Protein AF-0000000077099419 (afdb_homodimer)

Solvent-accessible surface area (backbone atoms only — not comparable to full-atom values): 27791 Å² total; per-residue (Å²): 125,56,69,66,54,50,48,53,48,48,24,50,49,49,38,51,50,51,49,63,71,46,66,49,45,43,66,59,35,73,49,74,53,69,70,54,45,21,63,75,67,70,47,53,62,69,43,52,50,52,19,50,49,50,36,37,75,45,41,25,31,47,77,41,90,94,76,44,38,25,34,58,50,72,50,58,80,44,62,92,87,66,59,52,56,69,48,50,79,45,64,64,55,52,40,23,36,70,72,45,49,74,46,37,48,68,75,42,77,46,78,42,65,44,49,72,68,56,20,61,76,62,69,45,61,90,74,37,51,20,36,38,41,29,30,40,34,23,49,73,83,37,86,52,34,46,36,37,39,38,27,54,30,86,79,53,72,65,60,78,79,56,72,62,37,82,44,56,68,63,61,51,36,36,75,72,70,48,48,76,32,36,28,48,35,37,37,33,35,44,62,28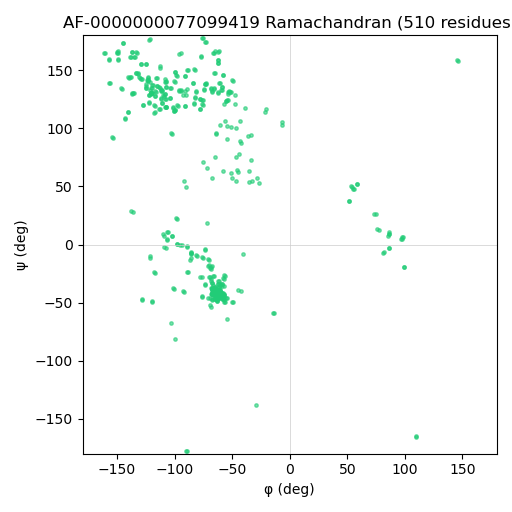,45,66,69,50,8,67,74,67,75,52,51,65,58,41,60,20,28,41,36,40,34,42,31,18,27,85,86,65,49,73,55,36,41,33,42,37,35,30,59,24,69,73,44,67,48,32,50,76,33,43,44,52,52,64,77,70,70,83,77,79,75,77,78,80,126,124,57,70,66,54,50,48,53,49,50,24,50,47,50,39,50,50,50,49,64,72,42,66,58,44,40,62,60,34,74,49,74,54,70,70,55,46,21,64,76,68,70,48,52,62,71,44,50,50,49,18,50,49,49,36,36,74,46,41,25,30,47,77,42,90,94,76,46,39,25,34,57,48,71,51,58,79,48,63,93,85,68,60,51,55,70,50,51,77,45,65,65,53,51,39,24,32,70,72,46,48,75,44,37,49,68,76,42,77,48,77,43,66,44,50,74,68,56,20,61,75,60,70,47,59,89,75,36,51,20,36,37,41,30,30,40,33,22,49,74,84,35,84,53,33,44,36,39,38,38,26,54,30,87,78,52,72,65,62,78,79,58,71,61,38,81,43,58,67,63,61,52,36,36,75,72,72,49,48,76,31,36,27,47,35,36,36,34,35,40,65,27,45,67,69,52,9,66,75,66,76,51,52,66,56,41,60,21,31,39,38,42,34,42,30,17,27,85,87,64,48,73,54,36,42,33,42,36,36,29,58,25,68,73,43,66,44,32,49,76,32,44,45,52,64,55,56,77,83,80,82,76,74,77,79,79,125

Sequence (514 aa):
MSEVKKKQLLYMQLRDSILADYKDKPYYSPLPGERELCDIYSVSRPTVRKALEILEDEGCIIRLTGKGAFFIGNKEFVDANNDMRFSDIAFYNQVSLRGDYTSSKVLLQKIEIADKEVAVMLRLPKNAKVFHLERLRYINGKLYSLANAYIPYELCLELTEYDFSDRSLHNTLCQYGHVPFKADKTIEISKASEYDAMHLDLKPGDPISISSTVTYDEQGNMLEYAVTRADAYKTLIQMQVYNQDHVKDKVMREKRQMSEVKKKQLLYMQLRDSILADYKDKPYYSPLPGERELCDIYSVSRPTVRKALEILEDEGCIIRLTGKGAFFIGNKEFVDANNDMRFSDIAFYNQVSLRGDYTSSKVLLQKIEIADKEVAVMLRLPKNAKVFHLERLRYINGKLYSLANAYIPYELCLELTEYDFSDRSLHNTLCQYGHVPFKADKTIEISKASEYDAMHLDLKPGDPISISSTVTYDEQGNMLEYAVTRADAYKTLIQMQVYNQDHVKDKVMREKRQ

Radius of gyration: 26.75 Å; Cα contacts (8 Å, |Δi|>4): 1005; chains: 2; bounding box: 71×79×62 Å

Organism: Anaerostipes caccae (strain DSM 14662 / CCUG 47493 / JCM 13470 / NCIMB 13811 / L1-92) (NCBI:txid411490)

InterPro domains:
  IPR000524 Transcription regulator HTH, GntR [PF00392] (29-70)
  IPR000524 Transcription regulator HTH, GntR [PR00035] (31-45)
  IPR000524 Transcription regulator HTH, GntR [PR00035] (45-61)
  IPR000524 Transcription regulator HTH, GntR [PS50949] (4-74)
  IPR000524 Transcription regulator HTH, GntR [SM00345] (14-71)
  IPR000524 Transcription regulator HTH, GntR [cd07377] (10-70)
  IPR011663 UbiC transcription regulator-associated [PF07702] (98-230)
  IPR011663 UbiC transcription regulator-associated [SM00866] (97-234)
  IPR028978 Chorismate pyruvate-lyase/UbiC transcription regulator-associated domain superfamily [G3DSA:3.40.1410.10] (96-239)
  IPR028978 Chorismate pyruvate-lyase/UbiC transcription regulator-associated domain superfamily [SSF64288] (59-234)
  IPR036388 Winged helix-like DNA-binding domain superfamily [G3DSA:1.10.10.10] (10-71)
  IPR036390 Winged helix DNA-binding domain superfamily [SSF46785] (5-75)
  IPR050679 Bacterial HTH-type transcriptional regulator [PTHR44846] (5-234)

Secondary structure (DSSP, 8-state):
--HHHHHHHHHHHHHHHHHHHHTTSPTTEEPPPHHHHHHHHT--HHHHHHHHHHHHHTTSEEEETTTEEEE--------TTT--B---S-HHHHHHHTT--EEEEEEEEEEEE--HHHHHHHTPPTT-EEEEEEEEEEETTEEEEEEEEEEEGGG-GGGGGS-TTSS-HHHHHHHTT----EEEEEEEEEE--HHHHHHHT--TT-EEEEEEEEEE-TTS-EEEEEEEEEEGGG-EEEEEEE---------------/--HHHHHHHHHHHHHHHHHHHHTTSPTTEEPPPHHHHHHHHT--HHHHHHHHHHHHHTTSEEEETTTEEEE--------TTS--B---S-HHHHHHHTT--EEEEEEEEEEEE--HHHHHHTTPPTT-EEEEEEEEEEETTEEEEEEEEEEEGGG-GGGGGS-TTSS-HHHHHHHTT----EEEEEEEEEE--HHHHHHHT--TT-EEEEEEEEEE-TTS-EEEEEEEEEEGGG-EEEEEEE----TTS--------

Nearest PDB structures (foldseek):
  2wv0-assembly3_E  TM=6.526E-01  e=8.653E-18  Bacillus subtilis
  4u0w-assembly1_A  TM=6.280E-01  e=7.697E-18  Bacillus subtilis subsp. subtilis str. 168
  3f8m-assembly1_B  TM=6.461E-01  e=1.303E-17  Mycolicibacterium smegmatis MC2 155
  2wv0-assembly3_F  TM=6.579E-01  e=1.011E-16  Bacillus subtilis
  3f8l-assembly2_D  TM=9.234E-01  e=3.581E-12  Mycolicibacterium smegmatis MC2 155

Structure (mmCIF, N/CA/C/O backbone):
data_AF-0000000077099419-model_v1
#
loop_
_entity.id
_entity.type
_entity.pdbx_description
1 polymer 'UbiC transcription regulator-associated domain protein'
#
loop_
_atom_site.group_PDB
_atom_site.id
_atom_site.type_symbol
_atom_site.label_atom_id
_atom_site.label_alt_id
_atom_site.label_comp_id
_atom_site.label_asym_id
_atom_site.label_entity_id
_atom_site.label_seq_id
_atom_site.pdbx_PDB_ins_code
_atom_site.Cartn_x
_atom_site.Cartn_y
_atom_site.Cartn_z
_atom_site.occupancy
_atom_site.B_iso_or_equiv
_atom_site.auth_seq_id
_atom_site.auth_comp_id
_atom_site.auth_asym_id
_atom_site.auth_atom_id
_atom_site.pdbx_PDB_model_num
ATOM 1 N N . MET A 1 1 ? -1.445 39.25 -28.328 1 51.94 1 MET A N 1
ATOM 2 C CA . MET A 1 1 ? -1.822 38.625 -27.062 1 51.94 1 MET A CA 1
ATOM 3 C C . MET A 1 1 ? -1.953 39.656 -25.969 1 51.94 1 MET A C 1
ATOM 5 O O . MET A 1 1 ? -1.054 40.469 -25.766 1 51.94 1 MET A O 1
ATOM 9 N N . SER A 1 2 ? -3.111 39.875 -25.391 1 60.5 2 SER A N 1
ATOM 10 C CA . SER A 1 2 ? -3.342 40.906 -24.406 1 60.5 2 SER A CA 1
ATOM 11 C C . SER A 1 2 ? -2.293 40.875 -23.297 1 60.5 2 SER A C 1
ATOM 13 O O . SER A 1 2 ? -1.681 39.812 -23.062 1 60.5 2 SER A O 1
ATOM 15 N N . GLU A 1 3 ? -1.905 41.969 -22.906 1 71.5 3 GLU A N 1
ATOM 16 C CA . GLU A 1 3 ? -0.935 42.125 -21.828 1 71.5 3 GLU A CA 1
ATOM 17 C C . GLU A 1 3 ? -1.244 41.156 -20.672 1 71.5 3 GLU A C 1
ATOM 19 O O . GLU A 1 3 ? -0.332 40.625 -20.047 1 71.5 3 GLU A O 1
ATOM 24 N N . VAL A 1 4 ? -2.523 41.062 -20.453 1 67.25 4 VAL A N 1
ATOM 25 C CA . VAL A 1 4 ? -2.965 40.188 -19.375 1 67.25 4 VAL A CA 1
ATOM 26 C C . VAL A 1 4 ? -2.594 38.75 -19.719 1 67.25 4 VAL A C 1
ATOM 28 O O . VAL A 1 4 ? -2.145 38 -18.844 1 67.25 4 VAL A O 1
ATOM 31 N N . LYS A 1 5 ? -2.814 38.438 -20.922 1 66.38 5 LYS A N 1
ATOM 32 C CA . LYS A 1 5 ? -2.525 37.062 -21.344 1 66.38 5 LYS A CA 1
ATOM 33 C C . LYS A 1 5 ? -1.029 36.75 -21.266 1 66.38 5 LYS A C 1
ATOM 35 O O . LYS A 1 5 ? -0.627 35.656 -20.891 1 66.38 5 LYS A O 1
ATOM 40 N N . LYS A 1 6 ? -0.372 37.781 -21.609 1 70.12 6 LYS A N 1
ATOM 41 C CA . LYS A 1 6 ? 1.08 37.625 -21.562 1 70.12 6 LYS A CA 1
ATOM 42 C C . LYS A 1 6 ? 1.564 37.406 -20.125 1 70.12 6 LYS A C 1
ATOM 44 O O . LYS A 1 6 ? 2.438 36.594 -19.875 1 70.12 6 LYS A O 1
ATOM 49 N N . LYS A 1 7 ? 1.015 38.188 -19.25 1 72.25 7 LYS A N 1
ATOM 50 C CA . LYS A 1 7 ? 1.392 38.094 -17.844 1 72.25 7 LYS A CA 1
ATOM 51 C C . LYS A 1 7 ? 1.016 36.719 -17.281 1 72.25 7 LYS A C 1
ATOM 53 O O . LYS A 1 7 ? 1.791 36.125 -16.531 1 72.25 7 LYS A O 1
ATOM 58 N N . GLN A 1 8 ? -0.214 36.312 -17.625 1 76.06 8 GLN A N 1
ATOM 59 C CA . GLN A 1 8 ? -0.677 35.031 -17.141 1 76.06 8 GLN A CA 1
ATOM 60 C C . GLN A 1 8 ? 0.253 33.906 -17.609 1 76.06 8 GLN A C 1
ATOM 62 O O . GLN A 1 8 ? 0.519 32.969 -16.859 1 76.06 8 GLN A O 1
ATOM 67 N N . LEU A 1 9 ? 0.676 34.156 -18.734 1 78.81 9 LEU A N 1
ATOM 68 C CA . LEU A 1 9 ? 1.607 33.188 -19.281 1 78.81 9 LEU A CA 1
ATOM 69 C C . LEU A 1 9 ? 2.92 33.188 -18.516 1 78.81 9 LEU A C 1
ATOM 71 O O . LEU A 1 9 ? 3.498 32.125 -18.266 1 78.81 9 LEU A O 1
ATOM 75 N N . LEU A 1 10 ? 3.33 34.406 -18.125 1 84.62 10 LEU A N 1
ATOM 76 C CA . LEU A 1 10 ? 4.598 34.5 -17.406 1 84.62 10 LEU A CA 1
ATOM 77 C C . LEU A 1 10 ? 4.492 33.844 -16.031 1 84.62 10 LEU A C 1
ATOM 79 O O . LEU A 1 10 ? 5.426 33.188 -15.578 1 84.62 10 LEU A O 1
ATOM 83 N N . TYR A 1 11 ? 3.395 34.094 -15.375 1 89.06 11 TYR A N 1
ATOM 84 C CA . TYR A 1 11 ? 3.174 33.469 -14.07 1 89.06 11 TYR A CA 1
ATOM 85 C C . TYR A 1 11 ? 3.244 31.953 -14.148 1 89.06 11 TYR A C 1
ATOM 87 O O . TYR A 1 11 ? 3.877 31.312 -13.312 1 89.06 11 TYR A O 1
ATOM 95 N N . MET A 1 12 ? 2.592 31.453 -15.148 1 90.06 12 MET A N 1
ATOM 96 C CA . MET A 1 12 ? 2.514 30 -15.305 1 90.06 12 MET A CA 1
ATOM 97 C C . MET A 1 12 ? 3.877 29.422 -15.664 1 90.06 12 MET A C 1
ATOM 99 O O . MET A 1 12 ? 4.238 28.344 -15.195 1 90.06 12 MET A O 1
ATOM 103 N N . GLN A 1 13 ? 4.539 30.125 -16.422 1 90.94 13 GLN A N 1
ATOM 104 C CA . GLN A 1 13 ? 5.883 29.688 -16.797 1 90.94 13 GLN A CA 1
ATOM 105 C C . GLN A 1 13 ? 6.793 29.625 -15.57 1 90.94 13 GLN A C 1
ATOM 107 O O . GLN A 1 13 ? 7.551 28.656 -15.406 1 90.94 13 GLN A O 1
ATOM 112 N N . LEU A 1 14 ? 6.734 30.656 -14.805 1 91.75 14 LEU A N 1
ATOM 113 C CA . LEU A 1 14 ? 7.551 30.656 -13.602 1 91.75 14 LEU A CA 1
ATOM 114 C C . LEU A 1 14 ? 7.133 29.531 -12.656 1 91.75 14 LEU A C 1
ATOM 116 O O . LEU A 1 14 ? 7.98 28.859 -12.078 1 91.75 14 LEU A O 1
ATOM 120 N N . ARG A 1 15 ? 5.855 29.438 -12.492 1 91.19 15 ARG A N 1
ATOM 121 C CA . ARG A 1 15 ? 5.316 28.344 -11.695 1 91.19 15 ARG A CA 1
ATOM 122 C C . ARG A 1 15 ? 5.906 27.016 -12.133 1 91.19 15 ARG A C 1
ATOM 124 O O . ARG A 1 15 ? 6.406 26.25 -11.305 1 91.19 15 ARG A O 1
ATOM 131 N N . ASP A 1 16 ? 5.895 26.75 -13.359 1 89.62 16 ASP A N 1
ATOM 132 C CA . ASP A 1 16 ? 6.395 25.5 -13.906 1 89.62 16 ASP A CA 1
ATOM 133 C C . ASP A 1 16 ? 7.898 25.359 -13.672 1 89.62 16 ASP A C 1
ATOM 135 O O . ASP A 1 16 ? 8.391 24.266 -13.375 1 89.62 16 ASP A O 1
ATOM 139 N N . SER A 1 17 ? 8.586 26.422 -13.797 1 91.12 17 SER A N 1
ATOM 140 C CA . SER A 1 17 ? 10.031 26.406 -13.594 1 91.12 17 SER A CA 1
ATOM 141 C C . SER A 1 17 ? 10.391 26.078 -12.156 1 91.12 17 SER A C 1
ATOM 143 O O . SER A 1 17 ? 11.297 25.281 -11.906 1 91.12 17 SER A O 1
ATOM 145 N N . ILE A 1 18 ? 9.695 26.625 -11.281 1 90.38 18 ILE A N 1
ATOM 146 C CA . ILE A 1 18 ? 9.945 26.375 -9.867 1 90.38 18 ILE A CA 1
ATOM 147 C C . ILE A 1 18 ? 9.68 24.906 -9.555 1 90.38 18 ILE A C 1
ATOM 149 O O . ILE A 1 18 ? 10.484 24.25 -8.898 1 90.38 18 ILE A O 1
ATOM 153 N N . LEU A 1 19 ? 8.617 24.391 -10.031 1 86.88 19 LEU A N 1
ATOM 154 C CA . LEU A 1 19 ? 8.266 23 -9.781 1 86.88 19 LEU A CA 1
ATOM 155 C C . LEU A 1 19 ? 9.32 22.062 -10.359 1 86.88 19 LEU A C 1
ATOM 157 O O . LEU A 1 19 ? 9.656 21.047 -9.734 1 86.88 19 LEU A O 1
ATOM 161 N N . ALA A 1 20 ? 9.773 22.391 -11.453 1 85.5 20 ALA A N 1
ATOM 162 C CA . ALA A 1 20 ? 10.82 21.578 -12.078 1 85.5 20 ALA A CA 1
ATOM 163 C C . ALA A 1 20 ? 12.094 21.578 -11.234 1 85.5 20 ALA A C 1
ATOM 165 O O . ALA A 1 20 ? 12.734 20.547 -11.062 1 85.5 20 ALA A O 1
ATOM 166 N N . ASP A 1 21 ? 12.414 22.719 -10.703 1 87.06 21 ASP A N 1
ATOM 167 C CA . ASP A 1 21 ? 13.625 22.859 -9.906 1 87.06 21 ASP A CA 1
ATOM 168 C C . ASP A 1 21 ? 13.508 22.109 -8.586 1 87.06 21 ASP A C 1
ATOM 170 O O . ASP A 1 21 ? 14.508 21.625 -8.047 1 87.06 21 ASP A O 1
ATOM 174 N N . TYR A 1 22 ? 12.281 22.016 -8.18 1 85.56 22 TYR A N 1
ATOM 175 C CA . TYR A 1 22 ? 12.125 21.484 -6.828 1 85.56 22 TYR A CA 1
ATOM 176 C C . TYR A 1 22 ? 11.594 20.047 -6.863 1 85.56 22 TYR A C 1
ATOM 178 O O . TYR A 1 22 ? 11.367 19.438 -5.816 1 85.56 22 TYR A O 1
ATOM 186 N N . LYS A 1 23 ? 11.43 19.469 -7.977 1 76.12 23 LYS A N 1
ATOM 187 C CA . LYS A 1 23 ? 10.805 18.172 -8.156 1 76.12 23 LYS A CA 1
ATOM 188 C C . LYS A 1 23 ? 11.531 17.094 -7.348 1 76.12 23 LYS A C 1
ATOM 190 O O . LYS A 1 23 ? 10.906 16.172 -6.824 1 76.12 23 LYS A O 1
ATOM 195 N N . ASP A 1 24 ? 12.836 17.359 -7.195 1 73.44 24 ASP A N 1
ATOM 196 C CA . ASP A 1 24 ? 13.625 16.328 -6.523 1 73.44 24 ASP A CA 1
ATOM 197 C C . ASP A 1 24 ? 14.055 16.797 -5.133 1 73.44 24 ASP A C 1
ATOM 199 O O . ASP A 1 24 ? 14.883 16.141 -4.488 1 73.44 24 ASP A O 1
ATOM 203 N N . LYS A 1 25 ? 13.516 17.891 -4.75 1 77.94 25 LYS A N 1
ATOM 204 C CA . LYS A 1 25 ? 13.891 18.391 -3.43 1 77.94 25 LYS A CA 1
ATOM 205 C C . LYS A 1 25 ? 13.07 17.719 -2.332 1 77.94 25 LYS A C 1
ATOM 207 O O . LYS A 1 25 ? 11.938 17.297 -2.564 1 77.94 25 LYS A O 1
ATOM 212 N N . PRO A 1 26 ? 13.695 17.625 -1.189 1 73.88 26 PRO A N 1
ATOM 213 C CA . PRO A 1 26 ? 12.977 17.031 -0.057 1 73.88 26 PRO A CA 1
ATOM 214 C C . PRO A 1 26 ? 11.742 17.828 0.348 1 73.88 26 PRO A C 1
ATOM 216 O O . PRO A 1 26 ? 11.664 19.031 0.067 1 73.88 26 PRO A O 1
ATOM 219 N N . TYR A 1 27 ? 10.812 17.078 1.009 1 75.94 27 TYR A N 1
ATOM 220 C CA . TYR A 1 27 ? 9.656 17.703 1.636 1 75.94 27 TYR A CA 1
ATOM 221 C C . TYR A 1 27 ? 10.086 18.812 2.584 1 75.94 27 TYR A C 1
ATOM 223 O O . TYR A 1 27 ? 11.055 18.656 3.336 1 75.94 27 TYR A O 1
ATOM 231 N N . TYR A 1 28 ? 9.43 20 2.387 1 80.81 28 TYR A N 1
ATOM 232 C CA . TYR A 1 28 ? 9.625 21.156 3.236 1 80.81 28 TYR A CA 1
ATOM 233 C C . TYR A 1 28 ? 10.961 21.828 2.945 1 80.81 28 TYR A C 1
ATOM 235 O O . TYR A 1 28 ? 11.547 22.469 3.822 1 80.81 28 TYR A O 1
ATOM 243 N N . SER A 1 29 ? 11.414 21.656 1.79 1 84.31 29 SER A N 1
ATOM 244 C CA . SER A 1 29 ? 12.586 22.406 1.354 1 84.31 29 SER A CA 1
ATOM 245 C C . SER A 1 29 ? 12.273 23.906 1.266 1 84.31 29 SER A C 1
ATOM 247 O O . SER A 1 29 ? 11.242 24.297 0.713 1 84.31 29 SER A O 1
ATOM 249 N N . PRO A 1 30 ? 13.117 24.703 1.774 1 89.5 30 PRO A N 1
ATOM 250 C CA . PRO A 1 30 ? 12.867 26.141 1.726 1 89.5 30 PRO A CA 1
ATOM 251 C C . PRO A 1 30 ? 13.055 26.719 0.328 1 89.5 30 PRO A C 1
ATOM 253 O O . PRO A 1 30 ? 13.945 26.297 -0.407 1 89.5 30 PRO A O 1
ATOM 256 N N . LEU A 1 31 ? 12.141 27.609 -0.009 1 92.44 31 LEU A N 1
ATOM 257 C CA . LEU A 1 31 ? 12.336 28.438 -1.195 1 92.44 31 LEU A CA 1
ATOM 258 C C . LEU A 1 31 ? 13.094 29.719 -0.852 1 92.44 31 LEU A C 1
ATOM 260 O O . LEU A 1 31 ? 12.969 30.234 0.256 1 92.44 31 LEU A O 1
ATOM 264 N N . PRO A 1 32 ? 13.852 30.203 -1.877 1 91.38 32 PRO A N 1
ATOM 265 C CA . PRO A 1 32 ? 14.469 31.516 -1.681 1 91.38 32 PRO A CA 1
ATOM 266 C C . PRO A 1 32 ? 13.43 32.625 -1.498 1 91.38 32 PRO A C 1
ATOM 268 O O . PRO A 1 32 ? 12.258 32.438 -1.832 1 91.38 32 PRO A O 1
ATOM 271 N N . GLY A 1 33 ? 13.891 33.719 -0.891 1 91.62 33 GLY A N 1
ATOM 272 C CA . GLY A 1 33 ? 13.008 34.875 -0.75 1 91.62 33 GLY A CA 1
ATOM 273 C C . GLY A 1 33 ? 12.562 35.469 -2.08 1 91.62 33 GLY A C 1
ATOM 274 O O . GLY A 1 33 ? 13.109 35.094 -3.129 1 91.62 33 GLY A O 1
ATOM 275 N N . GLU A 1 34 ? 11.539 36.312 -2.02 1 91.81 34 GLU A N 1
ATOM 276 C CA . GLU A 1 34 ? 10.969 36.875 -3.236 1 91.81 34 GLU A CA 1
ATOM 277 C C . GLU A 1 34 ? 12.031 37.625 -4.051 1 91.81 34 GLU A C 1
ATOM 279 O O . GLU A 1 34 ? 12.102 37.469 -5.27 1 91.81 34 GLU A O 1
ATOM 284 N N . ARG A 1 35 ? 12.859 38.406 -3.412 1 92.44 35 ARG A N 1
ATOM 285 C CA . ARG A 1 35 ? 13.898 39.156 -4.098 1 92.44 35 ARG A CA 1
ATOM 286 C C . ARG A 1 35 ? 14.875 38.219 -4.805 1 92.44 35 ARG A C 1
ATOM 288 O O . ARG A 1 35 ? 15.234 38.438 -5.965 1 92.44 35 ARG A O 1
ATOM 295 N N . GLU A 1 36 ? 15.258 37.25 -4.121 1 94 36 GLU A N 1
ATOM 296 C CA . GLU A 1 36 ? 16.203 36.281 -4.688 1 94 36 GLU A CA 1
ATOM 297 C C . GLU A 1 36 ? 15.57 35.531 -5.859 1 94 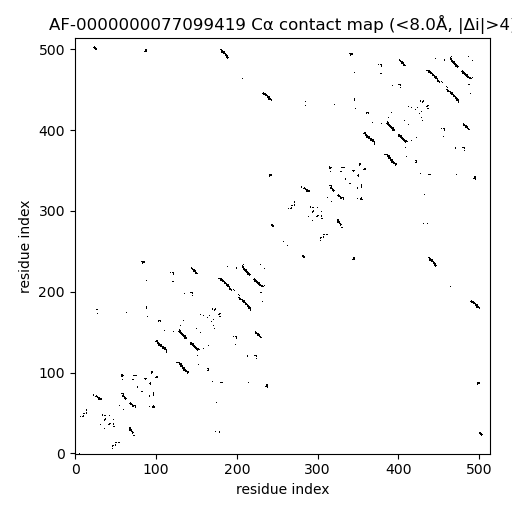36 GLU A C 1
ATOM 299 O O . GLU A 1 36 ? 16.25 35.25 -6.844 1 94 36 GLU A O 1
ATOM 304 N N . LEU A 1 37 ? 14.375 35.188 -5.789 1 94.06 37 LEU A N 1
ATOM 305 C CA . LEU A 1 37 ? 13.68 34.5 -6.867 1 94.06 37 LEU A CA 1
ATOM 306 C C . LEU A 1 37 ? 13.617 35.375 -8.117 1 94.06 37 LEU A C 1
ATOM 308 O O . LEU A 1 37 ? 13.727 34.844 -9.234 1 94.06 37 LEU A O 1
ATOM 312 N N . CYS A 1 38 ? 13.445 36.625 -7.926 1 93.88 38 CYS A N 1
ATOM 313 C CA . CYS A 1 38 ? 13.484 37.562 -9.047 1 93.88 38 CYS A CA 1
ATOM 314 C C . CYS A 1 38 ? 14.812 37.5 -9.781 1 93.88 38 CYS A C 1
ATOM 316 O O . CYS A 1 38 ? 14.852 37.469 -11.016 1 93.88 38 CYS A O 1
ATOM 318 N N . ASP A 1 39 ? 15.805 37.406 -8.992 1 93.94 39 ASP A N 1
ATOM 319 C CA . ASP A 1 39 ? 17.156 37.375 -9.562 1 93.94 39 ASP A CA 1
ATOM 320 C C . ASP A 1 39 ? 17.391 36.031 -10.281 1 93.94 39 ASP A C 1
ATOM 322 O O . ASP A 1 39 ? 17.891 36 -11.406 1 93.94 39 ASP A O 1
ATOM 326 N N . ILE A 1 40 ? 17.031 35 -9.664 1 93.06 40 ILE A N 1
ATOM 327 C CA . ILE A 1 40 ? 17.281 33.656 -10.172 1 93.06 40 ILE A CA 1
ATOM 328 C C . ILE A 1 40 ? 16.531 33.438 -11.492 1 93.06 40 ILE A C 1
ATOM 330 O O . ILE A 1 40 ? 17.078 32.875 -12.438 1 93.06 40 ILE A O 1
ATOM 334 N N . TYR A 1 41 ? 15.312 33.969 -11.547 1 93.19 41 TYR A N 1
ATOM 335 C CA . TYR A 1 41 ? 14.484 33.625 -12.703 1 93.19 41 TYR A CA 1
ATOM 336 C C . TYR A 1 41 ? 14.328 34.844 -13.617 1 93.19 41 TYR A C 1
ATOM 338 O O . TYR A 1 41 ? 13.633 34.781 -14.633 1 93.19 41 TYR A O 1
ATOM 346 N N . SER A 1 42 ? 14.867 35.938 -13.25 1 93.19 42 SER A N 1
ATOM 347 C CA . SER A 1 42 ? 14.875 37.156 -14.047 1 93.19 42 SER A CA 1
ATOM 348 C C . SER A 1 42 ? 13.453 37.594 -14.367 1 93.19 42 SER A C 1
ATOM 350 O O . SER A 1 42 ? 13.125 37.844 -15.531 1 93.19 42 SER A O 1
ATOM 352 N N . VAL A 1 43 ? 12.695 37.688 -13.312 1 93.62 43 VAL A N 1
ATOM 353 C CA . VAL A 1 43 ? 11.32 38.156 -13.445 1 93.62 43 VAL A CA 1
ATOM 354 C C . VAL A 1 43 ? 11.023 39.188 -12.375 1 93.62 43 VAL A C 1
ATOM 356 O O . VAL A 1 43 ? 11.797 39.375 -11.43 1 93.62 43 VAL A O 1
ATOM 359 N N . SER A 1 44 ? 9.906 39.906 -12.562 1 92.75 44 SER A N 1
ATOM 360 C CA . SER A 1 44 ? 9.523 40.969 -11.633 1 92.75 44 SER A CA 1
ATOM 361 C C . SER A 1 44 ? 8.922 40.406 -10.359 1 92.75 44 SER A C 1
ATOM 363 O O . SER A 1 44 ? 8.523 39.25 -10.32 1 92.75 44 SER A O 1
ATOM 365 N N . ARG A 1 45 ? 8.883 41.25 -9.305 1 92.88 45 ARG A N 1
ATOM 366 C CA . ARG A 1 45 ? 8.336 40.844 -8.008 1 92.88 45 ARG A CA 1
ATOM 367 C C . ARG A 1 45 ? 6.863 40.469 -8.133 1 92.88 45 ARG A C 1
ATOM 369 O O . ARG A 1 45 ? 6.422 39.469 -7.574 1 92.88 45 ARG A O 1
ATOM 376 N N . PRO A 1 46 ? 6.078 41.281 -8.898 1 93.25 46 PRO A N 1
ATOM 377 C CA . PRO A 1 46 ? 4.672 40.875 -9.047 1 93.25 46 PRO A CA 1
ATOM 378 C C . PRO A 1 46 ? 4.512 39.5 -9.703 1 93.25 46 PRO A C 1
ATOM 380 O O . PRO A 1 46 ? 3.609 38.75 -9.344 1 93.25 46 PRO A O 1
ATOM 383 N N . THR A 1 47 ? 5.328 39.219 -10.531 1 92.19 47 THR A N 1
ATOM 384 C CA . THR A 1 47 ? 5.297 37.938 -11.195 1 92.19 47 THR A CA 1
ATOM 385 C C . THR A 1 47 ? 5.621 36.812 -10.211 1 92.19 47 THR A C 1
ATOM 387 O O . THR A 1 47 ? 4.934 35.781 -10.18 1 92.19 47 THR A O 1
ATOM 390 N N . VAL A 1 48 ? 6.668 37 -9.445 1 93.69 48 VAL A N 1
ATOM 391 C CA . VAL A 1 48 ? 7.062 36.031 -8.445 1 93.69 48 VAL A CA 1
ATOM 392 C C . VAL A 1 48 ? 5.918 35.812 -7.453 1 93.69 48 VAL A C 1
ATOM 394 O O . VAL A 1 48 ? 5.562 34.688 -7.141 1 93.69 48 VAL A O 1
ATOM 397 N N . ARG A 1 49 ? 5.305 36.906 -7.039 1 92.75 49 ARG A N 1
ATOM 398 C CA . ARG A 1 49 ? 4.238 36.812 -6.043 1 92.75 49 ARG A CA 1
ATOM 399 C C . ARG A 1 49 ? 3.051 36.031 -6.578 1 92.75 49 ARG A C 1
ATOM 401 O O . ARG A 1 49 ? 2.502 35.156 -5.879 1 92.75 49 ARG A O 1
ATOM 408 N N . LYS A 1 50 ? 2.715 36.312 -7.75 1 93.25 50 LYS A N 1
ATOM 409 C CA . LYS A 1 50 ? 1.582 35.594 -8.352 1 93.25 50 LYS A CA 1
ATOM 410 C C . LYS A 1 50 ? 1.893 34.125 -8.547 1 93.25 50 LYS A C 1
ATOM 412 O O . LYS A 1 50 ? 1.035 33.281 -8.312 1 93.25 50 LYS A O 1
ATOM 417 N N . ALA A 1 51 ? 3.061 33.906 -8.977 1 92.69 51 ALA A N 1
ATOM 418 C CA . ALA A 1 51 ? 3.465 32.5 -9.156 1 92.69 51 ALA A CA 1
ATOM 419 C C . ALA A 1 51 ? 3.434 31.75 -7.828 1 92.69 51 ALA A C 1
ATOM 421 O O . ALA A 1 51 ? 2.971 30.609 -7.762 1 92.69 51 ALA A O 1
ATOM 422 N N . LEU A 1 52 ? 3.92 32.406 -6.793 1 92.38 52 LEU A N 1
ATOM 423 C CA . LEU A 1 52 ? 3.924 31.781 -5.469 1 92.38 52 LEU A CA 1
ATOM 424 C C . LEU A 1 52 ? 2.502 31.578 -4.961 1 92.38 52 LEU A C 1
ATOM 426 O O . LEU A 1 52 ? 2.213 30.562 -4.309 1 92.38 52 LEU A O 1
ATOM 430 N N . GLU A 1 53 ? 1.642 32.5 -5.293 1 91.44 53 GLU A N 1
ATOM 431 C CA . GLU A 1 53 ? 0.234 32.375 -4.93 1 91.44 53 GLU A CA 1
ATOM 432 C C . GLU A 1 53 ? -0.391 31.141 -5.598 1 91.44 53 GLU A C 1
ATOM 434 O O . GLU A 1 53 ? -1.107 30.375 -4.953 1 91.44 53 GLU A O 1
ATOM 439 N N . ILE A 1 54 ? -0.087 31 -6.797 1 88.12 54 ILE A N 1
ATOM 440 C CA . ILE A 1 54 ? -0.609 29.875 -7.551 1 88.12 54 ILE A CA 1
ATOM 441 C C . ILE A 1 54 ? -0.084 28.562 -6.957 1 88.12 54 ILE A C 1
ATOM 443 O O . ILE A 1 54 ? -0.85 27.625 -6.727 1 88.12 54 ILE A O 1
ATOM 447 N N . LEU A 1 55 ? 1.173 28.516 -6.695 1 88.56 55 LEU A N 1
ATOM 448 C CA . LEU A 1 55 ? 1.799 27.328 -6.133 1 88.56 55 LEU A CA 1
ATOM 449 C C . LEU A 1 55 ? 1.201 26.984 -4.773 1 88.56 55 LEU A C 1
ATOM 451 O O . LEU A 1 55 ? 1.021 25.812 -4.445 1 88.56 55 LEU A O 1
ATOM 455 N N . GLU A 1 56 ? 0.924 27.984 -4.012 1 86.75 56 GLU A N 1
ATOM 456 C CA . GLU A 1 56 ? 0.319 27.781 -2.699 1 86.75 56 GLU A CA 1
ATOM 457 C C . GLU A 1 56 ? -1.109 27.266 -2.82 1 86.75 56 GLU A C 1
ATOM 459 O O . GLU A 1 56 ? -1.498 26.344 -2.107 1 86.75 56 GLU A O 1
ATOM 464 N N . ASP A 1 57 ? -1.803 27.875 -3.764 1 80.75 57 ASP A N 1
ATOM 465 C CA . ASP A 1 57 ? -3.18 27.438 -4 1 80.75 57 ASP A CA 1
ATOM 466 C C . ASP A 1 57 ? -3.232 25.984 -4.457 1 80.75 57 ASP A C 1
ATOM 468 O O . ASP A 1 57 ? -4.164 25.25 -4.109 1 80.75 57 ASP A O 1
ATOM 472 N N . GLU A 1 58 ? -2.219 25.656 -5.18 1 77.25 58 GLU A N 1
ATOM 473 C CA . GLU A 1 58 ? -2.152 24.281 -5.699 1 77.25 58 GLU A CA 1
ATOM 474 C C . GLU A 1 58 ? -1.633 23.312 -4.641 1 77.25 58 GLU A C 1
ATOM 476 O O . GLU A 1 58 ? -1.625 22.109 -4.852 1 77.25 58 GLU A O 1
ATOM 481 N N . GLY A 1 59 ? -1.141 23.922 -3.518 1 76.5 59 GLY A N 1
ATOM 482 C CA . GLY A 1 59 ? -0.688 23.078 -2.416 1 76.5 59 GLY A CA 1
ATOM 483 C C . GLY A 1 59 ? 0.749 22.625 -2.568 1 76.5 59 GLY A C 1
ATOM 484 O O . GLY A 1 59 ? 1.202 21.734 -1.842 1 76.5 59 GLY A O 1
ATOM 485 N N . CYS A 1 60 ? 1.438 23.156 -3.512 1 82.06 60 CYS A N 1
ATOM 486 C CA . CYS A 1 60 ? 2.807 22.734 -3.783 1 82.06 60 CYS A CA 1
ATOM 487 C C . CYS A 1 60 ? 3.777 23.344 -2.787 1 82.06 60 CYS A C 1
ATOM 489 O O . CYS A 1 60 ? 4.848 22.797 -2.525 1 82.06 60 CYS A O 1
ATOM 491 N N . ILE A 1 61 ? 3.373 24.516 -2.291 1 86.31 61 ILE A N 1
ATOM 492 C CA . ILE A 1 61 ? 4.203 25.172 -1.294 1 86.31 61 ILE A CA 1
ATOM 493 C C . ILE A 1 61 ? 3.328 25.688 -0.15 1 86.31 61 ILE A C 1
ATOM 495 O O . ILE A 1 61 ? 2.104 25.75 -0.277 1 86.31 61 ILE A O 1
ATOM 499 N N . ILE A 1 62 ? 3.996 25.953 0.991 1 82.94 62 ILE A N 1
ATOM 500 C CA . ILE A 1 62 ? 3.338 26.656 2.096 1 82.94 62 ILE A CA 1
ATOM 501 C C . ILE A 1 62 ? 4.137 27.891 2.477 1 82.94 62 ILE A C 1
ATOM 503 O O . ILE A 1 62 ? 5.371 27.891 2.414 1 82.94 62 ILE A O 1
ATOM 507 N N . ARG A 1 63 ? 3.389 28.906 2.699 1 86.44 63 ARG A N 1
ATOM 508 C CA . ARG A 1 63 ? 4.031 30.141 3.156 1 86.44 63 ARG A CA 1
ATOM 509 C C . ARG A 1 63 ? 3.797 30.359 4.648 1 86.44 63 ARG A C 1
ATOM 511 O O . ARG A 1 63 ? 2.664 30.25 5.129 1 86.44 63 ARG A O 1
ATOM 518 N N . LEU A 1 64 ? 4.879 30.547 5.375 1 80.19 64 LEU A N 1
ATOM 519 C CA . LEU A 1 64 ? 4.797 30.812 6.805 1 80.19 64 LEU A CA 1
ATOM 520 C C . LEU A 1 64 ? 5.23 32.25 7.109 1 80.19 64 LEU A C 1
ATOM 522 O O . LEU A 1 64 ? 6.312 32.688 6.699 1 80.19 64 LEU A O 1
ATOM 526 N N . THR A 1 65 ? 4.352 32.938 7.785 1 76.62 65 THR A N 1
ATOM 527 C CA . THR A 1 65 ? 4.652 34.344 8.117 1 76.62 65 THR A CA 1
ATOM 528 C C . THR A 1 65 ? 5.992 34.438 8.836 1 76.62 65 THR A C 1
ATOM 530 O O . THR A 1 65 ? 6.223 33.75 9.836 1 76.62 65 THR A O 1
ATOM 533 N N . GLY A 1 66 ? 6.77 35.188 8.305 1 75.69 66 GLY A N 1
ATOM 534 C CA . GLY A 1 66 ? 8.047 35.469 8.93 1 75.69 66 GLY A CA 1
ATOM 535 C C . GLY A 1 66 ? 9.094 34.406 8.68 1 75.69 66 GLY A C 1
ATOM 536 O O . GLY A 1 66 ? 10.258 34.562 9.039 1 75.69 66 GLY A O 1
ATOM 537 N N . LYS A 1 67 ? 8.75 33.281 8.062 1 79.69 67 LYS A N 1
ATOM 538 C CA . LYS A 1 67 ? 9.703 32.156 7.895 1 79.69 67 LYS A CA 1
ATOM 539 C C . LYS A 1 67 ? 9.969 31.891 6.418 1 79.69 67 LYS A C 1
ATOM 541 O O . LYS A 1 67 ? 11 31.312 6.066 1 79.69 67 LYS A O 1
ATOM 546 N N . GLY A 1 68 ? 9.008 32.281 5.547 1 87.62 68 GLY A N 1
ATOM 547 C CA . GLY A 1 68 ? 9.219 32.094 4.121 1 87.62 68 GLY A CA 1
ATOM 548 C C . GLY A 1 68 ? 8.328 31 3.535 1 87.62 68 GLY A C 1
ATOM 549 O O . GLY A 1 68 ? 7.27 30.688 4.086 1 87.62 68 GLY A O 1
ATOM 550 N N . ALA A 1 69 ? 8.727 30.562 2.287 1 90.5 69 ALA A N 1
ATOM 551 C CA . ALA A 1 69 ? 7.961 29.547 1.562 1 90.5 69 ALA A CA 1
ATOM 552 C C . ALA A 1 69 ? 8.703 28.219 1.535 1 90.5 69 ALA A C 1
ATOM 554 O O . ALA A 1 69 ? 9.938 28.188 1.453 1 90.5 69 ALA A O 1
ATOM 555 N N . PHE A 1 70 ? 7.918 27.141 1.655 1 88.56 70 PHE A N 1
ATOM 556 C CA . PHE A 1 70 ? 8.508 25.812 1.688 1 88.56 70 PHE A CA 1
ATOM 557 C C . PHE A 1 70 ? 7.82 24.891 0.686 1 88.56 70 PHE A C 1
ATOM 559 O O . PHE A 1 70 ? 6.594 24.922 0.54 1 88.56 70 PHE A O 1
ATOM 566 N N . PHE A 1 71 ? 8.609 24.047 0.069 1 87.12 71 PHE A N 1
ATOM 567 C CA . PHE A 1 71 ? 8.125 23.094 -0.914 1 87.12 71 PHE A CA 1
ATOM 568 C C . PHE A 1 71 ? 7.531 21.859 -0.226 1 87.12 71 PHE A C 1
ATOM 570 O O . PHE A 1 71 ? 8.172 21.25 0.634 1 87.12 71 PHE A O 1
ATOM 577 N N . ILE A 1 72 ? 6.359 21.5 -0.66 1 76.94 72 ILE A N 1
ATOM 578 C CA . ILE A 1 72 ? 5.727 20.391 0.027 1 76.94 72 ILE A CA 1
ATOM 579 C C . ILE A 1 72 ? 5.43 19.266 -0.972 1 76.94 72 ILE A C 1
ATOM 581 O O . ILE A 1 72 ? 5.008 18.172 -0.584 1 76.94 72 ILE A O 1
ATOM 585 N N . GLY A 1 73 ? 5.562 19.453 -2.232 1 72.44 73 GLY A N 1
ATOM 586 C CA . GLY A 1 73 ? 5.402 18.375 -3.201 1 72.44 73 GLY A CA 1
ATOM 587 C C . GLY A 1 73 ? 4.781 18.844 -4.508 1 72.44 73 GLY A C 1
ATOM 588 O O . GLY A 1 73 ? 4.344 19.984 -4.617 1 72.44 73 GLY A O 1
ATOM 589 N N . ASN A 1 74 ? 5.031 18.031 -5.543 1 64 74 ASN A N 1
ATOM 590 C CA . ASN A 1 74 ? 4.453 18.312 -6.855 1 64 74 ASN A CA 1
ATOM 591 C C . ASN A 1 74 ? 3.1 17.625 -7.027 1 64 74 ASN A C 1
ATOM 593 O O . ASN A 1 74 ? 2.879 16.531 -6.5 1 64 74 ASN A O 1
ATOM 597 N N . LYS A 1 75 ? 2.162 18.469 -7.512 1 55.38 75 LYS A N 1
ATOM 598 C CA . LYS A 1 75 ? 0.894 17.859 -7.902 1 55.38 75 LYS A CA 1
ATOM 599 C C . LYS A 1 75 ? 1.12 16.656 -8.812 1 55.38 75 LYS A C 1
ATOM 601 O O . LYS A 1 75 ? 1.783 16.766 -9.844 1 55.38 75 LYS A O 1
ATOM 606 N N . GLU A 1 76 ? 1.792 15.781 -8.422 1 46.03 76 GLU A N 1
ATOM 607 C CA . GLU A 1 76 ? 1.841 14.711 -9.414 1 46.03 76 GLU A CA 1
ATOM 608 C C . GLU A 1 76 ? 0.519 14.602 -10.164 1 46.03 76 GLU A C 1
ATOM 610 O O . GLU A 1 76 ? -0.553 14.633 -9.562 1 46.03 76 GLU A O 1
ATOM 615 N N . PHE A 1 77 ? 0.526 15.328 -11.359 1 35.16 77 PHE A N 1
ATOM 616 C CA . PHE A 1 77 ? -0.583 14.953 -12.227 1 35.16 77 PHE A CA 1
ATOM 617 C C . PHE A 1 77 ? -1.019 13.516 -11.953 1 35.16 77 PHE A C 1
ATOM 619 O O . PHE A 1 77 ? -0.348 12.57 -12.367 1 35.16 77 PHE A O 1
ATOM 626 N N . VAL A 1 78 ? -1.277 13.219 -10.836 1 34.84 78 VAL A N 1
ATOM 627 C CA . VAL A 1 78 ? -1.991 11.945 -10.859 1 34.84 78 VAL A CA 1
ATOM 628 C C . VAL A 1 78 ? -3.033 11.953 -11.977 1 34.84 78 VAL A C 1
ATOM 630 O O . VAL A 1 78 ? -3.84 12.883 -12.07 1 34.84 78 VAL A O 1
ATOM 633 N N . ASP A 1 79 ? -2.771 11.602 -13.062 1 31.8 79 ASP A N 1
ATOM 634 C CA . ASP A 1 79 ? -3.91 11.391 -13.953 1 31.8 79 ASP A CA 1
ATOM 635 C C . ASP A 1 79 ? -5.195 11.172 -13.148 1 31.8 79 ASP A C 1
ATOM 637 O O . ASP A 1 79 ? -5.172 10.547 -12.086 1 31.8 79 ASP A O 1
ATOM 641 N N . ALA A 1 80 ? -6.262 12.086 -13.188 1 32.47 80 ALA A N 1
ATOM 642 C CA . ALA A 1 80 ? -7.586 12.055 -12.578 1 32.47 80 ALA A CA 1
ATOM 643 C C . ALA A 1 80 ? -7.91 10.656 -12.047 1 32.47 80 ALA A C 1
ATOM 645 O O . ALA A 1 80 ? -8.648 10.516 -11.07 1 32.47 80 ALA A O 1
ATOM 646 N N . ASN A 1 81 ? -7.938 9.602 -12.789 1 33.41 81 ASN A N 1
ATOM 647 C CA . ASN A 1 81 ? -8.5 8.281 -12.531 1 33.41 81 ASN A CA 1
ATOM 648 C C . ASN A 1 81 ? -7.711 7.531 -11.461 1 33.41 81 ASN A C 1
ATOM 650 O O . ASN A 1 81 ? -8.141 6.473 -11 1 33.41 81 ASN A O 1
ATOM 654 N N . ASN A 1 82 ? -6.27 7.336 -11.484 1 33.47 82 ASN A N 1
ATOM 655 C CA . ASN A 1 82 ? -5.648 6.125 -10.953 1 33.47 82 ASN A CA 1
ATOM 656 C C . ASN A 1 82 ? -5.012 6.375 -9.586 1 33.47 82 ASN A C 1
ATOM 658 O O . ASN A 1 82 ? -5.07 5.516 -8.703 1 33.47 82 ASN A O 1
ATOM 662 N N . ASP A 1 83 ? -3.865 7.223 -9.438 1 36.09 83 ASP A N 1
ATOM 663 C CA . ASP A 1 83 ? -2.824 6.801 -8.5 1 36.09 83 ASP A CA 1
ATOM 664 C C . ASP A 1 83 ? -3.086 7.352 -7.102 1 36.09 83 ASP A C 1
ATOM 666 O O . ASP A 1 83 ? -2.971 8.555 -6.871 1 36.09 83 ASP A O 1
ATOM 670 N N . MET A 1 84 ? -4.066 7.297 -6.527 1 38.06 84 MET A N 1
ATOM 671 C CA . MET A 1 84 ? -3.967 7.484 -5.082 1 38.06 84 MET A CA 1
ATOM 672 C C . MET A 1 84 ? -2.684 6.867 -4.539 1 38.06 84 MET A C 1
ATOM 674 O O . MET A 1 84 ? -2.682 5.715 -4.098 1 38.06 84 MET A O 1
ATOM 678 N N . ARG A 1 85 ? -1.596 7.273 -5.121 1 44.81 85 ARG A N 1
ATOM 679 C CA . ARG A 1 85 ? -0.318 6.867 -4.543 1 44.81 85 ARG A CA 1
ATOM 680 C C . ARG A 1 85 ? -0.139 7.445 -3.146 1 44.81 85 ARG A C 1
ATOM 682 O O . ARG A 1 85 ? -0.309 8.648 -2.941 1 44.81 85 ARG A O 1
ATOM 689 N N . PHE A 1 86 ? -0.462 6.707 -2.223 1 46.66 86 PHE A N 1
ATOM 690 C CA . PHE A 1 86 ? -0.11 7.113 -0.868 1 46.66 86 PHE A CA 1
ATOM 691 C C . PHE A 1 86 ? 1.329 7.609 -0.809 1 46.66 86 PHE A C 1
ATOM 693 O O . PHE A 1 86 ? 2.244 6.844 -0.5 1 46.66 86 PHE A O 1
ATOM 700 N N . SER A 1 87 ? 1.589 8.703 -1.565 1 49.12 87 SER A N 1
ATOM 701 C CA . SER A 1 87 ? 2.957 9.211 -1.581 1 49.12 87 SER A CA 1
ATOM 702 C C . SER A 1 87 ? 3.203 10.164 -0.417 1 49.12 87 SER A C 1
ATOM 704 O O . SER A 1 87 ? 4.352 10.469 -0.088 1 49.12 87 SER A O 1
ATOM 706 N N . ASP A 1 88 ? 2.074 10.531 0.217 1 57 88 ASP A N 1
ATOM 707 C CA . ASP A 1 88 ? 2.346 11.523 1.249 1 57 88 ASP A CA 1
ATOM 708 C C . ASP A 1 88 ? 1.851 11.055 2.613 1 57 88 ASP A C 1
ATOM 710 O O . ASP A 1 88 ? 0.812 10.398 2.709 1 57 88 ASP A O 1
ATOM 714 N N . ILE A 1 89 ? 2.682 11.453 3.428 1 67.56 89 ILE A N 1
ATOM 715 C CA . ILE A 1 89 ? 2.385 11.102 4.812 1 67.56 89 ILE A CA 1
ATOM 716 C C . ILE A 1 89 ? 1.235 11.961 5.332 1 67.56 89 ILE A C 1
ATOM 718 O O . ILE A 1 89 ? 0.321 11.453 5.988 1 67.56 89 ILE A O 1
ATOM 722 N N . ALA A 1 90 ? 1.146 13.195 4.883 1 70.38 90 ALA A N 1
ATOM 723 C CA . ALA A 1 90 ? 0.19 14.148 5.441 1 70.38 90 ALA A CA 1
ATOM 724 C C . ALA A 1 90 ? -1.119 14.133 4.66 1 70.38 90 ALA A C 1
ATOM 726 O O . ALA A 1 90 ? -1.123 14.344 3.443 1 70.38 90 ALA A O 1
ATOM 727 N N . PHE A 1 91 ? -2.17 14 5.336 1 72.06 91 PHE A N 1
ATOM 728 C CA . PHE A 1 91 ? -3.504 13.984 4.75 1 72.06 91 PHE A CA 1
ATOM 729 C C . PHE A 1 91 ? -3.771 15.273 3.984 1 72.06 91 PHE A C 1
ATOM 731 O O . PHE A 1 91 ? -4.258 15.242 2.852 1 72.06 91 PHE A O 1
ATOM 738 N N . TYR A 1 92 ? -3.414 16.344 4.684 1 67.44 92 TYR A N 1
ATOM 739 C CA . TYR A 1 92 ? -3.645 17.641 4.051 1 67.44 92 TYR A CA 1
ATOM 740 C C . TYR A 1 92 ? -2.975 17.703 2.684 1 67.44 92 TYR A C 1
ATOM 742 O O . TYR A 1 92 ? -3.592 18.125 1.703 1 67.44 92 TYR A O 1
ATOM 750 N N . ASN A 1 93 ? -1.797 17.281 2.602 1 66.75 93 ASN A N 1
ATOM 751 C CA . ASN A 1 93 ? -1.033 17.328 1.36 1 66.75 93 ASN A CA 1
ATOM 752 C C . ASN A 1 93 ? -1.61 16.375 0.312 1 66.75 93 ASN A C 1
ATOM 754 O O . ASN A 1 93 ? -1.693 16.734 -0.867 1 66.75 93 ASN A O 1
ATOM 758 N N . GLN A 1 94 ? -2.025 15.297 0.816 1 69.62 94 GLN A N 1
ATOM 759 C CA . GLN A 1 94 ? -2.629 14.32 -0.082 1 69.62 94 GLN A CA 1
ATOM 760 C C . GLN A 1 94 ? -3.875 14.891 -0.756 1 69.62 94 GLN A C 1
ATOM 762 O O . GLN A 1 94 ? -4.066 14.719 -1.962 1 69.62 94 GLN A O 1
ATOM 767 N N . VAL A 1 95 ? -4.625 15.578 -0.017 1 70.62 95 VAL A N 1
ATOM 768 C CA . VAL A 1 95 ? -5.895 16.109 -0.509 1 70.62 95 VAL A CA 1
ATOM 769 C C . VAL A 1 95 ? -5.637 17.312 -1.402 1 70.62 95 VAL A C 1
ATOM 771 O O . VAL A 1 95 ? -6.199 17.422 -2.496 1 70.62 95 VAL A O 1
ATOM 774 N N . SER A 1 96 ? -4.773 18.156 -0.936 1 67.94 96 SER A N 1
ATOM 775 C CA . SER A 1 96 ? -4.508 19.406 -1.662 1 67.94 96 SER A CA 1
ATOM 776 C C . SER A 1 96 ? -3.848 19.125 -3.008 1 67.94 96 SER A C 1
ATOM 778 O O . SER A 1 96 ? -4.18 19.75 -4.012 1 67.94 96 SER A O 1
ATOM 780 N N . LEU A 1 97 ? -2.986 18.219 -3.049 1 67.12 97 LEU A N 1
ATOM 781 C CA . LEU A 1 97 ? -2.25 17.906 -4.27 1 67.12 97 LEU A CA 1
ATOM 782 C C . LEU A 1 97 ? -3.176 17.312 -5.328 1 67.12 97 LEU A C 1
ATOM 784 O O . LEU A 1 97 ? -2.869 17.359 -6.52 1 67.12 97 LEU A O 1
ATOM 788 N N . ARG A 1 98 ? -4.309 16.844 -4.836 1 69 98 ARG A N 1
ATOM 789 C CA . ARG A 1 98 ? -5.301 16.312 -5.773 1 69 98 ARG A CA 1
ATOM 790 C C . ARG A 1 98 ? -6.242 17.422 -6.238 1 69 98 ARG A C 1
ATOM 792 O O . ARG A 1 98 ? -7.141 17.188 -7.051 1 69 98 ARG A O 1
ATOM 799 N N . GLY A 1 99 ? -6.051 18.578 -5.719 1 69.56 99 GLY A N 1
ATOM 800 C CA . GLY A 1 99 ? -6.902 19.703 -6.078 1 69.56 99 GLY A CA 1
ATOM 801 C C . GLY A 1 99 ? -8.164 19.781 -5.238 1 69.56 99 GLY A C 1
ATOM 802 O O . GLY A 1 99 ? -9.094 20.516 -5.578 1 69.56 99 GLY A O 1
ATOM 803 N N . ASP A 1 100 ? -8.219 19.016 -4.207 1 77.38 100 ASP A N 1
ATOM 804 C CA . ASP A 1 100 ? -9.367 19.016 -3.303 1 77.38 100 ASP A CA 1
ATOM 805 C C . ASP A 1 100 ? -9.117 19.922 -2.1 1 77.38 100 ASP A C 1
ATOM 807 O O . ASP A 1 100 ? -8.008 20.438 -1.928 1 77.38 100 ASP A O 1
ATOM 811 N N . TYR A 1 101 ? -10.242 20.219 -1.442 1 79.5 101 TYR A N 1
ATOM 812 C CA . TYR A 1 101 ? -10.164 21.062 -0.246 1 79.5 101 TYR A CA 1
ATOM 813 C C . TYR A 1 101 ? -10.531 20.25 0.999 1 79.5 101 TYR A C 1
ATOM 815 O O . TYR A 1 101 ? -11.484 19.484 0.984 1 79.5 101 TYR A O 1
ATOM 823 N N . THR A 1 102 ? -9.711 20.422 2.057 1 84.69 102 THR A N 1
ATOM 824 C CA . THR A 1 102 ? -10.008 19.703 3.291 1 84.69 102 THR A CA 1
ATOM 825 C C . THR A 1 102 ? -10.344 20.688 4.414 1 84.69 102 THR A C 1
ATOM 827 O O . THR A 1 102 ? -9.82 21.797 4.449 1 84.69 102 THR A O 1
ATOM 830 N N . SER A 1 103 ? -11.25 20.375 5.277 1 88.12 103 SER A N 1
ATOM 831 C CA . SER A 1 103 ? -11.602 21.062 6.52 1 88.12 103 SER A CA 1
ATOM 832 C C . SER A 1 103 ? -11.82 20.062 7.656 1 88.12 103 SER A C 1
ATOM 834 O O . SER A 1 103 ? -11.867 18.859 7.426 1 88.12 103 SER A O 1
ATOM 836 N N . SER A 1 104 ? -11.836 20.641 8.922 1 94.69 104 SER A N 1
ATOM 837 C CA . SER A 1 104 ? -12 19.75 10.062 1 94.69 104 SER A CA 1
ATOM 838 C C . SER A 1 104 ? -12.961 20.328 11.094 1 94.69 104 SER A C 1
ATOM 840 O O . SER A 1 104 ? -13.109 21.562 11.188 1 94.69 104 SER A O 1
ATOM 842 N N . LYS A 1 105 ? -13.703 19.562 11.695 1 96.69 105 LYS A N 1
ATOM 843 C CA . LYS A 1 105 ? -14.352 19.875 12.977 1 96.69 105 LYS A CA 1
ATOM 844 C C . LYS A 1 105 ? -13.602 19.219 14.133 1 96.69 105 LYS A C 1
ATOM 846 O O . LYS A 1 105 ? -13.547 18 14.234 1 96.69 105 LYS A O 1
ATOM 851 N N . VAL A 1 106 ? -13.039 20.031 14.977 1 97.62 106 VAL A N 1
ATOM 852 C CA . VAL A 1 106 ? -12.281 19.531 16.109 1 97.62 106 VAL A CA 1
ATOM 853 C C . VAL A 1 106 ? -13.234 19 17.188 1 97.62 106 VAL A C 1
ATOM 855 O O . VAL A 1 106 ? -14.094 19.75 17.672 1 97.62 106 VAL A O 1
ATOM 858 N N . LEU A 1 107 ? -13.086 17.781 17.484 1 97.38 107 LEU A N 1
ATOM 859 C CA . LEU A 1 107 ? -13.906 17.172 18.516 1 97.38 107 LEU A CA 1
ATOM 860 C C . LEU A 1 107 ? -13.203 17.25 19.875 1 97.38 107 LEU A C 1
ATOM 862 O O . LEU A 1 107 ? -13.859 17.391 20.906 1 97.38 107 LEU A O 1
ATOM 866 N N . LEU A 1 108 ? -11.977 17.031 19.828 1 96.06 108 LEU A N 1
ATOM 867 C CA . LEU A 1 108 ? -11.164 17.016 21.031 1 96.06 108 LEU A CA 1
ATOM 868 C C . LEU A 1 108 ? -9.773 17.562 20.75 1 96.06 108 LEU A C 1
ATOM 870 O O . LEU A 1 108 ? -9.172 17.266 19.719 1 96.06 108 LEU A O 1
ATOM 874 N N . GLN A 1 109 ? -9.273 18.406 21.562 1 96.5 109 GLN A N 1
ATOM 875 C CA . GLN A 1 109 ? -7.91 18.938 21.594 1 96.5 109 GLN A CA 1
ATOM 876 C C . GLN A 1 109 ? -7.434 19.141 23.031 1 96.5 109 GLN A C 1
ATOM 878 O O . GLN A 1 109 ? -7.875 20.078 23.703 1 96.5 109 GLN A O 1
ATOM 883 N N . LYS A 1 110 ? -6.512 18.297 23.453 1 96.44 110 LYS A N 1
ATOM 884 C CA . LYS A 1 110 ? -6.105 18.391 24.859 1 96.44 110 LYS A CA 1
ATOM 885 C C . LYS A 1 110 ? -4.758 17.703 25.078 1 96.44 110 LYS A C 1
ATOM 887 O O . LYS A 1 110 ? -4.281 16.953 24.234 1 96.44 110 LYS A O 1
ATOM 892 N N . ILE A 1 111 ? -4.215 18.047 26.234 1 97.5 111 ILE A N 1
ATOM 893 C CA . ILE A 1 111 ? -3.064 17.312 26.75 1 97.5 111 ILE A CA 1
ATOM 894 C C . ILE A 1 111 ? -3.537 16.219 27.703 1 97.5 111 ILE A C 1
ATOM 896 O O . ILE A 1 111 ? -4.371 16.469 28.578 1 97.5 111 ILE A O 1
ATOM 900 N N . GLU A 1 112 ? -3.025 15.07 27.531 1 97.69 112 GLU A N 1
ATOM 901 C CA . GLU A 1 112 ? -3.418 13.969 28.406 1 97.69 112 GLU A CA 1
ATOM 902 C C . GLU A 1 112 ? -2.277 12.969 28.578 1 97.69 112 GLU A C 1
ATOM 904 O O . GLU A 1 112 ? -1.269 13.039 27.875 1 97.69 112 GLU A O 1
ATOM 909 N N . ILE A 1 113 ? -2.461 12.102 29.594 1 97.69 113 ILE A N 1
ATOM 910 C CA . ILE A 1 113 ? -1.513 11.008 29.766 1 97.69 113 ILE A CA 1
ATOM 911 C C . ILE A 1 113 ? -1.753 9.945 28.688 1 97.69 113 ILE A C 1
ATOM 913 O O . ILE A 1 113 ? -2.896 9.562 28.438 1 97.69 113 ILE A O 1
ATOM 917 N N . ALA A 1 114 ? -0.685 9.5 28.078 1 97.38 114 ALA A N 1
ATOM 918 C CA . ALA A 1 114 ? -0.799 8.477 27.047 1 97.38 114 ALA A CA 1
ATOM 919 C C . ALA A 1 114 ? -1.378 7.184 27.609 1 97.38 114 ALA A C 1
ATOM 921 O O . ALA A 1 114 ? -0.932 6.699 28.656 1 97.38 114 ALA A O 1
ATOM 922 N N . ASP A 1 115 ? -2.361 6.641 26.953 1 95.56 115 ASP A N 1
ATOM 923 C CA . ASP A 1 115 ? -2.818 5.316 27.359 1 95.56 115 ASP A CA 1
ATOM 924 C C . ASP A 1 115 ? -1.845 4.234 26.891 1 95.56 115 ASP A C 1
ATOM 926 O O . ASP A 1 115 ? -0.826 4.535 26.266 1 95.56 115 ASP A O 1
ATOM 930 N N . LYS A 1 116 ? -2.127 2.977 27.234 1 95.5 116 LYS A N 1
ATOM 931 C CA . LYS A 1 116 ? -1.196 1.878 26.984 1 95.5 116 LYS A CA 1
ATOM 932 C C . LYS A 1 116 ? -0.86 1.759 25.5 1 95.5 116 LYS A C 1
ATOM 934 O O . LYS A 1 116 ? 0.311 1.644 25.141 1 95.5 116 LYS A O 1
ATOM 939 N N . GLU A 1 117 ? -1.874 1.798 24.688 1 95.56 117 GLU A N 1
ATOM 940 C CA . GLU A 1 117 ? -1.661 1.641 23.25 1 95.56 117 GLU A CA 1
ATOM 941 C C . GLU A 1 117 ? -0.806 2.773 22.688 1 95.56 117 GLU A C 1
ATOM 943 O O . GLU A 1 117 ? 0.174 2.529 21.984 1 95.56 117 GLU A O 1
ATOM 948 N N . VAL A 1 118 ? -1.162 3.955 23.031 1 97.25 118 VAL A N 1
ATOM 949 C CA . VAL A 1 118 ? -0.449 5.125 22.531 1 97.25 118 VAL A CA 1
ATOM 950 C C . VAL A 1 118 ? 0.995 5.102 23.031 1 97.25 118 VAL A C 1
ATOM 952 O O . VAL A 1 118 ? 1.925 5.379 22.266 1 97.25 118 VAL A O 1
ATOM 955 N N . ALA A 1 119 ? 1.2 4.789 24.297 1 97.06 119 ALA A N 1
ATOM 956 C CA . ALA A 1 119 ? 2.541 4.734 24.875 1 97.06 119 ALA A CA 1
ATOM 957 C C . ALA A 1 119 ? 3.408 3.705 24.156 1 97.06 119 ALA A C 1
ATOM 959 O O . ALA A 1 119 ? 4.578 3.963 23.859 1 97.06 119 ALA A O 1
ATOM 960 N N . VAL A 1 120 ? 2.822 2.58 23.875 1 95.38 120 VAL A N 1
ATOM 961 C CA . VAL A 1 120 ? 3.549 1.518 23.188 1 95.38 120 VAL A CA 1
ATOM 962 C C . VAL A 1 120 ? 3.914 1.971 21.781 1 95.38 120 VAL A C 1
ATOM 964 O O . VAL A 1 120 ? 5.066 1.84 21.359 1 95.38 120 VAL A O 1
ATOM 967 N N . MET A 1 121 ? 2.973 2.543 21.062 1 95.31 121 MET A N 1
ATOM 968 C CA . MET A 1 121 ? 3.174 2.904 19.672 1 95.31 121 MET A CA 1
ATOM 969 C C . MET A 1 121 ? 4.191 4.031 19.531 1 95.31 121 MET A C 1
ATOM 971 O O . MET A 1 121 ? 4.973 4.062 18.578 1 95.31 121 MET A O 1
ATOM 975 N N . LEU A 1 122 ? 4.238 4.926 20.484 1 97.12 122 LEU A N 1
ATOM 976 C CA . LEU A 1 122 ? 5.148 6.062 20.438 1 97.12 122 LEU A CA 1
ATOM 977 C C . LEU A 1 122 ? 6.398 5.793 21.266 1 97.12 122 LEU A C 1
ATOM 979 O O . LEU A 1 122 ? 7.262 6.664 21.391 1 97.12 122 LEU A O 1
ATOM 983 N N . ARG A 1 123 ? 6.457 4.625 21.859 1 96.06 123 ARG A N 1
ATOM 984 C CA . ARG A 1 123 ? 7.578 4.234 22.719 1 96.06 123 ARG A CA 1
ATOM 985 C C . ARG A 1 123 ? 7.82 5.27 23.812 1 96.06 123 ARG A C 1
ATOM 987 O O . ARG A 1 123 ? 8.953 5.719 24 1 96.06 123 ARG A O 1
ATOM 994 N N . LEU A 1 124 ? 6.836 5.594 24.438 1 96.38 124 LEU A N 1
ATOM 995 C CA . LEU A 1 124 ? 6.891 6.555 25.531 1 96.38 124 LEU A CA 1
ATOM 996 C C . LEU A 1 124 ? 6.898 5.84 26.875 1 96.38 124 LEU A C 1
ATOM 998 O O . LEU A 1 124 ? 6.332 4.758 27.016 1 96.38 124 LEU A O 1
ATOM 1002 N N . PRO A 1 125 ? 7.57 6.441 27.875 1 94.44 125 PRO A N 1
ATOM 1003 C CA . PRO A 1 125 ? 7.48 5.883 29.219 1 94.44 125 PRO A CA 1
ATOM 1004 C C . PRO A 1 125 ? 6.074 5.977 29.797 1 94.44 125 PRO A C 1
ATOM 1006 O O . PRO A 1 125 ? 5.238 6.73 29.297 1 94.44 125 PRO A O 1
ATOM 1009 N N . LYS A 1 126 ? 6.023 5.195 30.812 1 91.62 126 LYS A N 1
ATOM 1010 C CA . LYS A 1 126 ? 4.742 5.23 31.516 1 91.62 126 LYS A CA 1
ATOM 1011 C C . LYS A 1 126 ? 4.426 6.641 32 1 91.62 126 LYS A C 1
ATOM 1013 O O . LYS A 1 126 ? 5.309 7.348 32.5 1 91.62 126 LYS A O 1
ATOM 1018 N N . ASN A 1 127 ? 3.203 7.141 31.844 1 92.81 127 ASN A N 1
ATOM 1019 C CA . ASN A 1 127 ? 2.668 8.406 32.312 1 92.81 127 ASN A CA 1
ATOM 1020 C C . ASN A 1 127 ? 3.16 9.586 31.484 1 92.81 127 ASN A C 1
ATOM 1022 O O . ASN A 1 127 ? 3.039 10.742 31.906 1 92.81 127 ASN A O 1
ATOM 1026 N N . ALA A 1 128 ? 3.701 9.312 30.422 1 96.62 128 ALA A N 1
ATOM 1027 C CA . ALA A 1 128 ? 4.094 10.406 29.547 1 96.62 128 ALA A CA 1
ATOM 1028 C C . ALA A 1 128 ? 2.873 11.172 29.031 1 96.62 128 ALA A C 1
ATOM 1030 O O . ALA A 1 128 ? 1.808 10.578 28.828 1 96.62 128 ALA A O 1
ATOM 1031 N N . LYS A 1 129 ? 3.059 12.492 28.812 1 97.81 129 LYS A N 1
ATOM 1032 C CA . LYS A 1 129 ? 1.973 13.32 28.297 1 97.81 129 LYS A CA 1
ATOM 1033 C C . LYS A 1 129 ? 1.996 13.375 26.781 1 97.81 129 LYS A C 1
ATOM 1035 O O . LYS A 1 129 ? 3.066 13.398 26.172 1 97.81 129 LYS A O 1
ATOM 1040 N N . VAL A 1 130 ? 0.8 13.422 26.203 1 98.38 130 VAL A N 1
ATOM 1041 C CA . VAL A 1 130 ? 0.667 13.586 24.766 1 98.38 130 VAL A CA 1
ATOM 1042 C C . VAL A 1 130 ? -0.35 14.68 24.453 1 98.38 130 VAL A C 1
ATOM 1044 O O . VAL A 1 130 ? -1.237 14.953 25.266 1 98.38 130 VAL A O 1
ATOM 1047 N N . PHE A 1 131 ? -0.13 15.375 23.391 1 98.06 131 PHE A N 1
ATOM 1048 C CA . PHE A 1 131 ? -1.153 16.203 22.75 1 98.06 131 PHE A CA 1
ATOM 1049 C C . PHE A 1 131 ? -2.104 15.344 21.938 1 98.06 131 PHE A C 1
ATOM 1051 O O . PHE A 1 131 ? -1.677 14.641 21.016 1 98.06 131 PHE A O 1
ATOM 1058 N N . HIS A 1 132 ? -3.375 15.32 22.312 1 98.44 132 HIS A N 1
ATOM 1059 C CA . HIS A 1 132 ? -4.387 14.523 21.625 1 98.44 132 HIS A CA 1
ATOM 1060 C C . HIS A 1 132 ? -5.34 15.398 20.828 1 98.44 132 HIS A C 1
ATOM 1062 O O . HIS A 1 132 ? -5.984 16.297 21.375 1 98.44 132 HIS A O 1
ATOM 1068 N N . LEU A 1 133 ? -5.359 15.188 19.531 1 98 133 LEU A N 1
ATOM 1069 C CA . LEU A 1 133 ? -6.234 15.914 18.609 1 98 133 LEU A CA 1
ATOM 1070 C C . LEU A 1 133 ? -7.191 14.961 17.906 1 98 133 LEU A C 1
ATOM 1072 O O . LEU A 1 133 ? -6.758 14.062 17.188 1 98 133 LEU A O 1
ATOM 1076 N N . GLU A 1 134 ? -8.461 15.07 18.172 1 98 134 GLU A N 1
ATOM 1077 C CA . GLU A 1 134 ? -9.5 14.305 17.484 1 98 134 GLU A CA 1
ATOM 1078 C C . GLU A 1 134 ? -10.328 15.203 16.562 1 98 134 GLU A C 1
ATOM 1080 O O . GLU A 1 134 ? -10.859 16.219 17.016 1 98 134 GLU A O 1
ATOM 1085 N N . ARG A 1 135 ? -10.461 14.812 15.336 1 97.75 135 ARG A N 1
ATOM 1086 C CA . ARG A 1 135 ? -11.125 15.664 14.359 1 97.75 135 ARG A CA 1
ATOM 1087 C C . ARG A 1 135 ? -12.016 14.844 13.43 1 97.75 135 ARG A C 1
ATOM 1089 O O . ARG A 1 135 ? -11.688 13.703 13.094 1 97.75 135 ARG A O 1
ATOM 1096 N N . LEU A 1 136 ? -13.148 15.391 13.055 1 97.56 136 LEU A N 1
ATOM 1097 C CA . LEU A 1 136 ? -13.844 14.977 11.844 1 97.56 136 LEU A CA 1
ATOM 1098 C C . LEU A 1 136 ? -13.273 15.68 10.617 1 97.56 136 LEU A C 1
ATOM 1100 O O . LEU A 1 136 ? -13.211 16.906 10.578 1 97.56 136 LEU A O 1
ATOM 1104 N N . ARG A 1 137 ? -12.82 14.906 9.711 1 94.81 137 ARG A N 1
ATOM 1105 C CA . ARG A 1 137 ? -12.195 15.453 8.508 1 94.81 137 ARG A CA 1
ATOM 1106 C C . ARG A 1 137 ? -13.172 15.461 7.336 1 94.81 137 ARG A C 1
ATOM 1108 O O . ARG A 1 137 ? -13.906 14.492 7.133 1 94.81 137 ARG A O 1
ATOM 1115 N N . TYR A 1 138 ? -13.102 16.531 6.59 1 92.56 138 TYR A N 1
ATOM 1116 C CA . TYR A 1 138 ? -13.977 16.703 5.434 1 92.56 138 TYR A CA 1
ATOM 1117 C C . TYR A 1 138 ? -13.164 16.922 4.164 1 92.56 138 TYR A C 1
ATOM 1119 O O . TYR A 1 138 ? -12.109 17.562 4.199 1 92.56 138 TYR A O 1
ATOM 1127 N N . ILE A 1 139 ? -13.602 16.359 3.07 1 88.31 139 ILE A N 1
ATOM 1128 C CA . ILE A 1 139 ? -13.086 16.625 1.736 1 88.31 139 ILE A CA 1
ATOM 1129 C C . ILE A 1 139 ? -14.188 17.234 0.865 1 88.31 139 ILE A C 1
ATOM 1131 O O . ILE A 1 139 ? -15.234 16.609 0.668 1 88.31 139 ILE A O 1
ATOM 1135 N N . ASN A 1 140 ? -13.938 18.422 0.398 1 89.12 140 ASN A N 1
ATOM 1136 C CA . ASN A 1 140 ? -14.914 19.141 -0.408 1 89.12 140 ASN A CA 1
ATOM 1137 C C . ASN A 1 140 ? -16.266 19.188 0.278 1 89.12 140 ASN A C 1
ATOM 1139 O O . ASN A 1 140 ? -17.297 18.938 -0.35 1 89.12 140 ASN A O 1
ATOM 1143 N N . GLY A 1 141 ? -16.266 19.328 1.516 1 90.56 141 GLY A N 1
ATOM 1144 C CA . GLY A 1 141 ? -17.469 19.516 2.297 1 90.56 141 GLY A CA 1
ATOM 1145 C C . GLY A 1 141 ? -18.141 18.219 2.705 1 90.56 141 GLY A C 1
ATOM 1146 O O . GLY A 1 141 ? -19.141 18.234 3.418 1 90.56 141 GLY A O 1
ATOM 1147 N N . LYS A 1 142 ? -17.641 17.172 2.291 1 93.94 142 LYS A N 1
ATOM 1148 C CA . LYS A 1 142 ? -18.203 15.875 2.631 1 93.94 142 LYS A CA 1
ATOM 1149 C C . LYS A 1 142 ? -17.375 15.172 3.699 1 93.94 142 LYS A C 1
ATOM 1151 O O . LYS A 1 142 ? -16.141 15.133 3.613 1 93.94 142 LYS A O 1
ATOM 1156 N N . LEU A 1 143 ? -18.109 14.641 4.645 1 96.19 143 LEU A N 1
ATOM 1157 C CA . LEU A 1 143 ? -17.438 13.922 5.723 1 96.19 143 LEU A CA 1
ATOM 1158 C C . LEU A 1 143 ? -16.625 12.758 5.172 1 96.19 143 LEU A C 1
ATOM 1160 O O . LEU A 1 143 ? -17.109 11.969 4.371 1 96.19 143 LEU A O 1
ATOM 1164 N N . TYR A 1 144 ? -15.391 12.68 5.668 1 94.38 144 TYR A N 1
ATOM 1165 C CA . TYR A 1 144 ? -14.492 11.664 5.137 1 94.38 144 TYR A CA 1
ATOM 1166 C C . TYR A 1 144 ? -14.047 10.703 6.23 1 94.38 144 TYR A C 1
ATOM 1168 O O . TYR A 1 144 ? -14.172 9.484 6.086 1 94.38 144 TYR A O 1
ATOM 1176 N N . SER A 1 145 ? -13.609 11.281 7.344 1 96.69 145 SER A N 1
ATOM 1177 C CA . SER A 1 145 ? -13.023 10.367 8.328 1 96.69 145 SER A CA 1
ATOM 1178 C C . SER A 1 145 ? -13.078 10.969 9.734 1 96.69 145 SER A C 1
ATOM 1180 O O . SER A 1 145 ? -13.336 12.164 9.891 1 96.69 145 SER A O 1
ATOM 1182 N N . LEU A 1 146 ? -12.977 10.094 10.703 1 98.06 146 LEU A N 1
ATOM 1183 C CA . LEU A 1 146 ? -12.68 10.398 12.102 1 98.06 146 LEU A CA 1
ATOM 1184 C C . LEU A 1 146 ? -11.211 10.141 12.422 1 98.06 146 LEU A C 1
ATOM 1186 O O . LEU A 1 146 ? -10.758 8.992 12.383 1 98.06 146 LEU A O 1
ATOM 1190 N N . ALA A 1 147 ? -10.5 11.234 12.766 1 97.25 147 ALA A N 1
ATOM 1191 C CA . ALA A 1 147 ? -9.047 11.117 12.883 1 97.25 147 ALA A CA 1
ATOM 1192 C C . ALA A 1 147 ? -8.578 11.477 14.289 1 97.25 147 ALA A C 1
ATOM 1194 O O . ALA A 1 147 ? -8.984 12.5 14.844 1 97.25 147 ALA A O 1
ATOM 1195 N N . ASN A 1 148 ? -7.762 10.594 14.836 1 97.94 148 ASN A N 1
ATOM 1196 C CA . ASN A 1 148 ? -7.043 10.852 16.078 1 97.94 148 ASN A CA 1
ATOM 1197 C C . ASN A 1 148 ? -5.539 10.977 15.844 1 97.94 148 ASN A C 1
ATOM 1199 O O . ASN A 1 148 ? -4.957 10.172 15.109 1 97.94 148 ASN A O 1
ATOM 1203 N N . ALA A 1 149 ? -4.992 11.977 16.391 1 97.94 149 ALA A N 1
ATOM 1204 C CA . ALA A 1 149 ? -3.545 12.164 16.359 1 97.94 149 ALA A CA 1
ATOM 1205 C C . ALA A 1 149 ? -2.98 12.328 17.766 1 97.94 149 ALA A C 1
ATOM 1207 O O . ALA A 1 149 ? -3.551 13.039 18.594 1 97.94 149 ALA A O 1
ATOM 1208 N N . TYR A 1 150 ? -1.907 11.648 18.016 1 98.31 150 TYR A N 1
ATOM 1209 C CA . TYR A 1 150 ? -1.187 11.734 19.281 1 98.31 150 TYR A CA 1
ATOM 1210 C C . TYR A 1 150 ? 0.258 12.164 19.062 1 98.31 150 TYR A C 1
ATOM 1212 O O . TYR A 1 150 ? 1.007 11.508 18.328 1 98.31 150 TYR A O 1
ATOM 1220 N N . ILE A 1 151 ? 0.639 13.25 19.688 1 98.25 151 ILE A N 1
ATOM 1221 C CA . ILE A 1 151 ? 1.988 13.797 19.609 1 98.25 151 ILE A CA 1
ATOM 1222 C C . ILE A 1 151 ? 2.598 13.859 21 1 98.25 151 ILE A C 1
ATOM 1224 O O . ILE A 1 151 ? 1.969 14.367 21.938 1 98.25 151 ILE A O 1
ATOM 1228 N N . PRO A 1 152 ? 3.83 13.328 21.094 1 97.88 152 PRO A N 1
ATOM 1229 C CA . PRO A 1 152 ? 4.453 13.562 22.406 1 97.88 152 PRO A CA 1
ATOM 1230 C C . PRO A 1 152 ? 4.434 15.031 22.812 1 97.88 152 PRO A C 1
ATOM 1232 O O . PRO A 1 152 ? 4.883 15.891 22.062 1 97.88 152 PRO A O 1
ATOM 1235 N N . TYR A 1 153 ? 3.992 15.227 24.016 1 96.56 153 TYR A N 1
ATOM 1236 C CA . TYR A 1 153 ? 3.762 16.609 24.438 1 96.56 153 TYR A CA 1
ATOM 1237 C C . TYR A 1 153 ? 5.055 17.406 24.391 1 96.56 153 TYR A C 1
ATOM 1239 O O . TYR A 1 153 ? 5.055 18.562 23.953 1 96.56 153 TYR A O 1
ATOM 1247 N N . GLU A 1 154 ? 6.121 16.844 24.781 1 94.81 154 GLU A N 1
ATOM 1248 C CA . GLU A 1 154 ? 7.402 17.531 24.906 1 94.81 154 GLU A CA 1
ATOM 1249 C C . GLU A 1 154 ? 7.977 17.859 23.516 1 94.81 154 GLU A C 1
ATOM 1251 O O . GLU A 1 154 ? 8.891 18.688 23.406 1 94.81 154 GLU A O 1
ATOM 1256 N N . LEU A 1 155 ? 7.508 17.219 22.516 1 95.19 155 LEU A N 1
ATOM 1257 C CA . LEU A 1 155 ? 8.023 17.422 21.172 1 95.19 155 LEU A CA 1
ATOM 1258 C C . LEU A 1 155 ? 7.711 18.828 20.672 1 95.19 155 LEU A C 1
ATOM 1260 O O . LEU A 1 155 ? 8.539 19.453 20.016 1 95.19 155 LEU A O 1
ATOM 1264 N N . CYS A 1 156 ? 6.516 19.312 20.938 1 94.75 156 CYS A N 1
ATOM 1265 C CA . CYS A 1 156 ? 6.059 20.625 20.469 1 94.75 156 CYS A CA 1
ATOM 1266 C C . CYS A 1 156 ? 5 21.203 21.391 1 94.75 156 CYS A C 1
ATOM 1268 O O . CYS A 1 156 ? 3.801 21.031 21.156 1 94.75 156 CYS A O 1
ATOM 1270 N N . LEU A 1 157 ? 5.324 21.938 22.328 1 93.5 157 LEU A N 1
ATOM 1271 C CA . LEU A 1 157 ? 4.453 22.484 23.359 1 93.5 157 LEU A CA 1
ATOM 1272 C C . LEU A 1 157 ? 3.486 23.5 22.766 1 93.5 157 LEU A C 1
ATOM 1274 O O . LEU A 1 157 ? 2.42 23.75 23.328 1 93.5 157 LEU A O 1
ATOM 1278 N N . GLU A 1 158 ? 3.818 24.031 21.641 1 93.12 158 GLU A N 1
ATOM 1279 C CA . GLU A 1 158 ? 3.1 25.141 21.031 1 93.12 158 GLU A CA 1
ATOM 1280 C C . GLU A 1 158 ? 1.785 24.688 20.406 1 93.12 158 GLU A C 1
ATOM 1282 O O . GLU A 1 158 ? 0.918 25.5 20.094 1 93.12 158 GLU A O 1
ATOM 1287 N N . LEU A 1 159 ? 1.601 23.391 20.297 1 94.5 159 LEU A N 1
ATOM 1288 C CA . LEU A 1 159 ? 0.447 22.875 19.562 1 94.5 159 LEU A CA 1
ATOM 1289 C C . LEU A 1 159 ? -0.855 23.328 20.219 1 94.5 159 LEU A C 1
ATOM 1291 O O . LEU A 1 159 ? -1.866 23.516 19.547 1 94.5 159 LEU A O 1
ATOM 1295 N N . THR A 1 160 ? -0.836 23.484 21.469 1 92.56 160 THR A N 1
ATOM 1296 C CA . THR A 1 160 ? -2.047 23.812 22.203 1 92.56 160 THR A CA 1
ATOM 1297 C C . THR A 1 160 ? -2.486 25.25 21.906 1 92.56 160 THR A C 1
ATOM 1299 O O . THR A 1 160 ? -3.613 25.641 22.219 1 92.56 160 THR A O 1
ATOM 1302 N N . GLU A 1 161 ? -1.688 26.016 21.312 1 91.62 161 GLU A N 1
ATOM 1303 C CA . GLU A 1 161 ? -1.967 27.422 21.047 1 91.62 161 GLU A CA 1
ATOM 1304 C C . GLU A 1 161 ? -2.744 27.594 19.75 1 91.62 161 GLU A C 1
ATOM 1306 O O . GLU A 1 161 ? -3.225 28.688 19.453 1 91.62 161 GLU A O 1
ATOM 1311 N N . TYR A 1 162 ? -2.904 26.562 19.047 1 91.69 162 TYR A N 1
ATOM 1312 C CA . TYR A 1 162 ? -3.49 26.672 17.719 1 91.69 162 TYR A CA 1
ATOM 1313 C C . TYR A 1 162 ? -4.855 26 17.672 1 91.69 162 TYR A C 1
ATOM 1315 O O . TYR A 1 162 ? -5.125 25.062 18.422 1 91.69 162 TYR A O 1
ATOM 1323 N N . ASP A 1 163 ? -5.633 26.531 16.734 1 91.38 163 ASP A N 1
ATOM 1324 C CA . ASP A 1 163 ? -6.887 25.891 16.359 1 91.38 163 ASP A CA 1
ATOM 1325 C C . ASP A 1 163 ? -6.711 25.047 15.086 1 91.38 163 ASP A C 1
ATOM 1327 O O . ASP A 1 163 ? -6.406 25.594 14.016 1 91.38 163 ASP A O 1
ATOM 1331 N N . PHE A 1 164 ? -6.973 23.781 15.219 1 92.62 164 PHE A N 1
ATOM 1332 C CA . PHE A 1 164 ? -6.676 22.891 14.102 1 92.62 164 PHE A CA 1
ATOM 1333 C C . PHE A 1 164 ? -7.934 22.609 13.289 1 92.62 164 PHE A C 1
ATOM 1335 O O . PHE A 1 164 ? -8 21.609 12.57 1 92.62 164 PHE A O 1
ATOM 1342 N N . SER A 1 165 ? -8.953 23.453 13.336 1 90.06 165 SER A N 1
ATOM 1343 C CA . SER A 1 165 ? -10.133 23.344 12.484 1 90.06 165 SER A CA 1
ATOM 1344 C C . SER A 1 165 ? -9.789 23.641 11.023 1 90.06 165 SER A C 1
ATOM 1346 O O . SER A 1 165 ? -10.391 23.078 10.109 1 90.06 165 SER A O 1
ATOM 1348 N N . ASP A 1 166 ? -8.852 24.469 10.797 1 81.06 166 ASP A N 1
ATOM 1349 C CA . ASP A 1 166 ? -8.453 24.812 9.438 1 81.06 166 ASP A CA 1
ATOM 1350 C C . ASP A 1 166 ? -6.934 24.844 9.305 1 81.06 166 ASP A C 1
ATOM 1352 O O . ASP A 1 166 ? -6.391 25.672 8.555 1 81.06 166 ASP A O 1
ATOM 1356 N N . ARG A 1 167 ? -6.309 24.094 10.094 1 82.62 167 ARG A N 1
ATOM 1357 C CA . ARG A 1 167 ? -4.852 24.094 10.094 1 82.62 167 ARG A CA 1
ATOM 1358 C C . ARG A 1 167 ? -4.309 22.672 10 1 82.62 167 ARG A C 1
ATOM 1360 O O . ARG A 1 167 ? -4.855 21.75 10.609 1 82.62 167 ARG A O 1
ATOM 1367 N N . SER A 1 168 ? -3.234 22.578 9.281 1 85.06 168 SER A N 1
ATOM 1368 C CA . SER A 1 168 ? -2.557 21.297 9.156 1 85.06 168 SER A CA 1
ATOM 1369 C C . SER A 1 168 ? -1.653 21.031 10.352 1 85.06 168 SER A C 1
ATOM 1371 O O . SER A 1 168 ? -0.773 21.828 10.664 1 85.06 168 SER A O 1
ATOM 1373 N N . LEU A 1 169 ? -1.872 19.906 10.945 1 90.94 169 LEU A N 1
ATOM 1374 C CA . LEU A 1 169 ? -1.027 19.5 12.062 1 90.94 169 LEU A CA 1
ATOM 1375 C C . LEU A 1 169 ? 0.415 19.297 11.609 1 90.94 169 LEU A C 1
ATOM 1377 O O . LEU A 1 169 ? 1.348 19.75 12.266 1 90.94 169 LEU A O 1
ATOM 1381 N N . HIS A 1 170 ? 0.595 18.672 10.484 1 88.31 170 HIS A N 1
ATOM 1382 C CA . HIS A 1 170 ? 1.934 18.375 9.984 1 88.31 170 HIS A CA 1
ATOM 1383 C C . HIS A 1 170 ? 2.668 19.656 9.602 1 88.31 170 HIS A C 1
ATOM 1385 O O . HIS A 1 170 ? 3.857 19.812 9.891 1 88.31 170 HIS A O 1
ATOM 1391 N N . ASN A 1 171 ? 1.986 20.531 8.961 1 82.19 171 ASN A N 1
ATOM 1392 C CA . ASN A 1 171 ? 2.611 21.812 8.633 1 82.19 171 ASN A CA 1
ATOM 1393 C C . ASN A 1 171 ? 3.041 22.562 9.883 1 82.19 171 ASN A C 1
ATOM 1395 O O . ASN A 1 171 ? 4.09 23.203 9.898 1 82.19 171 ASN A O 1
ATOM 1399 N N . THR A 1 172 ? 2.23 22.516 10.867 1 87.38 172 THR A N 1
ATOM 1400 C CA . THR A 1 172 ? 2.564 23.172 12.125 1 87.38 172 THR A CA 1
ATOM 1401 C C . THR A 1 172 ? 3.807 22.547 12.75 1 87.38 172 THR A C 1
ATOM 1403 O O . THR A 1 172 ? 4.703 23.25 13.211 1 87.38 172 THR A O 1
ATOM 1406 N N . LEU A 1 173 ? 3.848 21.25 12.758 1 89.81 173 LEU A N 1
ATOM 1407 C CA . LEU A 1 173 ? 5.031 20.562 13.273 1 89.81 173 LEU A CA 1
ATOM 1408 C C . LEU A 1 173 ? 6.277 21 12.508 1 89.81 173 LEU A C 1
ATOM 1410 O O . LEU A 1 173 ? 7.328 21.234 13.109 1 89.81 173 LEU A O 1
ATOM 1414 N N . CYS A 1 174 ? 6.137 21.094 11.227 1 84.06 174 CYS A N 1
ATOM 1415 C CA . CYS A 1 174 ? 7.258 21.531 10.398 1 84.06 174 CYS A CA 1
ATOM 1416 C C . CYS A 1 174 ? 7.734 22.922 10.805 1 84.06 174 CYS A C 1
ATOM 1418 O O . CYS A 1 174 ? 8.938 23.188 10.82 1 84.06 174 CYS A O 1
ATOM 1420 N N . GLN A 1 175 ? 6.812 23.766 11.07 1 81.88 175 GLN A N 1
ATOM 1421 C CA . GLN A 1 175 ? 7.129 25.141 11.477 1 81.88 175 GLN A CA 1
ATOM 1422 C C . GLN A 1 175 ? 8.031 25.141 12.711 1 81.88 175 GLN A C 1
ATOM 1424 O O . GLN A 1 175 ? 8.828 26.062 12.898 1 81.88 175 GLN A O 1
ATOM 1429 N N . TYR A 1 176 ? 7.949 24.188 13.438 1 88.75 176 TYR A N 1
ATOM 1430 C CA . TYR A 1 176 ? 8.734 24.125 14.664 1 88.75 176 TYR A CA 1
ATOM 1431 C C . TYR A 1 176 ? 9.891 23.141 14.531 1 88.75 176 TYR A C 1
ATOM 1433 O O . TYR A 1 176 ? 10.43 22.672 15.531 1 88.75 176 TYR A O 1
ATOM 1441 N N . GLY A 1 177 ? 10.133 22.703 13.367 1 85.5 177 GLY A N 1
ATOM 1442 C CA . GLY A 1 177 ? 11.352 21.969 13.07 1 85.5 177 GLY A CA 1
ATOM 1443 C C . GLY A 1 177 ? 11.164 20.469 13.086 1 85.5 177 GLY A C 1
ATOM 1444 O O . GLY A 1 177 ? 12.133 19.719 13.008 1 85.5 177 GLY A O 1
ATOM 1445 N N . HIS A 1 178 ? 9.984 19.984 13.219 1 91.06 178 HIS A N 1
ATOM 1446 C CA . HIS A 1 178 ? 9.688 18.562 13.188 1 91.06 178 HIS A CA 1
ATOM 1447 C C . HIS A 1 178 ? 9.086 18.156 11.844 1 91.06 178 HIS A C 1
ATOM 1449 O O . HIS A 1 178 ? 7.871 18.219 11.656 1 91.06 178 HIS A O 1
ATOM 1455 N N . VAL A 1 179 ? 9.922 17.688 10.992 1 86.06 179 VAL A N 1
ATOM 1456 C CA . VAL A 1 179 ? 9.531 17.422 9.609 1 86.06 179 VAL A CA 1
ATOM 1457 C C . VAL A 1 179 ? 9.281 15.938 9.422 1 86.06 179 VAL A C 1
ATOM 1459 O O . VAL A 1 179 ? 10.203 15.125 9.547 1 86.06 179 VAL A O 1
ATOM 1462 N N . PRO A 1 180 ? 8.078 15.539 9.07 1 88.25 180 PRO A N 1
ATOM 1463 C CA . PRO A 1 180 ? 7.82 14.125 8.773 1 88.25 180 PRO A CA 1
ATOM 1464 C C . PRO A 1 180 ? 8.641 13.609 7.594 1 88.25 180 PRO A C 1
ATOM 1466 O O . PRO A 1 180 ? 8.773 14.305 6.582 1 88.25 180 PRO A O 1
ATOM 1469 N N . PHE A 1 181 ? 9.148 12.398 7.719 1 83.62 181 PHE A N 1
ATOM 1470 C CA . PHE A 1 181 ? 10.016 11.812 6.703 1 83.62 181 PHE A CA 1
ATOM 1471 C C . PHE A 1 181 ? 9.516 10.438 6.285 1 83.62 181 PHE A C 1
ATOM 1473 O O . PHE A 1 181 ? 9.375 10.156 5.094 1 83.62 181 PHE A O 1
ATOM 1480 N N . LYS A 1 182 ? 9.219 9.688 7.23 1 84.69 182 LYS A N 1
ATOM 1481 C CA . LYS A 1 182 ? 8.773 8.312 7.016 1 84.69 182 LYS A CA 1
ATOM 1482 C C . LYS A 1 182 ? 7.543 7.992 7.859 1 84.69 182 LYS A C 1
ATOM 1484 O O . LYS A 1 182 ? 7.395 8.516 8.969 1 84.69 182 LYS A O 1
ATOM 1489 N N . ALA A 1 183 ? 6.715 7.133 7.289 1 88.44 183 ALA A N 1
ATOM 1490 C CA . ALA A 1 183 ? 5.555 6.668 8.047 1 88.44 183 ALA A CA 1
ATOM 1491 C C . ALA A 1 183 ? 5.352 5.168 7.875 1 88.44 183 ALA A C 1
ATOM 1493 O O . ALA A 1 183 ? 5.426 4.648 6.758 1 88.44 183 ALA A O 1
ATOM 1494 N N . ASP A 1 184 ? 5.195 4.461 8.992 1 87.38 184 ASP A N 1
ATOM 1495 C CA . ASP A 1 184 ? 4.719 3.08 8.992 1 87.38 184 ASP A CA 1
ATOM 1496 C C . ASP A 1 184 ? 3.199 3.023 9.125 1 87.38 184 ASP A C 1
ATOM 1498 O O . ASP A 1 184 ? 2.643 3.486 10.125 1 87.38 184 ASP A O 1
ATOM 1502 N N . LYS A 1 185 ? 2.547 2.451 8.117 1 87.56 185 LYS A N 1
ATOM 1503 C CA . LYS A 1 185 ? 1.088 2.475 8.07 1 87.56 185 LYS A CA 1
ATOM 1504 C C . LYS A 1 185 ? 0.516 1.061 8.062 1 87.56 185 LYS A C 1
ATOM 1506 O O . LYS A 1 185 ? 1.031 0.18 7.371 1 87.56 185 LYS A O 1
ATOM 1511 N N . THR A 1 186 ? -0.509 0.839 8.875 1 90 186 THR A N 1
ATOM 1512 C CA . THR A 1 186 ? -1.302 -0.385 8.883 1 90 186 THR A CA 1
ATOM 1513 C C . THR A 1 186 ? -2.775 -0.076 8.633 1 90 186 THR A C 1
ATOM 1515 O O . THR A 1 186 ? -3.348 0.809 9.266 1 90 186 THR A O 1
ATOM 1518 N N . ILE A 1 187 ? -3.393 -0.769 7.676 1 90.38 187 ILE A N 1
ATOM 1519 C CA . ILE A 1 187 ? -4.805 -0.581 7.355 1 90.38 187 ILE A CA 1
ATOM 1520 C C . ILE A 1 187 ? -5.555 -1.894 7.559 1 90.38 187 ILE A C 1
ATOM 1522 O O . ILE A 1 187 ? -5.129 -2.943 7.07 1 90.38 187 ILE A O 1
ATOM 1526 N N . GLU A 1 188 ? -6.641 -1.814 8.266 1 94.62 188 GLU A N 1
ATOM 1527 C CA . GLU A 1 188 ? -7.508 -2.971 8.461 1 94.62 188 GLU A CA 1
ATOM 1528 C C . GLU A 1 188 ? -8.977 -2.58 8.352 1 94.62 188 GLU A C 1
ATOM 1530 O O . GLU A 1 188 ? -9.32 -1.397 8.422 1 94.62 188 GLU A O 1
ATOM 1535 N N . ILE A 1 189 ? -9.805 -3.582 8.125 1 95.5 189 ILE A N 1
ATOM 1536 C CA . ILE A 1 189 ? -11.25 -3.387 8.07 1 95.5 189 ILE A CA 1
ATOM 1537 C C . ILE A 1 189 ? -11.891 -3.979 9.328 1 95.5 189 ILE A C 1
ATOM 1539 O O . ILE A 1 189 ? -11.523 -5.066 9.766 1 95.5 189 ILE A O 1
ATOM 1543 N N . SER A 1 190 ? -12.781 -3.236 9.883 1 97.62 190 SER A N 1
ATOM 1544 C CA . SER A 1 190 ? -13.469 -3.662 11.094 1 97.62 190 SER A CA 1
ATOM 1545 C C . SER A 1 190 ? -14.922 -3.199 11.102 1 97.62 190 SER A C 1
ATOM 1547 O O . SER A 1 190 ? -15.367 -2.521 10.18 1 97.62 190 SER A O 1
ATOM 1549 N N . LYS A 1 191 ? -15.633 -3.674 12.117 1 98.19 191 LYS A N 1
ATOM 1550 C CA . LYS A 1 191 ? -17 -3.215 12.336 1 98.19 191 LYS A CA 1
ATOM 1551 C C . LYS A 1 191 ? -17.031 -1.91 13.125 1 98.19 191 LYS A C 1
ATOM 1553 O O . LYS A 1 191 ? -16.266 -1.749 14.086 1 98.19 191 LYS A O 1
ATOM 1558 N N . ALA A 1 192 ? -17.906 -1.005 12.734 1 98.25 192 ALA A N 1
ATOM 1559 C CA . ALA A 1 192 ? -18.016 0.284 13.414 1 98.25 192 ALA A CA 1
ATOM 1560 C C . ALA A 1 192 ? -18.562 0.112 14.828 1 98.25 192 ALA A C 1
ATOM 1562 O O . ALA A 1 192 ? -19.578 -0.568 15.031 1 98.25 192 ALA A O 1
ATOM 1563 N N . SER A 1 193 ? -17.906 0.747 15.766 1 98 193 SER A N 1
ATOM 1564 C CA . SER A 1 193 ? -18.484 0.897 17.094 1 98 193 SER A CA 1
ATOM 1565 C C . SER A 1 193 ? -19.609 1.915 17.094 1 98 193 SER A C 1
ATOM 1567 O O . SER A 1 193 ? -19.859 2.576 16.094 1 98 193 SER A O 1
ATOM 1569 N N . GLU A 1 194 ? -20.281 2.023 18.266 1 98 194 GLU A N 1
ATOM 1570 C CA . GLU A 1 194 ? -21.297 3.059 18.391 1 98 194 GLU A CA 1
ATOM 1571 C C . GLU A 1 194 ? -20.703 4.449 18.188 1 98 194 GLU A C 1
ATOM 1573 O O . GLU A 1 194 ? -21.312 5.297 17.531 1 98 194 GLU A O 1
ATOM 1578 N N . TYR A 1 195 ? -19.547 4.668 18.75 1 97.75 195 TYR A N 1
ATOM 1579 C CA . TYR A 1 195 ? -18.875 5.953 18.641 1 97.75 195 TYR A CA 1
ATOM 1580 C C . TYR A 1 195 ? -18.5 6.254 17.188 1 97.75 195 TYR A C 1
ATOM 1582 O O . TYR A 1 195 ? -18.75 7.355 16.703 1 97.75 195 TYR A O 1
ATOM 1590 N N . ASP A 1 196 ? -17.922 5.301 16.516 1 97.44 196 ASP A N 1
ATOM 1591 C CA . ASP A 1 196 ? -17.594 5.457 15.094 1 97.44 196 ASP A CA 1
ATOM 1592 C C . ASP A 1 196 ? -18.828 5.801 14.273 1 97.44 196 ASP A C 1
ATOM 1594 O O . ASP A 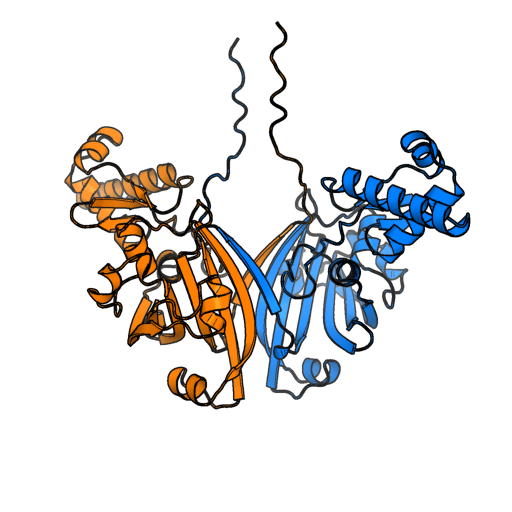1 196 ? -18.812 6.746 13.484 1 97.44 196 ASP A O 1
ATOM 1598 N N . ALA A 1 197 ? -19.875 4.992 14.508 1 97.94 197 ALA A N 1
ATOM 1599 C CA . ALA A 1 197 ? -21.109 5.109 13.742 1 97.94 197 ALA A CA 1
ATOM 1600 C C . ALA A 1 197 ? -21.734 6.492 13.906 1 97.94 197 ALA A C 1
ATOM 1602 O O . ALA A 1 197 ? -22.156 7.113 12.922 1 97.94 197 ALA A O 1
ATOM 1603 N N . MET A 1 198 ? -21.719 6.91 15.086 1 97.62 198 MET A N 1
ATOM 1604 C CA . MET A 1 198 ? -22.297 8.219 15.391 1 97.62 198 MET A CA 1
ATOM 1605 C C . MET A 1 198 ? -21.562 9.328 14.641 1 97.62 198 MET A C 1
ATOM 1607 O O . MET A 1 198 ? -22.203 10.203 14.055 1 97.62 198 MET A O 1
ATOM 1611 N N . HIS A 1 199 ? -20.281 9.25 14.586 1 98 199 HIS A N 1
ATOM 1612 C CA . HIS A 1 199 ? -19.484 10.352 14.062 1 98 199 HIS A CA 1
ATOM 1613 C C . HIS A 1 199 ? -19.297 10.227 12.555 1 98 199 HIS A C 1
ATOM 1615 O O . HIS A 1 199 ? -19.094 11.227 11.867 1 98 199 HIS A O 1
ATOM 1621 N N . LEU A 1 200 ? -19.406 9.062 12.008 1 97.88 200 LEU A N 1
ATOM 1622 C CA . LEU A 1 200 ? -19.172 8.852 10.586 1 97.88 200 LEU A CA 1
ATOM 1623 C C . LEU A 1 200 ? -20.484 8.727 9.82 1 97.88 200 LEU A C 1
ATOM 1625 O O . LEU A 1 200 ? -20.484 8.422 8.625 1 97.88 200 LEU A O 1
ATOM 1629 N N . ASP A 1 201 ? -21.562 8.969 10.508 1 97.19 201 ASP A N 1
ATOM 1630 C CA . ASP A 1 201 ? -22.891 8.852 9.914 1 97.19 201 ASP A CA 1
ATOM 1631 C C . ASP A 1 201 ? -23.109 7.465 9.32 1 97.19 201 ASP A C 1
ATOM 1633 O O . ASP A 1 201 ? -23.484 7.336 8.148 1 97.19 201 ASP A O 1
ATOM 1637 N N . LEU A 1 202 ? -22.781 6.48 10.062 1 97.94 202 LEU A N 1
ATOM 1638 C CA . LEU A 1 202 ? -22.969 5.07 9.742 1 97.94 202 LEU A CA 1
ATOM 1639 C C . LEU A 1 202 ? -23.828 4.375 10.797 1 97.94 202 LEU A C 1
ATOM 1641 O O . LEU A 1 202 ? -24.297 5.016 11.742 1 97.94 202 LEU A O 1
ATOM 1645 N N . LYS A 1 203 ? -24.141 3.133 10.633 1 97.81 203 LYS A N 1
ATOM 1646 C CA . LYS A 1 203 ? -24.781 2.295 11.648 1 97.81 203 LYS A CA 1
ATOM 1647 C C . LYS A 1 203 ? -23.75 1.427 12.367 1 97.81 203 LYS A C 1
ATOM 1649 O O . LYS A 1 203 ? -22.766 0.993 11.766 1 97.81 203 LYS A O 1
ATOM 1654 N N . PRO A 1 204 ? -24.016 1.202 13.688 1 98 204 PRO A N 1
ATOM 1655 C CA . PRO A 1 204 ? -23.125 0.246 14.352 1 98 204 PRO A CA 1
ATOM 1656 C C . PRO A 1 204 ? -23.031 -1.085 13.609 1 98 204 PRO A C 1
ATOM 1658 O O . PRO A 1 204 ? -24.031 -1.6 13.125 1 98 204 PRO A O 1
ATOM 1661 N N . GLY A 1 205 ? -21.844 -1.527 13.414 1 97.62 205 GLY A N 1
ATOM 1662 C CA . GLY A 1 205 ? -21.641 -2.783 12.711 1 97.62 205 GLY A CA 1
ATOM 1663 C C . GLY A 1 205 ? -21.281 -2.598 11.25 1 97.62 205 GLY A C 1
ATOM 1664 O O . GLY A 1 205 ? -20.797 -3.527 10.602 1 97.62 205 GLY A O 1
ATOM 1665 N N . ASP A 1 206 ? -21.562 -1.448 10.688 1 97.94 206 ASP A N 1
ATOM 1666 C CA . ASP A 1 206 ? -21.141 -1.176 9.312 1 97.94 206 ASP A CA 1
ATOM 1667 C C . ASP A 1 206 ? -19.625 -1.314 9.164 1 97.94 206 ASP A C 1
ATOM 1669 O O . ASP A 1 206 ? -18.875 -1.053 10.109 1 97.94 206 ASP A O 1
ATOM 1673 N N . PRO A 1 207 ? -19.141 -1.763 8.047 1 98.38 207 PRO A N 1
ATOM 1674 C CA . PRO A 1 207 ? -17.703 -1.904 7.867 1 98.38 207 PRO A CA 1
ATOM 1675 C C . PRO A 1 207 ? -16.969 -0.56 7.805 1 98.38 207 PRO A C 1
ATOM 1677 O O . PRO A 1 207 ? -17.422 0.353 7.105 1 98.38 207 PRO A O 1
ATOM 1680 N N . ILE A 1 208 ? -15.906 -0.455 8.508 1 98.31 208 ILE A N 1
ATOM 1681 C CA . ILE A 1 208 ? -15.062 0.734 8.461 1 98.31 208 ILE A CA 1
ATOM 1682 C C . ILE A 1 208 ? -13.609 0.326 8.227 1 98.31 208 ILE A C 1
ATOM 1684 O O . ILE A 1 208 ? -13.219 -0.806 8.523 1 98.31 208 ILE A O 1
ATOM 1688 N N . SER A 1 209 ? -12.836 1.221 7.684 1 96.75 209 SER A N 1
ATOM 1689 C CA . SER A 1 209 ? -11.391 1.081 7.59 1 96.75 209 SER A CA 1
ATOM 1690 C C . SER A 1 209 ? -10.688 1.809 8.734 1 96.75 209 SER A C 1
ATOM 1692 O O . SER A 1 209 ? -11.07 2.926 9.086 1 96.75 209 SER A O 1
ATOM 1694 N N . ILE A 1 210 ? -9.797 1.141 9.32 1 97.12 210 ILE A N 1
ATOM 1695 C CA . ILE A 1 210 ? -8.961 1.732 10.359 1 97.12 210 ILE A CA 1
ATOM 1696 C C . ILE A 1 210 ? -7.512 1.803 9.883 1 97.12 210 ILE A C 1
ATOM 1698 O O . ILE A 1 210 ? -6.891 0.772 9.609 1 97.12 210 ILE A O 1
ATOM 1702 N N . SER A 1 211 ? -6.969 2.971 9.758 1 94.12 211 SER A N 1
ATOM 1703 C CA . SER A 1 211 ? -5.574 3.201 9.398 1 94.12 211 SER A CA 1
ATOM 1704 C C . SER A 1 211 ? -4.77 3.693 10.594 1 94.12 211 SER A C 1
ATOM 1706 O O . SER A 1 211 ? -5.07 4.746 11.164 1 94.12 211 SER A O 1
ATOM 1708 N N . SER A 1 212 ? -3.789 2.951 10.992 1 95.5 212 SER A N 1
ATOM 1709 C CA . SER A 1 212 ? -2.863 3.322 12.055 1 95.5 212 SER A CA 1
ATOM 1710 C C . SER A 1 212 ? -1.486 3.664 11.5 1 95.5 212 SER A C 1
ATOM 1712 O O . SER A 1 212 ? -0.891 2.869 10.766 1 95.5 212 SER A O 1
ATOM 1714 N N . THR A 1 213 ? -0.984 4.812 11.914 1 94.25 213 THR A N 1
ATOM 1715 C CA . THR A 1 213 ? 0.246 5.309 11.305 1 94.25 213 THR A CA 1
ATOM 1716 C C . THR A 1 213 ? 1.2 5.84 12.367 1 94.25 213 THR A C 1
ATOM 1718 O O . THR A 1 213 ? 0.797 6.609 13.242 1 94.25 213 THR A O 1
ATOM 1721 N N . VAL A 1 214 ? 2.395 5.426 12.312 1 95.94 214 VAL A N 1
ATOM 1722 C CA . VAL A 1 214 ? 3.459 6.055 13.086 1 95.94 214 VAL A CA 1
ATOM 1723 C C . VAL A 1 214 ? 4.379 6.84 12.156 1 95.94 214 VAL A C 1
ATOM 1725 O O . VAL A 1 214 ? 4.922 6.289 11.195 1 95.94 214 VAL A O 1
ATOM 1728 N N . THR A 1 215 ? 4.551 8.047 12.445 1 93.94 215 THR A N 1
ATOM 1729 C CA . THR A 1 215 ? 5.328 8.953 11.602 1 93.94 215 THR A CA 1
ATOM 1730 C C . THR A 1 215 ? 6.66 9.297 12.266 1 93.94 215 THR A C 1
ATOM 1732 O O . THR A 1 215 ? 6.715 9.547 13.469 1 93.94 215 THR A O 1
ATOM 1735 N N . TYR A 1 216 ? 7.648 9.344 11.438 1 93.19 216 TYR A N 1
ATOM 1736 C CA . TYR A 1 216 ? 9.008 9.602 11.906 1 93.19 216 TYR A CA 1
ATOM 1737 C C . TYR A 1 216 ? 9.617 10.789 11.172 1 93.19 216 TYR A C 1
ATOM 1739 O O . TYR A 1 216 ? 9.234 11.094 10.039 1 93.19 216 TYR A O 1
ATOM 1747 N N . ASP A 1 217 ? 10.578 11.367 11.883 1 91 217 ASP A N 1
ATOM 1748 C CA . ASP A 1 217 ? 11.422 12.312 11.164 1 91 217 ASP A CA 1
ATOM 1749 C C . ASP A 1 217 ? 12.633 11.609 10.547 1 91 217 ASP A C 1
ATOM 1751 O O . ASP A 1 217 ? 12.727 10.375 10.586 1 91 217 ASP A O 1
ATOM 1755 N N . GLU A 1 218 ? 13.477 12.367 9.922 1 85.31 218 GLU A N 1
ATOM 1756 C CA . GLU A 1 218 ? 14.617 11.812 9.203 1 85.31 218 GLU A CA 1
ATOM 1757 C C . GLU A 1 218 ? 15.609 11.148 10.156 1 85.31 218 GLU A C 1
ATOM 1759 O O . GLU A 1 218 ? 16.359 10.25 9.758 1 85.31 218 GLU A O 1
ATOM 1764 N N . GLN A 1 219 ? 15.633 11.586 11.352 1 91.75 219 GLN A N 1
ATOM 1765 C CA . GLN A 1 219 ? 16.562 11.062 12.352 1 91.75 219 GLN A CA 1
ATOM 1766 C C . GLN A 1 219 ? 15.984 9.812 13.031 1 91.75 219 GLN A C 1
ATOM 1768 O O . GLN A 1 219 ? 16.656 9.188 13.844 1 91.75 219 GLN A O 1
ATOM 1773 N N . GLY A 1 220 ? 14.781 9.5 12.781 1 92.31 220 GLY A N 1
ATOM 1774 C CA . GLY A 1 220 ? 14.172 8.312 13.352 1 92.31 220 GLY A CA 1
ATOM 1775 C C . GLY A 1 220 ? 13.352 8.594 14.594 1 92.31 220 GLY A C 1
ATOM 1776 O O . GLY A 1 220 ? 12.844 7.672 15.234 1 92.31 220 GLY A O 1
ATOM 1777 N N . ASN A 1 221 ? 13.234 9.883 14.906 1 94.44 221 ASN A N 1
ATOM 1778 C CA . ASN A 1 221 ? 12.375 10.242 16.031 1 94.44 221 ASN A CA 1
ATOM 1779 C C . ASN A 1 221 ? 10.898 10.094 15.68 1 94.44 221 ASN A C 1
ATOM 1781 O O . ASN A 1 221 ? 10.484 10.453 14.578 1 94.44 221 ASN A O 1
ATOM 1785 N N . MET A 1 222 ? 10.203 9.555 16.656 1 96.62 222 MET A N 1
ATOM 1786 C CA . MET A 1 222 ? 8.766 9.406 16.453 1 96.62 222 MET A CA 1
ATOM 1787 C C . MET A 1 222 ? 8.047 10.734 16.656 1 96.62 222 MET A C 1
ATOM 1789 O O . MET A 1 222 ? 8.172 11.344 17.719 1 96.62 222 MET A O 1
ATOM 1793 N N . LEU A 1 223 ? 7.297 11.164 15.711 1 96.56 223 LEU A N 1
ATOM 1794 C CA . LEU A 1 223 ? 6.629 12.461 15.758 1 96.56 223 LEU A CA 1
ATOM 1795 C C . LEU A 1 223 ? 5.16 12.305 16.141 1 96.56 223 LEU A C 1
ATOM 1797 O O . LEU A 1 223 ? 4.609 13.133 16.875 1 96.56 223 LEU A O 1
ATOM 1801 N N . GLU A 1 224 ? 4.562 11.258 15.641 1 97.44 224 GLU A N 1
ATOM 1802 C CA . GLU A 1 224 ? 3.105 11.156 15.711 1 97.44 224 GLU A CA 1
ATOM 1803 C C . GLU A 1 224 ? 2.646 9.703 15.617 1 97.44 224 GLU A C 1
ATOM 1805 O O . GLU A 1 224 ? 3.205 8.914 14.852 1 97.44 224 GLU A O 1
ATOM 1810 N N . TYR A 1 225 ? 1.665 9.383 16.422 1 97.69 225 TYR A N 1
ATOM 1811 C CA . TYR A 1 225 ? 0.805 8.227 16.188 1 97.69 225 TYR A CA 1
ATOM 1812 C C . TYR A 1 225 ? -0.605 8.664 15.812 1 97.69 225 TYR A C 1
ATOM 1814 O O . TYR A 1 225 ? -1.244 9.422 16.547 1 97.69 225 TYR A O 1
ATOM 1822 N N . ALA A 1 226 ? -1.031 8.227 14.633 1 97.25 226 ALA A N 1
ATOM 1823 C CA . ALA A 1 226 ? -2.348 8.633 14.148 1 97.25 226 ALA A CA 1
ATOM 1824 C C . ALA A 1 226 ? -3.219 7.418 13.844 1 97.25 226 ALA A C 1
ATOM 1826 O O . ALA A 1 226 ? -2.73 6.41 13.32 1 97.25 226 ALA A O 1
ATOM 1827 N N . VAL A 1 227 ? -4.512 7.527 14.18 1 97.38 227 VAL A N 1
ATOM 1828 C CA . VAL A 1 227 ? -5.512 6.52 13.844 1 97.38 227 VAL A CA 1
ATOM 1829 C C . VAL A 1 227 ? -6.688 7.18 13.125 1 97.38 227 VAL A C 1
ATOM 1831 O O . VAL A 1 227 ? -7.352 8.055 13.68 1 97.38 227 VAL A O 1
ATOM 1834 N N . THR A 1 228 ? -6.922 6.762 11.953 1 96.44 228 THR A N 1
ATOM 1835 C CA . THR A 1 228 ? -8.016 7.305 11.156 1 96.44 228 THR A CA 1
ATOM 1836 C C . THR A 1 228 ? -9.047 6.223 10.852 1 96.44 228 THR A C 1
ATOM 1838 O O . THR A 1 228 ? -8.688 5.113 10.445 1 96.44 228 THR A O 1
ATOM 1841 N N . ARG A 1 229 ? -10.281 6.555 11.078 1 97.56 229 ARG A N 1
ATOM 1842 C CA . ARG A 1 229 ? -11.414 5.688 10.781 1 97.56 229 ARG A CA 1
ATOM 1843 C C . ARG A 1 229 ? -12.305 6.297 9.703 1 97.56 229 ARG A C 1
ATOM 1845 O O . ARG A 1 229 ? -12.555 7.504 9.711 1 97.56 229 ARG A O 1
ATOM 1852 N N . ALA A 1 230 ? -12.727 5.504 8.766 1 97.25 230 ALA A N 1
ATOM 1853 C CA . ALA A 1 230 ? -13.57 5.969 7.672 1 97.25 230 ALA A CA 1
ATOM 1854 C C . ALA A 1 230 ? -14.5 4.859 7.184 1 97.25 230 ALA A C 1
ATOM 1856 O O . ALA A 1 230 ? -14.312 3.691 7.531 1 97.25 230 ALA A O 1
ATOM 1857 N N . ASP A 1 231 ? -15.523 5.312 6.41 1 97.31 231 ASP A N 1
ATOM 1858 C CA . ASP A 1 231 ? -16.359 4.336 5.719 1 97.31 231 ASP A CA 1
ATOM 1859 C C . ASP A 1 231 ? -15.516 3.402 4.855 1 97.31 231 ASP A C 1
ATOM 1861 O O . ASP A 1 231 ? -14.758 3.859 3.992 1 97.31 231 ASP A O 1
ATOM 1865 N N . ALA A 1 232 ? -15.664 2.1 5.121 1 96.56 232 ALA A N 1
ATOM 1866 C CA . ALA A 1 232 ? -14.828 1.145 4.398 1 96.56 232 ALA A CA 1
ATOM 1867 C C . ALA A 1 232 ? -15.031 1.257 2.893 1 96.56 232 ALA A C 1
ATOM 1869 O O . ALA A 1 232 ? -14.102 1.047 2.113 1 96.56 232 ALA A O 1
ATOM 1870 N N . TYR A 1 233 ? -16.188 1.559 2.479 1 95.56 233 TYR A N 1
ATOM 1871 C CA . TYR A 1 233 ? -16.531 1.558 1.06 1 95.56 233 TYR A CA 1
ATOM 1872 C C . TYR A 1 233 ? -15.914 2.76 0.352 1 95.56 233 TYR A C 1
ATOM 1874 O O . TYR A 1 233 ? -15.953 2.852 -0.877 1 95.56 233 TYR A O 1
ATOM 1882 N N . LYS A 1 234 ? -15.25 3.65 1.112 1 91 234 LYS A N 1
ATOM 1883 C CA . LYS A 1 234 ? -14.508 4.766 0.532 1 91 234 LYS A CA 1
ATOM 1884 C C . LYS A 1 234 ? -13.031 4.414 0.358 1 91 234 LYS A C 1
ATOM 1886 O O . LYS A 1 234 ? -12.258 5.211 -0.175 1 91 234 LYS A O 1
ATOM 1891 N N . THR A 1 235 ? -12.727 3.277 0.729 1 89 235 THR A N 1
ATOM 1892 C CA . THR A 1 235 ? -11.328 2.859 0.717 1 89 235 THR A CA 1
ATOM 1893 C C . THR A 1 235 ? -10.867 2.557 -0.706 1 89 235 THR A C 1
ATOM 1895 O O . THR A 1 235 ? -11.508 1.778 -1.419 1 89 235 THR A O 1
ATOM 1898 N N . LEU A 1 236 ? -9.883 3.146 -1.132 1 87.31 236 LEU A N 1
ATOM 1899 C CA . LEU A 1 236 ? -9.148 2.893 -2.365 1 87.31 236 LEU A CA 1
ATOM 1900 C C . LEU A 1 236 ? -7.648 3.043 -2.145 1 87.31 236 LEU A C 1
ATOM 1902 O O . LEU A 1 236 ? -7.168 4.137 -1.828 1 87.31 236 LEU A O 1
ATOM 1906 N N . ILE A 1 237 ? -6.957 1.955 -2.273 1 83.69 237 ILE A N 1
ATOM 1907 C CA . ILE A 1 237 ? -5.512 1.94 -2.07 1 83.69 237 ILE A CA 1
ATOM 1908 C C . ILE A 1 237 ? -4.812 1.555 -3.371 1 83.69 237 ILE A C 1
ATOM 1910 O O . ILE A 1 237 ? -5.164 0.555 -4 1 83.69 237 ILE A O 1
ATOM 1914 N N . GLN A 1 238 ? -3.906 2.283 -3.811 1 82.75 238 GLN A N 1
ATOM 1915 C CA . GLN A 1 238 ? -3.088 1.997 -4.984 1 82.75 238 GLN A CA 1
ATOM 1916 C C . GLN A 1 238 ? -1.606 1.933 -4.617 1 82.75 238 GLN A C 1
ATOM 1918 O O . GLN A 1 238 ? -1.1 2.803 -3.906 1 82.75 238 GLN A O 1
ATOM 1923 N N . MET A 1 239 ? -0.953 0.859 -5.055 1 77.12 239 MET A N 1
ATOM 1924 C CA . MET A 1 239 ? 0.463 0.699 -4.734 1 77.12 239 MET A CA 1
ATOM 1925 C C . MET A 1 239 ? 1.188 -0.06 -5.84 1 77.12 239 MET A C 1
ATOM 1927 O O . MET A 1 239 ? 0.552 -0.686 -6.691 1 77.12 239 MET A O 1
ATOM 1931 N N . GLN A 1 240 ? 2.484 0.12 -5.84 1 78.94 240 GLN A N 1
ATOM 1932 C CA . GLN A 1 240 ? 3.371 -0.678 -6.68 1 78.94 240 GLN A CA 1
ATOM 1933 C C . GLN A 1 240 ? 4.23 -1.615 -5.836 1 78.94 240 GLN A C 1
ATOM 1935 O O . GLN A 1 240 ? 4.723 -1.227 -4.773 1 78.94 240 GLN A O 1
ATOM 1940 N N . VAL A 1 241 ? 4.254 -2.836 -6.277 1 76.25 241 VAL A N 1
ATOM 1941 C CA . VAL A 1 241 ? 5.055 -3.844 -5.59 1 76.25 241 VAL A CA 1
ATOM 1942 C C . VAL A 1 241 ? 6.125 -4.387 -6.535 1 76.25 241 VAL A C 1
ATOM 1944 O O . VAL A 1 241 ? 5.863 -4.605 -7.719 1 76.25 241 VAL A O 1
ATOM 1947 N N . TYR A 1 242 ? 7.293 -4.531 -6 1 73.62 242 TYR A N 1
ATOM 1948 C CA . TYR A 1 242 ? 8.398 -5.055 -6.793 1 73.62 242 TYR A CA 1
ATOM 1949 C C . TYR A 1 242 ? 8.961 -6.324 -6.164 1 73.62 242 TYR A C 1
ATOM 1951 O O . TYR A 1 242 ? 9.047 -6.434 -4.938 1 73.62 242 TYR A O 1
ATOM 1959 N N . ASN A 1 243 ? 9.141 -7.242 -6.918 1 67.25 243 ASN A N 1
ATOM 1960 C CA . ASN A 1 243 ? 9.93 -8.359 -6.414 1 67.25 243 ASN A CA 1
ATOM 1961 C C . ASN A 1 243 ? 11.383 -7.969 -6.188 1 67.25 243 ASN A C 1
ATOM 1963 O O . ASN A 1 243 ? 12.039 -7.441 -7.09 1 67.25 243 ASN A O 1
ATOM 1967 N N . GLN A 1 244 ? 11.898 -6.996 -5.41 1 53.09 244 GLN A N 1
ATOM 1968 C CA . GLN A 1 244 ? 13.18 -6.375 -5.094 1 53.09 244 GLN A CA 1
ATOM 1969 C C . GLN A 1 244 ? 14.336 -7.125 -5.754 1 53.09 244 GLN A C 1
ATOM 1971 O O . GLN A 1 244 ? 14.453 -8.344 -5.613 1 53.09 244 GLN A O 1
ATOM 1976 N N . ASP A 1 245 ? 14.992 -6.719 -6.77 1 40.38 245 ASP A N 1
ATOM 1977 C CA . ASP A 1 245 ? 16.438 -6.496 -6.863 1 40.38 245 ASP A CA 1
ATOM 1978 C C . ASP A 1 245 ? 17.016 -6.113 -5.504 1 40.38 245 ASP A C 1
ATOM 1980 O O . ASP A 1 245 ? 16.281 -5.863 -4.551 1 40.38 245 ASP A O 1
ATOM 1984 N N . HIS A 1 246 ? 18.156 -4.859 -5.621 1 33.69 246 HIS A N 1
ATOM 1985 C CA . HIS A 1 246 ? 19.234 -4.09 -5.016 1 33.69 246 HIS A CA 1
ATOM 1986 C C . HIS A 1 246 ? 18.703 -3.174 -3.914 1 33.69 246 HIS A C 1
ATOM 1988 O O . HIS A 1 246 ? 17.953 -2.238 -4.188 1 33.69 246 HIS A O 1
ATOM 1994 N N . VAL A 1 247 ? 18.266 -3.625 -2.973 1 31.52 247 VAL A N 1
ATOM 1995 C CA . VAL A 1 247 ? 18.812 -2.57 -2.123 1 31.52 247 VAL A CA 1
ATOM 1996 C C . VAL A 1 247 ? 20.281 -2.324 -2.484 1 31.52 247 VAL A C 1
ATOM 1998 O O . VAL A 1 247 ? 21.141 -3.152 -2.189 1 31.52 247 VAL A O 1
ATOM 2001 N N . LYS A 1 248 ? 20.766 -2.051 -3.643 1 30.06 248 LYS A N 1
ATOM 2002 C CA . LYS A 1 248 ? 22.047 -1.363 -3.752 1 30.06 248 LYS A CA 1
ATOM 2003 C C . LYS A 1 248 ? 22.234 -0.38 -2.602 1 30.06 248 LYS A C 1
ATOM 2005 O O . LYS A 1 248 ? 21.547 0.635 -2.52 1 30.06 248 LYS A O 1
ATOM 2010 N N . ASP A 1 249 ? 22.469 -0.87 -1.492 1 25.91 249 ASP A N 1
ATOM 2011 C CA . ASP A 1 249 ? 23.375 -0.004 -0.743 1 25.91 249 ASP A CA 1
ATOM 2012 C C . ASP A 1 249 ? 24.672 0.236 -1.516 1 25.91 249 ASP A C 1
ATOM 2014 O O . ASP A 1 249 ? 25.234 -0.693 -2.098 1 25.91 249 ASP A O 1
ATOM 2018 N N . LYS A 1 250 ? 25.141 1.489 -1.907 1 27.92 250 LYS A N 1
ATOM 2019 C CA . LYS A 1 250 ? 26.406 2.188 -2.113 1 27.92 250 LYS A CA 1
ATOM 2020 C C . LYS A 1 250 ? 27.453 1.743 -1.098 1 27.92 250 LYS A C 1
ATOM 2022 O O . LYS A 1 250 ? 27.375 2.092 0.082 1 27.92 250 LYS A O 1
ATOM 2027 N N . VAL A 1 251 ? 27.969 0.562 -0.946 1 22.83 251 VAL A N 1
ATOM 2028 C CA . VAL A 1 251 ? 29.297 0.453 -0.355 1 22.83 251 VAL A CA 1
ATOM 2029 C C . VAL A 1 251 ? 30.312 1.202 -1.219 1 22.83 251 VAL A C 1
ATOM 2031 O O . VAL A 1 251 ? 30.438 0.92 -2.412 1 22.83 251 VAL A O 1
ATOM 2034 N N . MET A 1 252 ? 30.75 2.455 -0.778 1 21.38 252 MET A N 1
ATOM 2035 C CA . MET A 1 252 ? 31.938 3.275 -0.926 1 21.38 252 MET A CA 1
ATOM 2036 C C . MET A 1 252 ? 33.188 2.432 -0.763 1 21.38 252 MET A C 1
ATOM 2038 O O . MET A 1 252 ? 33.438 1.864 0.305 1 21.38 252 MET A O 1
ATOM 2042 N N . ARG A 1 253 ? 33.562 1.703 -1.734 1 21.36 253 ARG A N 1
ATOM 2043 C CA . ARG A 1 253 ? 34.969 1.286 -1.777 1 21.36 253 ARG A CA 1
ATOM 2044 C C . ARG A 1 253 ? 35.906 2.49 -1.701 1 21.36 253 ARG A C 1
ATOM 2046 O O . ARG A 1 253 ? 35.75 3.449 -2.463 1 21.36 253 ARG A O 1
ATOM 2053 N N . GLU A 1 254 ? 36.469 2.717 -0.523 1 19.05 254 GLU A N 1
ATOM 2054 C CA . GLU A 1 254 ? 37.75 3.385 -0.305 1 19.05 254 GLU A CA 1
ATOM 2055 C C . GLU A 1 254 ? 38.812 2.824 -1.225 1 19.05 254 GLU A C 1
ATOM 2057 O O . GLU A 1 254 ? 38.906 1.61 -1.428 1 19.05 254 GLU A O 1
ATOM 2062 N N . LYS A 1 255 ? 39.438 3.719 -2.109 1 21.25 255 LYS A N 1
ATOM 2063 C CA . LYS A 1 255 ? 40.688 3.672 -2.838 1 21.25 255 LYS A CA 1
ATOM 2064 C C . LYS A 1 255 ? 41.875 3.332 -1.906 1 21.25 255 LYS A C 1
ATOM 2066 O O . LYS A 1 255 ? 42.062 4.004 -0.894 1 21.25 255 LYS A O 1
ATOM 2071 N N . ARG A 1 256 ? 42.312 2.121 -1.928 1 19.39 256 ARG A N 1
ATOM 2072 C CA . ARG A 1 256 ? 43.719 1.979 -1.549 1 19.39 256 ARG A CA 1
ATOM 2073 C C . ARG A 1 256 ? 44.625 2.844 -2.428 1 19.39 256 ARG A C 1
ATOM 2075 O O . ARG A 1 256 ? 44.562 2.777 -3.656 1 19.39 256 ARG A O 1
ATOM 2082 N N . GLN A 1 257 ? 45.094 3.941 -1.749 1 20.06 257 GLN A N 1
ATOM 2083 C CA . GLN A 1 257 ? 46.562 4.145 -1.734 1 20.06 257 GLN A CA 1
ATOM 2084 C C . GLN A 1 257 ? 47.25 2.988 -1.039 1 20.06 257 GLN A C 1
ATOM 2086 O O . GLN A 1 257 ? 46.75 2.445 -0.053 1 20.06 257 GLN A O 1
ATOM 2091 N N . MET B 1 1 ? 28.484 -33.812 20.906 1 52.53 1 MET B N 1
ATOM 2092 C CA . MET B 1 1 ? 27.328 -33.531 20.047 1 52.53 1 MET B CA 1
ATOM 2093 C C . MET B 1 1 ? 27.109 -34.656 19.062 1 52.53 1 MET B C 1
ATOM 2095 O O . MET B 1 1 ? 28.031 -35.062 18.359 1 52.53 1 MET B O 1
ATOM 2099 N N . SER B 1 2 ? 26.016 -35.375 19.109 1 60.69 2 SER B N 1
ATOM 2100 C CA . SER B 1 2 ? 25.766 -36.531 18.25 1 60.69 2 SER B CA 1
ATOM 2101 C C . SER B 1 2 ? 26.016 -36.188 16.781 1 60.69 2 SER B C 1
ATOM 2103 O O . SER B 1 2 ? 25.938 -35 16.391 1 60.69 2 SER B O 1
ATOM 2105 N N . GLU B 1 3 ? 26.547 -37.094 16.125 1 71.62 3 GLU B N 1
ATOM 2106 C CA . GLU B 1 3 ? 26.812 -36.938 14.703 1 71.62 3 GLU B CA 1
ATOM 2107 C C . GLU B 1 3 ? 25.625 -36.344 13.977 1 71.62 3 GLU B C 1
ATOM 2109 O O . GLU B 1 3 ? 25.797 -35.531 13.055 1 71.62 3 GLU B O 1
ATOM 2114 N N . VAL B 1 4 ? 24.484 -36.812 14.43 1 67.38 4 VAL B N 1
ATOM 2115 C CA . VAL B 1 4 ? 23.266 -36.281 13.836 1 67.38 4 VAL B CA 1
ATOM 2116 C C . VAL B 1 4 ? 23.141 -34.781 14.117 1 67.38 4 VAL B C 1
ATOM 2118 O O . VAL B 1 4 ? 22.75 -34.031 13.234 1 67.38 4 VAL B O 1
ATOM 2121 N N . LYS B 1 5 ? 23.453 -34.469 15.289 1 66.62 5 LYS B N 1
ATOM 2122 C CA . LYS B 1 5 ? 23.344 -33.062 15.672 1 66.62 5 LYS B CA 1
ATOM 2123 C C . LYS B 1 5 ? 24.328 -32.188 14.906 1 66.62 5 LYS B C 1
ATOM 2125 O O . LYS B 1 5 ? 24.016 -31.078 14.523 1 66.62 5 LYS B O 1
ATOM 2130 N N . LYS B 1 6 ? 25.406 -32.812 14.75 1 69.94 6 LYS B N 1
ATOM 2131 C CA . LYS B 1 6 ? 26.438 -32.094 14.008 1 69.94 6 LYS B CA 1
ATOM 2132 C C . LYS B 1 6 ? 26.016 -31.875 12.562 1 69.94 6 LYS B C 1
ATOM 2134 O O . LYS B 1 6 ? 26.234 -30.797 12.008 1 69.94 6 LYS B O 1
ATOM 2139 N N . LYS B 1 7 ? 25.484 -32.906 11.977 1 71.88 7 LYS B N 1
ATOM 2140 C CA . LYS B 1 7 ? 25.031 -32.812 10.586 1 71.88 7 LYS B CA 1
ATOM 2141 C C . LYS B 1 7 ? 23.906 -31.766 10.445 1 71.88 7 LYS B C 1
ATOM 2143 O O . LYS B 1 7 ? 23.891 -30.984 9.492 1 71.88 7 LYS B O 1
ATOM 2148 N N . GLN B 1 8 ? 22.969 -31.891 11.398 1 75.88 8 GLN B N 1
ATOM 2149 C CA . GLN B 1 8 ? 21.859 -30.938 11.375 1 75.88 8 GLN B CA 1
ATOM 2150 C C . GLN B 1 8 ? 22.344 -29.5 11.453 1 75.88 8 GLN B C 1
ATOM 2152 O O . GLN B 1 8 ? 21.797 -28.609 10.797 1 75.88 8 GLN B O 1
ATOM 2157 N N . LEU B 1 9 ? 23.344 -29.438 12.195 1 78.44 9 LEU B N 1
ATOM 2158 C CA . LEU B 1 9 ? 23.938 -28.109 12.336 1 78.44 9 LEU B CA 1
ATOM 2159 C C . LEU B 1 9 ? 24.562 -27.656 11.016 1 78.44 9 LEU B C 1
ATOM 2161 O O . LEU B 1 9 ? 24.453 -26.484 10.648 1 78.44 9 LEU B O 1
ATOM 2165 N N . LEU B 1 10 ? 25.172 -28.641 10.328 1 84.25 10 LEU B N 1
ATOM 2166 C CA . LEU B 1 10 ? 25.828 -28.297 9.07 1 84.25 10 LEU B CA 1
ATOM 2167 C C . LEU B 1 10 ? 24.797 -27.891 8.016 1 84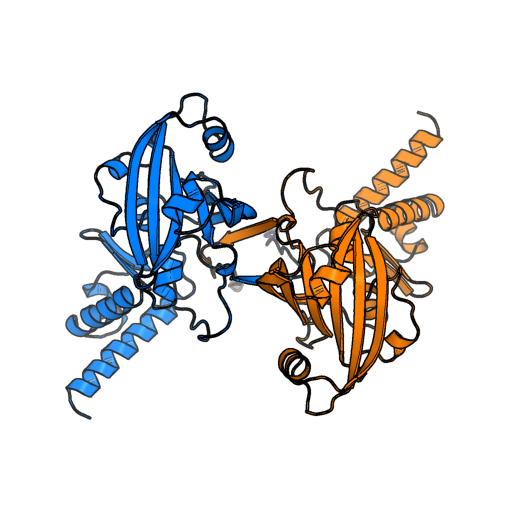.25 10 LEU B C 1
ATOM 2169 O O . LEU B 1 10 ? 25.031 -26.953 7.25 1 84.25 10 LEU B O 1
ATOM 2173 N N . TYR B 1 11 ? 23.734 -28.609 7.969 1 88.75 11 TYR B N 1
ATOM 2174 C CA . TYR B 1 11 ? 22.672 -28.297 7.023 1 88.75 11 TYR B CA 1
ATOM 2175 C C . TYR B 1 11 ? 22.156 -26.875 7.246 1 88.75 11 TYR B C 1
ATOM 2177 O O . TYR B 1 11 ? 21.953 -26.125 6.289 1 88.75 11 TYR B O 1
ATOM 2185 N N . MET B 1 12 ? 21.938 -26.594 8.492 1 89.94 12 MET B N 1
ATOM 2186 C CA . MET B 1 12 ? 21.375 -25.297 8.844 1 89.94 12 MET B CA 1
ATOM 2187 C C . MET B 1 12 ? 22.359 -24.172 8.555 1 89.94 12 MET B C 1
ATOM 2189 O O . MET B 1 12 ? 21.969 -23.094 8.102 1 89.94 12 MET B O 1
ATOM 2193 N N . GLN B 1 13 ? 23.531 -24.469 8.805 1 90.69 13 GLN B N 1
ATOM 2194 C CA . GLN B 1 13 ? 24.562 -23.484 8.523 1 90.69 13 GLN B CA 1
ATOM 2195 C C . GLN B 1 13 ? 24.641 -23.172 7.027 1 90.69 13 GLN B C 1
ATOM 2197 O O . GLN B 1 13 ? 24.75 -22.016 6.633 1 90.69 13 GLN B O 1
ATOM 2202 N N . LEU B 1 14 ? 24.641 -24.219 6.262 1 91.56 14 LEU B N 1
ATOM 2203 C CA . LEU B 1 14 ? 24.672 -24.016 4.816 1 91.56 14 LEU B CA 1
ATOM 2204 C C . LEU B 1 14 ? 23.438 -23.266 4.344 1 91.56 14 LEU B C 1
ATOM 2206 O O . LEU B 1 14 ? 23.531 -22.375 3.512 1 91.56 14 LEU B O 1
ATOM 2210 N N . ARG B 1 15 ? 22.328 -23.719 4.852 1 91 15 ARG B N 1
ATOM 2211 C CA . ARG B 1 15 ? 21.078 -23.031 4.559 1 91 15 ARG B CA 1
ATOM 2212 C C . ARG B 1 15 ? 21.219 -21.531 4.812 1 91 15 ARG B C 1
ATOM 2214 O O . ARG B 1 15 ? 20.875 -20.719 3.945 1 91 15 ARG B O 1
ATOM 2221 N N . ASP B 1 16 ? 21.703 -21.203 5.898 1 89.5 16 ASP B N 1
ATOM 2222 C CA . ASP B 1 16 ? 21.859 -19.797 6.277 1 89.5 16 ASP B CA 1
ATOM 2223 C C . ASP B 1 16 ? 22.844 -19.078 5.359 1 89.5 16 ASP B C 1
ATOM 2225 O O . ASP B 1 16 ? 22.641 -17.922 4.992 1 89.5 16 ASP B O 1
ATOM 2229 N N . SER B 1 17 ? 23.859 -19.766 5 1 90.88 17 SER B N 1
ATOM 2230 C CA . SER B 1 17 ? 24.875 -19.188 4.121 1 90.88 17 SER B CA 1
ATOM 2231 C C . SER B 1 17 ? 24.297 -18.875 2.742 1 90.88 17 SER B C 1
ATOM 2233 O O . SER B 1 17 ? 24.562 -17.812 2.178 1 90.88 17 SER B O 1
ATOM 2235 N N . ILE B 1 18 ? 23.562 -19.766 2.277 1 90.25 18 ILE B N 1
ATOM 2236 C CA . ILE B 1 18 ? 22.953 -19.578 0.965 1 90.25 18 ILE B CA 1
ATOM 2237 C C . ILE B 1 18 ? 22 -18.375 1.007 1 90.25 18 ILE B C 1
ATOM 2239 O O . ILE B 1 18 ? 22.031 -17.516 0.123 1 90.25 18 ILE B O 1
ATOM 2243 N N . LEU B 1 19 ? 21.219 -18.312 2.006 1 86.81 19 LEU B N 1
ATOM 2244 C CA . LEU B 1 19 ? 20.266 -17.203 2.135 1 86.81 19 LEU B CA 1
ATOM 2245 C C . LEU B 1 19 ? 20.984 -15.875 2.227 1 86.81 19 LEU B C 1
ATOM 2247 O O . LEU B 1 19 ? 20.547 -14.875 1.652 1 86.81 19 LEU B O 1
ATOM 2251 N N . ALA B 1 20 ? 22.016 -15.859 2.908 1 85.12 20 ALA B N 1
ATOM 2252 C CA . ALA B 1 20 ? 22.797 -14.641 3.031 1 85.12 20 ALA B CA 1
ATOM 2253 C C . ALA B 1 20 ? 23.375 -14.219 1.679 1 85.12 20 ALA B C 1
ATOM 2255 O O . ALA B 1 20 ? 23.359 -13.031 1.343 1 85.12 20 ALA B O 1
ATOM 2256 N N . ASP B 1 21 ? 23.797 -15.188 0.929 1 86.75 21 ASP B N 1
ATOM 2257 C CA . ASP B 1 21 ? 24.406 -14.914 -0.374 1 86.75 21 ASP B CA 1
ATOM 2258 C C . ASP B 1 21 ? 23.359 -14.414 -1.365 1 86.75 21 ASP B C 1
ATOM 2260 O O . ASP B 1 21 ? 23.656 -13.617 -2.254 1 86.75 21 ASP B O 1
ATOM 2264 N N . TYR B 1 22 ? 22.172 -14.867 -1.092 1 85.62 22 TYR B N 1
ATOM 2265 C CA . TYR B 1 22 ? 21.172 -14.586 -2.111 1 85.62 22 TYR B CA 1
ATOM 2266 C C . TYR B 1 22 ? 20.203 -13.5 -1.642 1 85.62 22 TYR B C 1
ATOM 2268 O O . TYR B 1 22 ? 19.266 -13.133 -2.359 1 85.62 22 TYR B O 1
ATOM 2276 N N . LYS B 1 23 ? 20.406 -12.93 -0.539 1 75.94 23 LYS B N 1
ATOM 2277 C CA . LYS B 1 23 ? 19.484 -11.977 0.087 1 75.94 23 LYS B CA 1
ATOM 2278 C C . LYS B 1 23 ? 19.219 -10.789 -0.829 1 75.94 23 LYS B C 1
ATOM 2280 O O . LYS B 1 23 ? 18.094 -10.266 -0.864 1 75.94 23 LYS B O 1
ATOM 2285 N N . ASP B 1 24 ? 20.25 -10.523 -1.636 1 73.25 24 ASP B N 1
ATOM 2286 C CA . ASP B 1 24 ? 20.109 -9.336 -2.475 1 73.25 24 ASP B CA 1
ATOM 2287 C C . ASP B 1 24 ? 19.922 -9.719 -3.941 1 73.25 24 ASP B C 1
ATOM 2289 O O . ASP B 1 24 ? 19.984 -8.859 -4.824 1 73.25 24 ASP B O 1
ATOM 2293 N N . LYS B 1 25 ? 19.766 -10.992 -4.129 1 77.75 25 LYS B N 1
ATOM 2294 C CA . LYS B 1 25 ? 19.594 -11.43 -5.516 1 77.75 25 LYS B CA 1
ATOM 2295 C C . LYS B 1 25 ? 18.141 -11.258 -5.969 1 77.75 25 LYS B C 1
ATOM 2297 O O . LYS B 1 25 ? 17.219 -11.312 -5.156 1 77.75 25 LYS B O 1
ATOM 2302 N N . PRO B 1 26 ? 18.016 -11.031 -7.242 1 73.69 26 PRO B N 1
ATOM 2303 C CA . PRO B 1 26 ? 16.672 -10.898 -7.785 1 73.69 26 PRO B CA 1
ATOM 2304 C C . PRO B 1 26 ? 15.836 -12.172 -7.629 1 73.69 26 PRO B C 1
ATOM 2306 O O . PRO B 1 26 ? 16.391 -13.266 -7.5 1 73.69 26 PRO B O 1
ATOM 2309 N N . TYR B 1 27 ? 14.5 -11.922 -7.648 1 76.19 27 TYR B N 1
ATOM 2310 C CA . TYR B 1 27 ? 13.547 -13.031 -7.707 1 76.19 27 TYR B CA 1
ATOM 2311 C C . TYR B 1 27 ? 13.859 -13.953 -8.875 1 76.19 27 TYR B C 1
ATOM 2313 O O . TYR B 1 27 ? 14.164 -13.492 -9.977 1 76.19 27 TYR B O 1
ATOM 2321 N N . TYR B 1 28 ? 13.898 -15.281 -8.523 1 80.56 28 TYR B N 1
ATOM 2322 C CA . TYR B 1 28 ? 14.094 -16.344 -9.5 1 80.56 28 TYR B CA 1
ATOM 2323 C C . TYR B 1 28 ? 15.531 -16.375 -9.992 1 80.56 28 TYR B C 1
ATOM 2325 O O . TYR B 1 28 ? 15.797 -16.797 -11.125 1 80.56 28 TYR B O 1
ATOM 2333 N N . SER B 1 29 ? 16.375 -15.914 -9.195 1 84.5 29 SER B N 1
ATOM 2334 C CA . SER B 1 29 ? 17.797 -16.078 -9.5 1 84.5 29 SER B CA 1
ATOM 2335 C C . SER B 1 29 ? 18.203 -17.547 -9.453 1 84.5 29 SER B C 1
ATOM 2337 O O . SER B 1 29 ? 17.859 -18.266 -8.516 1 84.5 29 SER B O 1
ATOM 2339 N N . PRO B 1 30 ? 18.922 -17.969 -10.398 1 89.5 30 PRO B N 1
ATOM 2340 C CA . PRO B 1 30 ? 19.344 -19.375 -10.406 1 89.5 30 PRO B CA 1
ATOM 2341 C C . PRO B 1 30 ? 20.406 -19.688 -9.367 1 89.5 30 PRO B C 1
ATOM 2343 O O . PRO B 1 30 ? 21.297 -18.859 -9.117 1 89.5 30 PRO B O 1
ATOM 2346 N N . LEU B 1 31 ? 20.234 -20.828 -8.734 1 92.31 31 LEU B N 1
ATOM 2347 C CA . LEU B 1 31 ? 21.297 -21.375 -7.906 1 92.31 31 LEU B CA 1
ATOM 2348 C C . LEU B 1 31 ? 22.234 -22.266 -8.734 1 92.31 31 LEU B C 1
ATOM 2350 O O . LEU B 1 31 ? 21.797 -22.906 -9.688 1 92.31 31 LEU B O 1
ATOM 2354 N N . PRO B 1 32 ? 23.516 -22.281 -8.281 1 91.31 32 PRO B N 1
ATOM 2355 C CA . PRO B 1 32 ? 24.406 -23.25 -8.914 1 91.31 32 PRO B CA 1
ATOM 2356 C C . PRO B 1 32 ? 23.969 -24.703 -8.695 1 91.31 32 PRO B C 1
ATOM 2358 O O . PRO B 1 32 ? 23.156 -24.969 -7.809 1 91.31 32 PRO B O 1
ATOM 2361 N N . GLY B 1 33 ? 24.453 -25.578 -9.594 1 91.5 33 GLY B N 1
ATOM 2362 C CA . GLY B 1 33 ? 24.156 -26.984 -9.422 1 91.5 33 GLY B CA 1
ATOM 2363 C C . GLY B 1 33 ? 24.703 -27.547 -8.125 1 91.5 33 GLY B C 1
ATOM 2364 O O . GLY B 1 33 ? 25.516 -26.906 -7.449 1 91.5 33 GLY B O 1
ATOM 2365 N N . GLU B 1 34 ? 24.219 -28.75 -7.789 1 91.62 34 GLU B N 1
ATOM 2366 C CA . GLU B 1 34 ? 24.609 -29.375 -6.527 1 91.62 34 GLU B CA 1
ATOM 2367 C C . GLU B 1 34 ? 26.125 -29.531 -6.441 1 91.62 34 GLU B C 1
ATOM 2369 O O . GLU B 1 34 ? 26.734 -29.234 -5.402 1 91.62 34 GLU B O 1
ATOM 2374 N N . ARG B 1 35 ? 26.75 -29.953 -7.5 1 92.25 35 ARG B N 1
ATOM 2375 C CA . ARG B 1 35 ? 28.203 -30.141 -7.516 1 92.25 35 ARG B CA 1
ATOM 2376 C C . ARG B 1 35 ? 28.938 -28.828 -7.273 1 92.25 35 ARG B C 1
ATOM 2378 O O . ARG B 1 35 ? 29.875 -28.766 -6.473 1 92.25 35 ARG B O 1
ATOM 2385 N N . GLU B 1 36 ? 28.5 -27.859 -7.918 1 94 36 GLU B N 1
ATOM 2386 C CA . GLU B 1 36 ? 29.125 -26.547 -7.773 1 94 36 GLU B CA 1
ATOM 2387 C C . GLU B 1 36 ? 28.922 -25.984 -6.367 1 94 36 GLU B C 1
ATOM 2389 O O . GLU B 1 36 ? 29.812 -25.344 -5.812 1 94 36 GLU B O 1
ATOM 2394 N N . LEU B 1 37 ? 27.812 -26.156 -5.797 1 93.94 37 LEU B N 1
ATOM 2395 C CA . LEU B 1 37 ? 27.531 -25.703 -4.434 1 93.94 37 LEU B CA 1
ATOM 2396 C C . LEU B 1 37 ? 28.453 -26.391 -3.438 1 93.94 37 LEU B C 1
ATOM 2398 O O . LEU B 1 37 ? 28.906 -25.766 -2.465 1 93.94 37 LEU B O 1
ATOM 2402 N N . CYS B 1 38 ? 28.75 -27.656 -3.686 1 93.62 38 CYS B N 1
ATOM 2403 C CA . CYS B 1 38 ? 29.703 -28.375 -2.852 1 93.62 38 CYS B CA 1
ATOM 2404 C C . CYS B 1 38 ? 31.062 -27.688 -2.869 1 93.62 38 CYS B C 1
ATOM 2406 O O . CYS B 1 38 ? 31.688 -27.531 -1.823 1 93.62 38 CYS B O 1
ATOM 2408 N N . ASP B 1 39 ? 31.406 -27.297 -4.027 1 93.81 39 ASP B N 1
ATOM 2409 C CA . ASP B 1 39 ? 32.688 -26.641 -4.191 1 93.81 39 ASP B CA 1
ATOM 2410 C C . ASP B 1 39 ? 32.688 -25.266 -3.527 1 93.81 39 ASP B C 1
ATOM 2412 O O . ASP B 1 39 ? 33.656 -24.922 -2.805 1 93.81 39 ASP B O 1
ATOM 2416 N N . ILE B 1 40 ? 31.688 -24.516 -3.746 1 92.94 40 ILE B N 1
ATOM 2417 C CA . ILE B 1 40 ? 31.594 -23.141 -3.266 1 92.94 40 ILE B CA 1
ATOM 2418 C C . ILE B 1 40 ? 31.594 -23.125 -1.738 1 92.94 40 ILE B C 1
ATOM 2420 O O . ILE B 1 40 ? 32.281 -22.297 -1.119 1 92.94 40 ILE B O 1
ATOM 2424 N N . TYR B 1 41 ? 30.891 -24.078 -1.155 1 92.81 41 TYR B N 1
ATOM 2425 C CA . TYR B 1 41 ? 30.703 -24.016 0.288 1 92.81 41 TYR B CA 1
ATOM 2426 C C . TYR B 1 41 ? 31.531 -25.078 1.003 1 92.81 41 TYR B C 1
ATOM 2428 O O . TYR B 1 41 ? 31.469 -25.188 2.23 1 92.81 41 TYR B O 1
ATOM 2436 N N . SER B 1 42 ? 32.188 -25.859 0.29 1 92.94 42 SER B N 1
ATOM 2437 C CA . SER B 1 42 ? 33.094 -26.891 0.822 1 92.94 42 SER B CA 1
ATOM 2438 C C . SER B 1 42 ? 32.344 -27.844 1.745 1 92.94 42 SER B C 1
ATOM 2440 O O . SER B 1 42 ? 32.75 -28.094 2.875 1 92.94 42 SER B O 1
ATOM 2442 N N . VAL B 1 43 ? 31.25 -28.344 1.2 1 93.38 43 VAL B N 1
ATOM 2443 C CA . VAL B 1 43 ? 30.438 -29.297 1.935 1 93.38 43 VAL B CA 1
ATOM 2444 C C . VAL B 1 43 ? 30.109 -30.484 1.035 1 93.38 43 VAL B C 1
ATOM 2446 O O . VAL B 1 43 ? 30.312 -30.438 -0.179 1 93.38 43 VAL B O 1
ATOM 2449 N N . SER B 1 44 ? 29.641 -31.578 1.662 1 92.5 44 SER B N 1
ATOM 2450 C CA . SER B 1 44 ? 29.312 -32.781 0.918 1 92.5 44 SER B CA 1
ATOM 2451 C C . SER B 1 44 ? 27.984 -32.656 0.184 1 92.5 44 SER B C 1
ATOM 2453 O O . SER B 1 44 ? 27.203 -31.75 0.487 1 92.5 44 SER B O 1
ATOM 2455 N N . ARG B 1 45 ? 27.781 -33.531 -0.822 1 92.69 45 ARG B N 1
ATOM 2456 C CA . ARG B 1 45 ? 26.562 -33.5 -1.618 1 92.69 45 ARG B CA 1
ATOM 2457 C C . ARG B 1 45 ? 25.344 -33.75 -0.743 1 92.69 45 ARG B C 1
ATOM 2459 O O . ARG B 1 45 ? 24.312 -33.094 -0.883 1 92.69 45 ARG B O 1
ATOM 2466 N N . PRO B 1 46 ? 25.438 -34.719 0.203 1 93.06 46 PRO B N 1
ATOM 2467 C CA . PRO B 1 46 ? 24.281 -34.938 1.072 1 93.06 46 PRO B CA 1
ATOM 2468 C C . PRO B 1 46 ? 23.922 -33.688 1.882 1 93.06 46 PRO B C 1
ATOM 2470 O O . PRO B 1 46 ? 22.75 -33.406 2.105 1 93.06 46 PRO B O 1
ATOM 2473 N N . THR B 1 47 ? 24.859 -33 2.234 1 91.94 47 THR B N 1
ATOM 2474 C CA . THR B 1 47 ? 24.641 -31.766 2.98 1 91.94 47 THR B CA 1
ATOM 2475 C C . THR B 1 47 ? 23.953 -30.719 2.107 1 91.94 47 THR B C 1
ATOM 2477 O O . THR B 1 47 ? 23 -30.078 2.543 1 91.94 47 THR B O 1
ATOM 2480 N N . VAL B 1 48 ? 24.469 -30.562 0.907 1 93.56 48 VAL B N 1
ATOM 2481 C CA . VAL B 1 48 ? 23.875 -29.609 -0.034 1 93.56 48 VAL B CA 1
ATOM 2482 C C . VAL B 1 48 ? 22.422 -29.984 -0.302 1 93.56 48 VAL B C 1
ATOM 2484 O O . VAL B 1 48 ? 21.547 -29.125 -0.259 1 93.56 48 VAL B O 1
ATOM 2487 N N . ARG B 1 49 ? 22.188 -31.25 -0.497 1 92.56 49 ARG B N 1
ATOM 2488 C CA . ARG B 1 49 ? 20.844 -31.719 -0.821 1 92.56 49 ARG B CA 1
ATOM 2489 C C . ARG B 1 49 ? 19.875 -31.438 0.321 1 92.56 49 ARG B C 1
ATOM 2491 O O . ARG B 1 49 ? 18.766 -30.953 0.091 1 92.56 49 ARG B O 1
ATOM 2498 N N . LYS B 1 50 ? 20.312 -31.703 1.458 1 93 50 LYS B N 1
ATOM 2499 C CA . LYS B 1 50 ? 19.453 -31.469 2.615 1 93 50 LYS B CA 1
ATOM 2500 C C . LYS B 1 50 ? 19.203 -29.969 2.814 1 93 50 LYS B C 1
ATOM 2502 O O . LYS B 1 50 ? 18.078 -29.562 3.135 1 93 50 LYS B O 1
ATOM 2507 N N . ALA B 1 51 ? 20.219 -29.25 2.648 1 92.56 51 ALA B N 1
ATOM 2508 C CA . ALA B 1 51 ? 20.062 -27.812 2.773 1 92.56 51 ALA B CA 1
ATOM 2509 C C . ALA B 1 51 ? 19.078 -27.266 1.734 1 92.56 51 ALA B C 1
ATOM 2511 O O . ALA B 1 51 ? 18.234 -26.438 2.047 1 92.56 51 ALA B O 1
ATOM 2512 N N . LEU B 1 52 ? 19.219 -27.766 0.526 1 92.19 52 LEU B N 1
ATOM 2513 C CA . LEU B 1 52 ? 18.312 -27.344 -0.544 1 92.19 52 LEU B CA 1
ATOM 2514 C C . LEU B 1 52 ? 16.891 -27.781 -0.256 1 92.19 52 LEU B C 1
ATOM 2516 O O . LEU B 1 52 ? 15.938 -27.047 -0.556 1 92.19 52 LEU B O 1
ATOM 2520 N N . GLU B 1 53 ? 16.766 -28.953 0.336 1 91.31 53 GLU B N 1
ATOM 2521 C CA . GLU B 1 53 ? 15.445 -29.438 0.73 1 91.31 53 GLU B CA 1
ATOM 2522 C C . GLU B 1 53 ? 14.805 -28.516 1.766 1 91.31 53 GLU B C 1
ATOM 2524 O O . GLU B 1 53 ? 13.625 -28.172 1.657 1 91.31 53 GLU B O 1
ATOM 2529 N N . ILE B 1 54 ? 15.586 -28.141 2.664 1 88.06 54 ILE B N 1
ATOM 2530 C CA . ILE B 1 54 ? 15.102 -27.234 3.713 1 88.06 54 ILE B CA 1
ATOM 2531 C C . ILE B 1 54 ? 14.695 -25.906 3.102 1 88.06 54 ILE B C 1
ATOM 2533 O O . ILE B 1 54 ? 13.617 -25.375 3.398 1 88.06 54 ILE B O 1
ATOM 2537 N N . LEU B 1 55 ? 15.5 -25.375 2.271 1 88.44 55 LEU B N 1
ATOM 2538 C CA . LEU B 1 55 ? 15.227 -24.094 1.626 1 88.44 55 LEU B CA 1
ATOM 2539 C C . LEU B 1 55 ? 13.953 -24.172 0.789 1 88.44 55 LEU B C 1
ATOM 2541 O O . LEU B 1 55 ? 13.188 -23.203 0.737 1 88.44 55 LEU B O 1
ATOM 2545 N N . GLU B 1 56 ? 13.773 -25.25 0.149 1 86.56 56 GLU B N 1
ATOM 2546 C CA . GLU B 1 56 ? 12.57 -25.453 -0.664 1 86.56 56 GLU B CA 1
ATOM 2547 C C . GLU B 1 56 ? 11.32 -25.547 0.207 1 86.56 56 GLU B C 1
ATOM 2549 O O . GLU B 1 56 ? 10.297 -24.938 -0.103 1 86.56 56 GLU B O 1
ATOM 2554 N N . ASP B 1 57 ? 11.508 -26.281 1.285 1 80.69 57 ASP B N 1
ATOM 2555 C CA . ASP B 1 57 ? 10.391 -26.438 2.219 1 80.69 57 ASP B CA 1
ATOM 2556 C C . ASP B 1 57 ? 9.992 -25.078 2.816 1 80.69 57 ASP B C 1
ATOM 2558 O O . ASP B 1 57 ? 8.812 -24.828 3.066 1 80.69 57 ASP B O 1
ATOM 2562 N N . GLU B 1 58 ? 11 -24.312 2.969 1 77.06 58 GLU B N 1
ATOM 2563 C CA . GLU B 1 58 ? 10.766 -23 3.551 1 77.06 58 GLU B CA 1
ATOM 2564 C C . GLU B 1 58 ? 10.258 -22.016 2.502 1 77.06 58 GLU B C 1
ATOM 2566 O O . GLU B 1 58 ? 9.891 -20.875 2.83 1 77.06 58 GLU B O 1
ATOM 2571 N N . GLY B 1 59 ? 10.297 -22.453 1.235 1 75.94 59 GLY B N 1
ATOM 2572 C CA . GLY B 1 59 ? 9.758 -21.625 0.167 1 75.94 59 GLY B CA 1
ATOM 2573 C C . GLY B 1 59 ? 10.758 -20.625 -0.361 1 75.94 59 GLY B C 1
ATOM 2574 O O . GLY B 1 59 ? 10.398 -19.719 -1.118 1 75.94 59 GLY B O 1
ATOM 2575 N N . CYS B 1 60 ? 11.977 -20.719 0.07 1 81.75 60 CYS B N 1
ATOM 2576 C CA . CYS B 1 60 ? 13 -19.766 -0.323 1 81.75 60 CYS B CA 1
ATOM 2577 C C . CYS B 1 60 ? 13.492 -20.031 -1.736 1 81.75 60 CYS B C 1
ATOM 2579 O O . CYS B 1 60 ? 13.969 -19.125 -2.422 1 81.75 60 CYS B O 1
ATOM 2581 N N . ILE B 1 61 ? 13.391 -21.312 -2.1 1 86.06 61 ILE B N 1
ATOM 2582 C CA . ILE B 1 61 ? 13.797 -21.688 -3.451 1 86.06 61 ILE B CA 1
ATOM 2583 C C . ILE B 1 61 ? 12.758 -22.609 -4.062 1 86.06 61 ILE B C 1
ATOM 2585 O O . ILE B 1 61 ? 11.906 -23.156 -3.355 1 86.06 61 ILE B O 1
ATOM 2589 N N . ILE B 1 62 ? 12.805 -22.719 -5.402 1 82.56 62 ILE B N 1
ATOM 2590 C CA . ILE B 1 62 ? 12.023 -23.719 -6.113 1 82.56 62 ILE B CA 1
ATOM 2591 C C . ILE B 1 62 ? 12.953 -24.578 -6.988 1 82.56 62 ILE B C 1
ATOM 2593 O O . ILE B 1 62 ? 13.922 -24.062 -7.547 1 82.56 62 ILE B O 1
ATOM 2597 N N . ARG B 1 63 ? 12.68 -25.812 -6.922 1 86.12 63 ARG B N 1
ATOM 2598 C CA . ARG B 1 63 ? 13.445 -26.719 -7.777 1 86.12 63 ARG B CA 1
ATOM 2599 C C . ARG B 1 63 ? 12.609 -27.172 -8.969 1 86.12 63 ARG B C 1
ATOM 2601 O O . ARG B 1 63 ? 11.461 -27.578 -8.812 1 86.12 63 ARG B O 1
ATOM 2608 N N . LEU B 1 64 ? 13.156 -26.984 -10.156 1 79.81 64 LEU B N 1
ATOM 2609 C CA . LEU B 1 64 ? 12.492 -27.422 -11.375 1 79.81 64 LEU B CA 1
ATOM 2610 C C . LEU B 1 64 ? 13.25 -28.578 -12.023 1 79.81 64 LEU B C 1
ATOM 2612 O O . LEU B 1 64 ? 14.461 -28.469 -12.258 1 79.81 64 LEU B O 1
ATOM 2616 N N . THR B 1 65 ? 12.531 -29.641 -12.25 1 76.62 65 THR B N 1
ATOM 2617 C CA . THR B 1 65 ? 13.164 -30.812 -12.852 1 76.62 65 THR B CA 1
ATOM 2618 C C . THR B 1 65 ? 13.875 -30.438 -14.148 1 76.62 65 THR B C 1
ATOM 2620 O O . THR B 1 65 ? 13.273 -29.844 -15.039 1 76.62 65 THR B O 1
ATOM 2623 N N . GLY B 1 66 ? 15.031 -30.734 -14.164 1 75.44 66 GLY B N 1
ATOM 2624 C CA . GLY B 1 66 ? 15.812 -30.547 -15.375 1 75.44 66 GLY B CA 1
ATOM 2625 C C . GLY B 1 66 ? 16.297 -29.125 -15.547 1 75.44 66 GLY B C 1
ATOM 2626 O O . GLY B 1 66 ? 17.094 -28.828 -16.453 1 75.44 66 GLY B O 1
ATOM 2627 N N . LYS B 1 67 ? 15.883 -28.172 -14.711 1 79.19 67 LYS B N 1
ATOM 2628 C CA . LYS B 1 67 ? 16.25 -26.766 -14.906 1 79.19 67 LYS B CA 1
ATOM 2629 C C . LYS B 1 67 ? 17.078 -26.25 -13.734 1 79.19 67 LYS B C 1
ATOM 2631 O O . LYS B 1 67 ? 17.797 -25.25 -13.867 1 79.19 67 LYS B O 1
ATOM 2636 N N . GLY B 1 68 ? 16.922 -26.906 -12.57 1 87.25 68 GLY B N 1
ATOM 2637 C CA . GLY B 1 68 ? 17.719 -26.484 -11.422 1 87.25 68 GLY B CA 1
ATOM 2638 C C . GLY B 1 68 ? 16.891 -25.812 -10.344 1 87.25 68 GLY B C 1
ATOM 2639 O O . GLY B 1 68 ? 15.68 -26.016 -10.258 1 87.25 68 GLY B O 1
ATOM 2640 N N . ALA B 1 69 ? 17.625 -25.125 -9.391 1 90.19 69 ALA B N 1
ATOM 2641 C CA . ALA B 1 69 ? 17 -24.438 -8.266 1 90.19 69 ALA B CA 1
ATOM 2642 C C . ALA B 1 69 ? 17.062 -22.922 -8.445 1 90.19 69 ALA B C 1
ATOM 2644 O O . ALA B 1 69 ? 18.031 -22.391 -8.977 1 90.19 69 ALA B O 1
ATOM 2645 N N . PHE B 1 70 ? 15.961 -22.281 -8.047 1 88.25 70 PHE B N 1
ATOM 2646 C CA . PHE B 1 70 ? 15.867 -20.844 -8.203 1 88.25 70 PHE B CA 1
ATOM 2647 C C . PHE B 1 70 ? 15.477 -20.188 -6.887 1 88.25 70 PHE B C 1
ATOM 2649 O O . PHE B 1 70 ? 14.617 -20.688 -6.164 1 88.25 70 PHE B O 1
ATOM 2656 N N . PHE B 1 71 ? 16.078 -19.031 -6.652 1 86.94 71 PHE B N 1
ATOM 2657 C CA . PHE B 1 71 ? 15.805 -18.266 -5.445 1 86.94 71 PHE B CA 1
ATOM 2658 C C . PHE B 1 71 ? 14.523 -17.453 -5.602 1 86.94 71 PHE B C 1
ATOM 2660 O O . PHE B 1 71 ? 14.359 -16.734 -6.586 1 86.94 71 PHE B O 1
ATOM 2667 N N . ILE B 1 72 ? 13.695 -17.547 -4.605 1 76.81 72 ILE B N 1
ATOM 2668 C CA . ILE B 1 72 ? 12.414 -16.859 -4.746 1 76.81 72 ILE B CA 1
ATOM 2669 C C . ILE B 1 72 ? 12.25 -15.852 -3.615 1 76.81 72 ILE B C 1
ATOM 2671 O O . ILE B 1 72 ? 11.32 -15.039 -3.633 1 76.81 72 ILE B O 1
ATOM 2675 N N . GLY B 1 73 ? 13.031 -15.844 -2.609 1 72.31 73 GLY B N 1
ATOM 2676 C CA . GLY B 1 73 ? 12.969 -14.836 -1.567 1 72.31 73 GLY B CA 1
ATOM 2677 C C . GLY B 1 73 ? 13.32 -15.367 -0.192 1 72.31 73 GLY B C 1
ATOM 2678 O O . GLY B 1 73 ? 13.477 -16.578 -0.013 1 72.31 73 GLY B O 1
ATOM 2679 N N . ASN B 1 74 ? 13.719 -14.43 0.669 1 63.84 74 ASN B N 1
ATOM 2680 C CA . ASN B 1 74 ? 14.023 -14.781 2.051 1 63.84 74 ASN B CA 1
ATOM 2681 C C . ASN B 1 74 ? 12.789 -14.68 2.943 1 63.84 74 ASN B C 1
ATOM 2683 O O . ASN B 1 74 ? 11.922 -13.836 2.715 1 63.84 74 ASN B O 1
ATOM 2687 N N . LYS B 1 75 ? 12.633 -15.766 3.756 1 55.41 75 LYS B N 1
ATOM 2688 C CA . LYS B 1 75 ? 11.602 -15.68 4.781 1 55.41 75 LYS B CA 1
ATOM 2689 C C . LYS B 1 75 ? 11.742 -14.391 5.598 1 55.41 75 LYS B C 1
ATOM 2691 O O . LYS B 1 75 ? 12.812 -14.109 6.145 1 55.41 75 LYS B O 1
ATOM 2696 N N . GLU B 1 76 ? 11.641 -13.359 5.062 1 46.72 76 GLU B N 1
ATOM 2697 C CA . GLU B 1 76 ? 11.727 -12.258 6.02 1 46.72 76 GLU B CA 1
ATOM 2698 C C . GLU B 1 76 ? 11.055 -12.633 7.34 1 46.72 76 GLU B C 1
ATOM 2700 O O . GLU B 1 76 ? 9.945 -13.164 7.348 1 46.72 76 GLU B O 1
ATOM 2705 N N . PHE B 1 77 ? 11.938 -13.164 8.258 1 35.66 77 PHE B N 1
ATOM 2706 C CA . PHE B 1 77 ? 11.359 -13.219 9.594 1 35.66 77 PHE B CA 1
ATOM 2707 C C . PHE B 1 77 ? 10.32 -12.117 9.773 1 35.66 77 PHE B C 1
ATOM 2709 O O . PHE B 1 77 ? 10.672 -10.945 9.922 1 35.66 77 PHE B O 1
ATOM 2716 N N . VAL B 1 78 ? 9.398 -12.062 9.031 1 35.19 78 VAL B N 1
ATOM 2717 C CA . VAL B 1 78 ? 8.359 -11.195 9.57 1 35.19 78 VAL B CA 1
ATOM 2718 C C . VAL B 1 78 ? 8.18 -11.469 11.062 1 35.19 78 VAL B C 1
ATOM 2720 O O . VAL B 1 78 ? 7.988 -12.617 11.469 1 35.19 78 VAL B O 1
ATOM 2723 N N . ASP B 1 79 ? 8.82 -10.93 11.906 1 32.69 79 ASP B N 1
ATOM 2724 C CA . ASP B 1 79 ? 8.32 -11.07 13.273 1 32.69 79 ASP B CA 1
ATOM 2725 C C . ASP B 1 79 ? 6.836 -11.43 13.281 1 32.69 79 ASP B C 1
ATOM 2727 O O . ASP B 1 79 ? 6.078 -10.977 12.422 1 32.69 79 ASP B O 1
ATOM 2731 N N . ALA B 1 80 ? 6.363 -12.641 13.805 1 32.91 80 ALA B N 1
ATOM 2732 C CA . ALA B 1 80 ? 5.012 -13.172 13.977 1 32.91 80 ALA B CA 1
ATOM 2733 C C . ALA B 1 80 ? 3.967 -12.07 13.812 1 32.91 80 ALA B C 1
ATOM 2735 O O . ALA B 1 80 ? 2.842 -12.336 13.383 1 32.91 80 ALA B O 1
ATOM 2736 N N . ASN B 1 81 ? 3.926 -11.016 14.547 1 34.03 81 ASN B N 1
ATOM 2737 C CA . ASN B 1 81 ? 2.844 -10.047 14.703 1 34.03 81 ASN B CA 1
ATOM 2738 C C . ASN B 1 81 ? 2.633 -9.234 13.43 1 34.03 81 ASN B C 1
ATOM 2740 O O . ASN B 1 81 ? 1.66 -8.484 13.32 1 34.03 81 ASN B O 1
ATOM 2744 N N . ASN B 1 82 ? 3.67 -8.508 12.758 1 33.84 82 ASN B N 1
ATOM 2745 C CA . ASN B 1 82 ? 3.414 -7.238 12.086 1 33.84 82 ASN B CA 1
ATOM 2746 C C . ASN B 1 82 ? 3.248 -7.422 10.578 1 33.84 82 ASN B C 1
ATOM 2748 O O . ASN B 1 82 ? 2.305 -6.898 9.984 1 33.84 82 ASN B O 1
ATOM 2752 N N . ASP B 1 83 ? 4.418 -7.543 9.672 1 36.84 83 ASP B N 1
ATOM 2753 C CA . ASP B 1 83 ? 4.488 -6.762 8.445 1 36.84 83 ASP B CA 1
ATOM 2754 C C . ASP B 1 83 ? 3.896 -7.535 7.266 1 36.84 83 ASP B C 1
ATOM 2756 O O . ASP B 1 83 ? 4.422 -8.578 6.875 1 36.84 83 ASP B O 1
ATOM 2760 N N . MET B 1 84 ? 2.832 -7.996 7.238 1 38.31 84 MET B N 1
ATOM 2761 C CA . MET B 1 84 ? 2.326 -8.273 5.895 1 38.31 84 MET B CA 1
ATOM 2762 C C . MET B 1 84 ? 2.854 -7.258 4.891 1 38.31 84 MET B C 1
ATOM 2764 O O . MET B 1 84 ? 2.221 -6.227 4.656 1 38.31 84 MET B O 1
ATOM 2768 N N . ARG B 1 85 ? 4.137 -7.145 4.848 1 45.22 85 ARG B N 1
ATOM 2769 C CA . ARG B 1 85 ? 4.711 -6.316 3.789 1 45.22 85 ARG B CA 1
ATOM 2770 C C . ARG B 1 85 ? 4.426 -6.914 2.416 1 45.22 85 ARG B C 1
ATOM 2772 O O . ARG B 1 85 ? 4.652 -8.102 2.191 1 45.22 85 ARG B O 1
ATOM 2779 N N . PHE B 1 86 ? 3.43 -6.449 1.818 1 47.38 86 PHE B N 1
ATOM 2780 C CA . PHE B 1 86 ? 3.223 -6.824 0.425 1 47.38 86 PHE B CA 1
ATOM 2781 C C . PHE B 1 86 ? 4.52 -6.719 -0.364 1 47.38 86 PHE B C 1
ATOM 2783 O O . PHE B 1 86 ? 4.797 -5.684 -0.979 1 47.38 86 PHE B O 1
ATOM 2790 N N . SER B 1 87 ? 5.496 -7.562 0.037 1 49.72 87 SER B N 1
ATOM 2791 C CA . SER B 1 87 ? 6.773 -7.488 -0.662 1 49.72 87 SER B CA 1
ATOM 2792 C C . SER B 1 87 ? 6.773 -8.359 -1.91 1 49.72 87 SER B C 1
ATOM 2794 O O . SER B 1 87 ? 7.617 -8.195 -2.795 1 49.72 87 SER B O 1
ATOM 2796 N N . ASP B 1 88 ? 5.719 -9.219 -1.943 1 57.19 88 ASP B N 1
ATOM 2797 C CA . ASP B 1 88 ? 5.805 -10.117 -3.092 1 57.19 88 ASP B CA 1
ATOM 2798 C C . ASP B 1 88 ? 4.555 -10.008 -3.965 1 57.19 88 ASP B C 1
ATOM 2800 O O . ASP B 1 88 ? 3.451 -9.812 -3.455 1 57.19 88 ASP B O 1
ATOM 2804 N N . ILE B 1 89 ? 4.93 -10.141 -5.145 1 68.69 89 ILE B N 1
ATOM 2805 C CA . ILE B 1 89 ? 3.857 -10.078 -6.137 1 68.69 89 ILE B CA 1
ATOM 2806 C C . ILE B 1 89 ? 3.041 -11.367 -6.094 1 68.69 89 ILE B C 1
ATOM 2808 O O . ILE B 1 89 ? 1.809 -11.328 -6.117 1 68.69 89 ILE B O 1
ATOM 2812 N N . ALA B 1 90 ? 3.709 -12.477 -5.828 1 71.12 90 ALA B N 1
ATOM 2813 C CA . ALA B 1 90 ? 3.059 -13.781 -5.926 1 71.12 90 ALA B CA 1
ATOM 2814 C C . ALA B 1 90 ? 2.432 -14.188 -4.594 1 71.12 90 ALA B C 1
ATOM 2816 O O . ALA B 1 90 ? 3.113 -14.234 -3.566 1 71.12 90 ALA B O 1
ATOM 2817 N N . PHE B 1 91 ? 1.209 -14.555 -4.645 1 72.31 91 PHE B N 1
ATOM 2818 C CA . PHE B 1 91 ? 0.465 -14.992 -3.467 1 72.31 91 PHE B CA 1
ATOM 2819 C C . PHE B 1 91 ? 1.133 -16.203 -2.82 1 72.31 91 PHE B C 1
ATOM 2821 O O . PHE B 1 91 ? 1.308 -16.234 -1.601 1 72.31 91 PHE B O 1
ATOM 2828 N N . TYR B 1 92 ? 1.465 -17.109 -3.715 1 67.44 92 TYR B N 1
ATOM 2829 C CA . TYR B 1 92 ? 2.102 -18.312 -3.203 1 67.44 92 TYR B CA 1
ATOM 2830 C C . TYR B 1 92 ? 3.33 -17.969 -2.371 1 67.44 92 TYR B C 1
ATOM 2832 O O . TYR B 1 92 ? 3.506 -18.5 -1.266 1 67.44 92 TYR B O 1
ATOM 2840 N N . ASN B 1 93 ? 4.117 -17.125 -2.854 1 67.31 93 ASN B N 1
ATOM 2841 C CA . ASN B 1 93 ? 5.352 -16.75 -2.174 1 67.31 93 ASN B CA 1
ATOM 2842 C C . ASN B 1 93 ? 5.07 -15.984 -0.882 1 67.31 93 ASN B C 1
ATOM 2844 O O . ASN B 1 93 ? 5.734 -16.203 0.132 1 67.31 93 ASN B O 1
ATOM 2848 N N . GLN B 1 94 ? 4.105 -15.195 -0.98 1 69.62 94 GLN B N 1
ATOM 2849 C CA . GLN B 1 94 ? 3.715 -14.438 0.203 1 69.62 94 GLN B CA 1
ATOM 2850 C C . GLN B 1 94 ? 3.305 -15.367 1.343 1 69.62 94 GLN B C 1
ATOM 2852 O O . GLN B 1 94 ? 3.701 -15.156 2.492 1 69.62 94 GLN B O 1
ATOM 2857 N N . VAL B 1 95 ? 2.586 -16.375 1.004 1 71 95 VAL B N 1
ATOM 2858 C CA . VAL B 1 95 ? 2.053 -17.297 2.004 1 71 95 VAL B CA 1
ATOM 2859 C C . VAL B 1 95 ? 3.164 -18.219 2.502 1 71 95 VAL B C 1
ATOM 2861 O O . VAL B 1 95 ? 3.322 -18.406 3.709 1 71 95 VAL B O 1
ATOM 2864 N N . SER B 1 96 ? 3.928 -18.703 1.559 1 68 96 SER B N 1
ATOM 2865 C CA . SER B 1 96 ? 4.973 -19.672 1.906 1 68 96 SER B CA 1
ATOM 2866 C C . SER B 1 96 ? 6.055 -19.016 2.764 1 68 96 SER B C 1
ATOM 2868 O O . SER B 1 96 ? 6.547 -19.625 3.715 1 68 96 SER B O 1
ATOM 2870 N N . LEU B 1 97 ? 6.387 -17.859 2.482 1 67.19 97 LEU B N 1
ATOM 2871 C CA . LEU B 1 97 ? 7.457 -17.156 3.188 1 67.19 97 LEU B CA 1
ATOM 2872 C C . LEU B 1 97 ? 7.055 -16.859 4.629 1 67.19 97 LEU B C 1
ATOM 2874 O O . LEU B 1 97 ? 7.914 -16.625 5.484 1 67.19 97 LEU B O 1
ATOM 2878 N N . ARG B 1 98 ? 5.746 -16.906 4.828 1 69.25 98 ARG B N 1
ATOM 2879 C CA . ARG B 1 98 ? 5.262 -16.719 6.188 1 69.25 98 ARG B CA 1
ATOM 2880 C C . ARG B 1 98 ? 5.188 -18.047 6.938 1 69.25 98 ARG B C 1
ATOM 2882 O O . ARG B 1 98 ? 4.812 -18.078 8.109 1 69.25 98 ARG B O 1
ATOM 2889 N N . GLY B 1 99 ? 5.523 -19.078 6.258 1 70.19 99 GLY B N 1
ATOM 2890 C CA . GLY B 1 99 ? 5.477 -20.391 6.867 1 70.19 99 GLY B CA 1
ATOM 2891 C C . GLY B 1 99 ? 4.113 -21.047 6.77 1 70.19 99 GLY B C 1
ATOM 2892 O O . GLY B 1 99 ? 3.85 -22.047 7.438 1 70.19 99 GLY B O 1
ATOM 2893 N N . ASP B 1 100 ? 3.246 -20.469 6.023 1 77.69 100 ASP B N 1
ATOM 2894 C CA . ASP B 1 100 ? 1.906 -21.016 5.816 1 77.69 100 ASP B CA 1
ATOM 2895 C C . ASP B 1 100 ? 1.848 -21.875 4.555 1 77.69 100 ASP B C 1
ATOM 2897 O O . ASP B 1 100 ? 2.826 -21.953 3.812 1 77.69 100 ASP B O 1
ATOM 2901 N N . TYR B 1 101 ? 0.761 -22.641 4.508 1 80.06 101 TYR B N 1
ATOM 2902 C CA . TYR B 1 101 ? 0.541 -23.484 3.348 1 80.06 101 TYR B CA 1
ATOM 2903 C C . TYR B 1 101 ? -0.679 -23.031 2.557 1 80.06 101 TYR B C 1
ATOM 2905 O O . TYR B 1 101 ? -1.711 -22.688 3.139 1 80.06 101 TYR B O 1
ATOM 2913 N N . THR B 1 102 ? -0.503 -22.984 1.228 1 84.94 102 THR B N 1
ATOM 2914 C CA . THR B 1 102 ? -1.636 -22.578 0.402 1 84.94 102 THR B CA 1
ATOM 2915 C C . THR B 1 102 ? -2.076 -23.719 -0.508 1 84.94 102 THR B C 1
ATOM 2917 O O . THR B 1 102 ? -1.256 -24.547 -0.928 1 84.94 102 THR B O 1
ATOM 2920 N N . SER B 1 103 ? -3.32 -23.875 -0.754 1 88.56 103 SER B N 1
ATOM 2921 C CA . SER B 1 103 ? -3.951 -24.781 -1.717 1 88.56 103 SER B CA 1
ATOM 2922 C C . SER B 1 103 ? -5.078 -24.078 -2.469 1 88.56 103 SER B C 1
ATOM 2924 O O . SER B 1 103 ? -5.465 -22.953 -2.117 1 88.56 103 SER B O 1
ATOM 2926 N N . SER B 1 104 ? -5.496 -24.766 -3.594 1 94.81 104 SER B N 1
ATOM 2927 C CA . SER B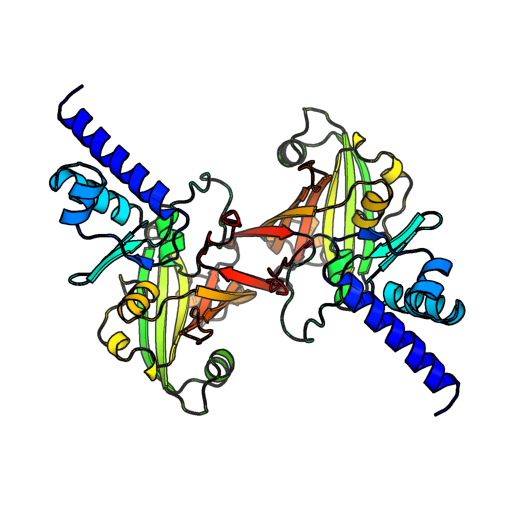 1 104 ? -6.543 -24.125 -4.391 1 94.81 104 SER B CA 1
ATOM 2928 C C . SER B 1 104 ? -7.57 -25.141 -4.863 1 94.81 104 SER B C 1
ATOM 2930 O O . SER B 1 104 ? -7.262 -26.328 -5 1 94.81 104 SER B O 1
ATOM 2932 N N . LYS B 1 105 ? -8.734 -24.797 -4.93 1 96.75 105 LYS B N 1
ATOM 2933 C CA . LYS B 1 105 ? -9.758 -25.469 -5.734 1 96.75 105 LYS B CA 1
ATOM 2934 C C . LYS B 1 105 ? -10.008 -24.703 -7.035 1 96.75 105 LYS B C 1
ATOM 2936 O O . LYS B 1 105 ? -10.5 -23.578 -7.016 1 96.75 105 LYS B O 1
ATOM 2941 N N . VAL B 1 106 ? -9.688 -25.328 -8.125 1 97.62 106 VAL B N 1
ATOM 2942 C CA . VAL B 1 106 ? -9.867 -24.688 -9.422 1 97.62 106 VAL B CA 1
ATOM 2943 C C . VAL B 1 106 ? -11.344 -24.703 -9.812 1 97.62 106 VAL B C 1
ATOM 2945 O O . VAL B 1 106 ? -11.969 -25.766 -9.875 1 97.62 106 VAL B O 1
ATOM 2948 N N . LEU B 1 107 ? -11.852 -23.562 -10 1 97.38 107 LEU B N 1
ATOM 2949 C CA . LEU B 1 107 ? -13.242 -23.422 -10.422 1 97.38 107 LEU B CA 1
ATOM 2950 C C . LEU B 1 107 ? -13.352 -23.375 -11.938 1 97.38 107 LEU B C 1
ATOM 2952 O O . LEU B 1 107 ? -14.328 -23.859 -12.516 1 97.38 107 LEU B O 1
ATOM 2956 N N . LEU B 1 108 ? -12.461 -22.703 -12.492 1 96.06 108 LEU B N 1
ATOM 2957 C CA . LEU B 1 108 ? -12.438 -22.516 -13.938 1 96.06 108 LEU B CA 1
ATOM 2958 C C . LEU B 1 108 ? -11.008 -22.438 -14.461 1 96.06 108 LEU B C 1
ATOM 2960 O O . LEU B 1 108 ? -10.148 -21.828 -13.836 1 96.06 108 LEU B O 1
ATOM 2964 N N . GLN B 1 109 ? -10.703 -23.109 -15.5 1 96.56 109 GLN B N 1
ATOM 2965 C CA . GLN B 1 109 ? -9.461 -23.062 -16.266 1 96.56 109 GLN B CA 1
ATOM 2966 C C . GLN B 1 109 ? -9.727 -23.219 -17.75 1 96.56 109 GLN B C 1
ATOM 2968 O O . GLN B 1 109 ? -10.047 -24.328 -18.219 1 96.56 109 GLN B O 1
ATOM 2973 N N . LYS B 1 110 ? -9.57 -22.141 -18.484 1 96.44 110 LYS B N 1
ATOM 2974 C CA . LYS B 1 110 ? -9.914 -22.219 -19.891 1 96.44 110 LYS B CA 1
ATOM 2975 C C . LYS B 1 110 ? -9.258 -21.094 -20.688 1 96.44 110 LYS B C 1
ATOM 2977 O O . LYS B 1 110 ? -8.75 -20.141 -20.109 1 96.44 110 LYS B O 1
ATOM 2982 N N . ILE B 1 111 ? -9.281 -21.312 -21.984 1 97.56 111 ILE B N 1
ATOM 2983 C CA . ILE B 1 111 ? -8.938 -20.266 -22.922 1 97.56 111 ILE B CA 1
ATOM 2984 C C . ILE B 1 111 ? -10.211 -19.547 -23.391 1 97.56 111 ILE B C 1
ATOM 2986 O O . ILE B 1 111 ? -11.195 -20.188 -23.734 1 97.56 111 ILE B O 1
ATOM 2990 N N . GLU B 1 112 ? -10.172 -18.281 -23.359 1 97.69 112 GLU B N 1
ATOM 2991 C CA . GLU B 1 112 ? -11.344 -17.516 -23.797 1 97.69 112 GLU B CA 1
ATOM 2992 C C . GLU B 1 112 ? -10.938 -16.188 -24.406 1 97.69 112 GLU B C 1
ATOM 2994 O O . GLU B 1 112 ? -9.773 -15.781 -24.328 1 97.69 112 GLU B O 1
ATOM 2999 N N . ILE B 1 113 ? -11.922 -15.578 -25.078 1 97.75 113 ILE B N 1
ATOM 3000 C CA . ILE B 1 113 ? -11.703 -14.227 -25.594 1 97.75 113 ILE B C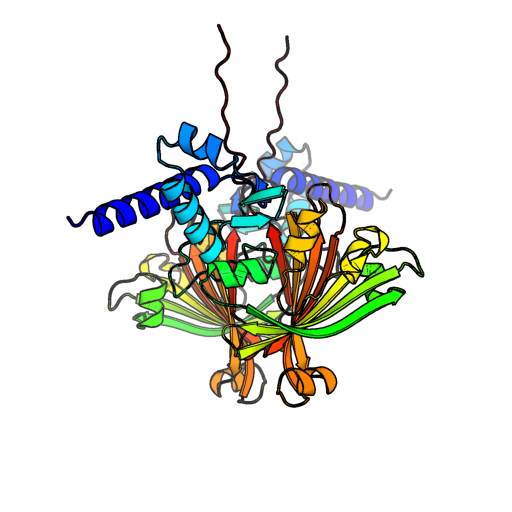A 1
ATOM 3001 C C . ILE B 1 113 ? -11.758 -13.227 -24.438 1 97.75 113 ILE B C 1
ATOM 3003 O O . ILE B 1 113 ? -12.656 -13.297 -23.594 1 97.75 113 ILE B O 1
ATOM 3007 N N . ALA B 1 114 ? -10.789 -12.328 -24.391 1 97.31 114 ALA B N 1
ATOM 3008 C CA . ALA B 1 114 ? -10.75 -11.32 -23.328 1 97.31 114 ALA B CA 1
ATOM 3009 C C . ALA B 1 114 ? -11.984 -10.422 -23.391 1 97.31 114 ALA B C 1
ATOM 3011 O O . ALA B 1 114 ? -12.352 -9.93 -24.453 1 97.31 114 ALA B O 1
ATOM 3012 N N . ASP B 1 115 ? -12.633 -10.242 -22.281 1 95.5 115 ASP B N 1
ATOM 3013 C CA . ASP B 1 115 ? -13.703 -9.25 -22.25 1 95.5 115 ASP B CA 1
ATOM 3014 C C . ASP B 1 115 ? -13.133 -7.828 -22.219 1 95.5 115 ASP B C 1
ATOM 3016 O O . ASP B 1 115 ? -11.914 -7.641 -22.234 1 95.5 115 ASP B O 1
ATOM 3020 N N . LYS B 1 116 ? -14 -6.828 -22.234 1 95.5 116 LYS B N 1
ATOM 3021 C CA . LYS B 1 116 ? -13.586 -5.434 -22.359 1 95.5 116 LYS B CA 1
ATOM 3022 C C . LYS B 1 116 ? -12.625 -5.035 -21.25 1 95.5 116 LYS B C 1
ATOM 3024 O O . LYS B 1 116 ? -11.578 -4.434 -21.5 1 95.5 116 LYS B O 1
ATOM 3029 N N . GLU B 1 117 ? -12.977 -5.371 -20.031 1 95.5 117 GLU B N 1
ATOM 3030 C CA . GLU B 1 117 ? -12.156 -4.988 -18.891 1 95.5 117 GLU B CA 1
ATOM 3031 C C . GLU B 1 117 ? -10.773 -5.633 -18.969 1 95.5 117 GLU B C 1
ATOM 3033 O O . GLU B 1 117 ? -9.758 -4.949 -18.828 1 95.5 117 GLU B O 1
ATOM 3038 N N . VAL B 1 118 ? -10.766 -6.891 -19.219 1 97.31 118 VAL B N 1
ATOM 3039 C CA . VAL B 1 118 ? -9.508 -7.633 -19.281 1 97.31 118 VAL B CA 1
ATOM 3040 C C . VAL B 1 118 ? -8.656 -7.102 -20.422 1 97.31 118 VAL B C 1
ATOM 3042 O O . VAL B 1 118 ? -7.445 -6.91 -20.266 1 97.31 118 VAL B O 1
ATOM 3045 N N . ALA B 1 119 ? -9.25 -6.871 -21.578 1 97.06 119 ALA B N 1
ATOM 3046 C CA . ALA B 1 119 ? -8.531 -6.363 -22.734 1 97.06 119 ALA B CA 1
ATOM 3047 C C . ALA B 1 119 ? -7.898 -5.004 -22.438 1 97.06 119 ALA B C 1
ATOM 3049 O O . ALA B 1 119 ? -6.75 -4.754 -22.812 1 97.06 119 ALA B O 1
ATOM 3050 N N . VAL B 1 120 ? -8.641 -4.18 -21.781 1 95.38 120 VAL B N 1
ATOM 3051 C CA . VAL B 1 120 ? -8.148 -2.85 -21.438 1 95.38 120 VAL B CA 1
ATOM 3052 C C . VAL B 1 120 ? -6.98 -2.969 -20.469 1 95.38 120 VAL B C 1
ATOM 3054 O O . VAL B 1 120 ? -5.93 -2.357 -20.672 1 95.38 120 VAL B O 1
ATOM 3057 N N . MET B 1 121 ? -7.133 -3.781 -19.438 1 95.38 121 MET B N 1
ATOM 3058 C CA . MET B 1 121 ? -6.137 -3.881 -18.375 1 95.38 121 MET B CA 1
ATOM 3059 C C . MET B 1 121 ? -4.848 -4.504 -18.906 1 95.38 121 MET B C 1
ATOM 3061 O O . MET B 1 121 ? -3.752 -4.129 -18.469 1 95.38 121 MET B O 1
ATOM 3065 N N . LEU B 1 122 ? -4.941 -5.41 -19.844 1 97.12 122 LEU B N 1
ATOM 3066 C CA . LEU B 1 122 ? -3.773 -6.094 -20.391 1 97.12 122 LEU B CA 1
ATOM 3067 C C . LEU B 1 122 ? -3.332 -5.453 -21.688 1 97.12 122 LEU B C 1
ATOM 3069 O O . LEU B 1 122 ? -2.4 -5.934 -22.344 1 97.12 122 LEU B O 1
ATOM 3073 N N . ARG B 1 123 ? -4.031 -4.414 -22.109 1 96.12 123 ARG B N 1
ATOM 3074 C CA . ARG B 1 123 ? -3.74 -3.717 -23.359 1 96.12 123 ARG B CA 1
ATOM 3075 C C . ARG B 1 123 ? -3.705 -4.691 -24.531 1 96.12 123 ARG B C 1
ATOM 3077 O O . ARG B 1 123 ? -2.758 -4.688 -25.312 1 96.12 123 ARG B O 1
ATOM 3084 N N . LEU B 1 124 ? -4.656 -5.438 -24.609 1 96.38 124 LEU B N 1
ATOM 3085 C CA . LEU B 1 124 ? -4.793 -6.414 -25.688 1 96.38 124 LEU B CA 1
ATOM 3086 C C . LEU B 1 124 ? -5.742 -5.906 -26.766 1 96.38 124 LEU B C 1
ATOM 3088 O O . LEU B 1 124 ? -6.672 -5.148 -26.469 1 96.38 124 LEU B O 1
ATOM 3092 N N . PRO B 1 125 ? -5.492 -6.309 -28.016 1 94.5 125 PRO B N 1
ATOM 3093 C CA . PRO B 1 125 ? -6.461 -5.973 -29.062 1 94.5 125 PRO B CA 1
ATOM 3094 C C . PRO B 1 125 ? -7.805 -6.672 -28.875 1 94.5 125 PRO B C 1
ATOM 3096 O O . PRO B 1 125 ? -7.898 -7.633 -28.109 1 94.5 125 PRO B O 1
ATOM 3099 N N . LYS B 1 126 ? -8.656 -6.086 -29.625 1 91.62 126 LYS B N 1
ATOM 3100 C CA . LYS B 1 126 ? -9.984 -6.695 -29.578 1 91.62 126 LYS B CA 1
ATOM 3101 C C . LYS B 1 126 ? -9.93 -8.156 -30 1 91.62 126 LYS B C 1
ATOM 3103 O O . LYS B 1 126 ? -9.234 -8.516 -30.953 1 91.62 126 LYS B O 1
ATOM 3108 N N . ASN B 1 127 ? -10.594 -9.07 -29.297 1 92.69 127 ASN B N 1
ATOM 3109 C CA . ASN B 1 127 ? -10.766 -10.484 -29.594 1 92.69 127 ASN B CA 1
ATOM 3110 C C . ASN B 1 127 ? -9.508 -11.281 -29.25 1 92.69 127 ASN B C 1
ATOM 3112 O O . ASN B 1 127 ? -9.359 -12.43 -29.688 1 92.69 127 ASN B O 1
ATOM 3116 N N . ALA B 1 128 ? -8.664 -10.711 -28.578 1 96.62 128 ALA B N 1
ATOM 3117 C CA . ALA B 1 128 ? -7.492 -11.469 -28.141 1 96.62 128 ALA B CA 1
ATOM 3118 C C . ALA B 1 128 ? -7.891 -12.578 -27.172 1 96.62 128 ALA B C 1
ATOM 3120 O O . ALA B 1 128 ? -8.836 -12.43 -26.406 1 96.62 128 ALA B O 1
ATOM 3121 N N . LYS B 1 129 ? -7.113 -13.695 -27.234 1 97.81 129 LYS B N 1
ATOM 3122 C CA . LYS B 1 129 ? -7.371 -14.82 -26.344 1 97.81 129 LYS B CA 1
ATOM 3123 C C . LYS B 1 129 ? -6.566 -14.695 -25.047 1 97.81 129 LYS B C 1
ATOM 3125 O O . LYS B 1 129 ? -5.426 -14.227 -25.062 1 97.81 129 LYS B O 1
ATOM 3130 N N . VAL B 1 130 ? -7.195 -15.141 -23.984 1 98.38 130 VAL B N 1
ATOM 3131 C CA . VAL B 1 130 ? -6.512 -15.18 -22.688 1 98.38 130 VAL B CA 1
ATOM 3132 C C . VAL B 1 130 ? -6.715 -16.547 -22.031 1 98.38 130 VAL B C 1
ATOM 3134 O O . VAL B 1 130 ? -7.699 -17.234 -22.328 1 98.38 130 VAL B O 1
ATOM 3137 N N . PHE B 1 131 ? -5.734 -16.984 -21.312 1 98.06 131 PHE B N 1
ATOM 3138 C CA . PHE B 1 131 ? -5.891 -18.062 -20.344 1 98.06 131 PHE B CA 1
ATOM 3139 C C . PHE B 1 131 ? -6.539 -17.562 -19.062 1 98.06 131 PHE B C 1
ATOM 3141 O O . PHE B 1 131 ? -6.023 -16.641 -18.406 1 98.06 131 PHE B O 1
ATOM 3148 N N . HIS B 1 132 ? -7.715 -18.062 -18.734 1 98.44 132 HIS B N 1
ATOM 3149 C CA . HIS B 1 132 ? -8.461 -17.656 -17.562 1 98.44 132 HIS B CA 1
ATOM 3150 C C . HIS B 1 132 ? -8.453 -18.734 -16.484 1 98.44 132 HIS B C 1
ATOM 3152 O O . HIS B 1 132 ? -8.891 -19.859 -16.734 1 98.44 132 HIS B O 1
ATOM 3158 N N . LEU B 1 133 ? -7.902 -18.422 -15.352 1 98.06 133 LEU B N 1
ATOM 3159 C CA . LEU B 1 133 ? -7.84 -19.312 -14.203 1 98.06 133 LEU B CA 1
ATOM 3160 C C . LEU B 1 133 ? -8.602 -18.734 -13.016 1 98.06 133 LEU B C 1
ATOM 3162 O O . LEU B 1 133 ? -8.258 -17.672 -12.516 1 98.06 133 LEU B O 1
ATOM 3166 N N . GLU B 1 134 ? -9.664 -19.359 -12.617 1 98 134 GLU B N 1
ATOM 3167 C CA . GLU B 1 134 ? -10.422 -18.984 -11.422 1 98 134 GLU B CA 1
ATOM 3168 C C . GLU B 1 134 ? -10.258 -20.031 -10.32 1 98 134 GLU B C 1
ATOM 3170 O O . GLU B 1 134 ? -10.492 -21.219 -10.547 1 98 134 GLU B O 1
ATOM 3175 N N . ARG B 1 135 ? -9.906 -19.578 -9.156 1 97.75 135 ARG B N 1
ATOM 3176 C CA . ARG B 1 135 ? -9.602 -20.516 -8.078 1 97.75 135 ARG B CA 1
ATOM 3177 C C . ARG B 1 135 ? -10.141 -20.016 -6.742 1 97.75 135 ARG B C 1
ATOM 3179 O O . ARG B 1 135 ? -10.164 -18.797 -6.5 1 97.75 135 ARG B O 1
ATOM 3186 N N . LEU B 1 136 ? -10.602 -20.906 -5.918 1 97.56 136 LEU B N 1
ATOM 3187 C CA . LEU B 1 136 ? -10.695 -20.672 -4.484 1 97.56 136 LEU B CA 1
ATOM 3188 C C . LEU B 1 136 ? -9.367 -20.953 -3.797 1 97.56 136 LEU B C 1
ATOM 3190 O O . LEU B 1 136 ? -8.82 -22.062 -3.934 1 97.56 136 LEU B O 1
ATOM 3194 N N . ARG B 1 137 ? -8.859 -19.969 -3.156 1 94.88 137 ARG B N 1
ATOM 3195 C CA . ARG B 1 137 ? -7.559 -20.109 -2.504 1 94.88 137 ARG B CA 1
ATOM 3196 C C . ARG B 1 137 ? -7.719 -20.359 -1.009 1 94.88 137 ARG B C 1
ATOM 3198 O O . ARG B 1 137 ? -8.555 -19.734 -0.356 1 94.88 137 ARG B O 1
ATOM 3205 N N . TYR B 1 138 ? -6.875 -21.234 -0.53 1 92.69 138 TYR B N 1
ATOM 3206 C CA . TYR B 1 138 ? -6.906 -21.594 0.884 1 92.69 138 TYR B CA 1
ATOM 3207 C C . TYR B 1 138 ? -5.555 -21.344 1.539 1 92.69 138 TYR B C 1
ATOM 3209 O O . TYR B 1 138 ? -4.508 -21.531 0.909 1 92.69 138 TYR B O 1
ATOM 3217 N N . ILE B 1 139 ? -5.574 -20.875 2.756 1 88.5 139 ILE B N 1
ATOM 3218 C CA . ILE B 1 139 ? -4.395 -20.781 3.607 1 88.5 139 ILE B CA 1
ATOM 3219 C C . ILE B 1 139 ? -4.578 -21.656 4.84 1 88.5 139 ILE B C 1
ATOM 3221 O O . ILE B 1 139 ? -5.527 -21.484 5.605 1 88.5 139 ILE B O 1
ATOM 3225 N N . ASN B 1 140 ? -3.689 -22.594 4.973 1 89.44 140 ASN B N 1
ATOM 3226 C CA . ASN B 1 140 ? -3.76 -23.547 6.074 1 89.44 140 ASN B CA 1
ATOM 3227 C C . ASN B 1 140 ? -5.137 -24.203 6.168 1 89.44 140 ASN B C 1
ATOM 3229 O O . ASN B 1 140 ? -5.711 -24.297 7.254 1 89.44 140 ASN B O 1
ATOM 3233 N N . GLY B 1 141 ? -5.695 -24.453 5.074 1 90.81 141 GLY B N 1
ATOM 3234 C CA . GLY B 1 141 ? -6.945 -25.188 4.992 1 90.81 141 GLY B CA 1
ATOM 3235 C C . GLY B 1 141 ? -8.172 -24.312 5.129 1 90.81 141 GLY B C 1
ATOM 3236 O O . GLY B 1 141 ? -9.305 -24.781 5.027 1 90.81 141 GLY B O 1
ATOM 3237 N N . LYS B 1 142 ? -7.961 -23.109 5.355 1 94.06 142 LYS B N 1
ATOM 3238 C CA . LYS B 1 142 ? -9.078 -22.188 5.496 1 94.06 142 LYS B CA 1
ATOM 3239 C C . LYS B 1 142 ? -9.25 -21.328 4.246 1 94.06 142 LYS B C 1
ATOM 3241 O O . LYS B 1 142 ? -8.266 -20.812 3.709 1 94.06 142 LYS B O 1
ATOM 3246 N N . LEU B 1 143 ? -10.508 -21.234 3.861 1 96.25 143 LEU B N 1
ATOM 3247 C CA . LEU B 1 143 ? -10.812 -20.438 2.682 1 96.25 143 LEU B CA 1
ATOM 3248 C C . LEU B 1 143 ? -10.352 -19 2.865 1 96.25 143 LEU B C 1
ATOM 3250 O O . LEU B 1 143 ? -10.633 -18.375 3.893 1 96.25 143 LEU B O 1
ATOM 3254 N N . TYR B 1 144 ? -9.68 -18.5 1.838 1 94.44 144 TYR B N 1
ATOM 3255 C CA . TYR B 1 144 ? -9.109 -17.156 1.957 1 94.44 144 TYR B CA 1
ATOM 3256 C C . TYR B 1 144 ? -9.688 -16.234 0.898 1 94.44 144 TYR B C 1
ATOM 3258 O O . TYR B 1 144 ? -10.188 -15.148 1.219 1 94.44 144 TYR B O 1
ATOM 3266 N N . SER B 1 145 ? -9.68 -16.703 -0.341 1 96.75 145 SER B N 1
ATOM 3267 C CA . SER B 1 145 ? -10.078 -15.758 -1.376 1 96.75 145 SER B CA 1
ATOM 3268 C C . SER B 1 145 ? -10.586 -16.469 -2.619 1 96.75 145 SER B C 1
ATOM 3270 O O . SER B 1 145 ? -10.398 -17.688 -2.762 1 96.75 145 SER B O 1
ATOM 3272 N N . LEU B 1 146 ? -11.344 -15.742 -3.404 1 98.12 146 LEU B N 1
ATOM 3273 C CA . LEU B 1 146 ? -11.695 -16.062 -4.781 1 98.12 146 LEU B CA 1
ATOM 3274 C C . LEU B 1 146 ? -10.82 -15.297 -5.762 1 98.12 146 LEU B C 1
ATOM 3276 O O . LEU B 1 146 ? -10.891 -14.062 -5.832 1 98.12 146 LEU B O 1
ATOM 3280 N N . ALA B 1 147 ? -10.023 -16.047 -6.527 1 97.31 147 ALA B N 1
ATOM 3281 C CA . ALA B 1 147 ? -9 -15.398 -7.344 1 97.31 147 ALA B CA 1
ATOM 3282 C C . ALA B 1 147 ? -9.211 -15.695 -8.828 1 97.31 147 ALA B C 1
ATOM 3284 O O . ALA B 1 147 ? -9.406 -16.844 -9.211 1 97.31 147 ALA B O 1
ATOM 3285 N N . ASN B 1 148 ? -9.195 -14.641 -9.609 1 97.94 148 ASN B N 1
ATOM 3286 C CA . ASN B 1 148 ? -9.156 -14.734 -11.062 1 97.94 148 ASN B CA 1
ATOM 3287 C C . ASN B 1 148 ? -7.832 -14.234 -11.625 1 97.94 148 ASN B C 1
ATOM 3289 O O . ASN B 1 148 ? -7.328 -13.195 -11.203 1 97.94 148 ASN B O 1
ATOM 3293 N N . ALA B 1 149 ? -7.289 -14.984 -12.484 1 98 149 ALA B N 1
ATOM 3294 C CA . ALA B 1 149 ? -6.082 -14.594 -13.211 1 98 149 ALA B CA 1
ATOM 3295 C C . ALA B 1 149 ? -6.289 -14.68 -14.719 1 98 149 ALA B C 1
ATOM 3297 O O . ALA B 1 149 ? -6.863 -15.648 -15.219 1 98 149 ALA B O 1
ATOM 3298 N N . TYR B 1 150 ? -5.852 -13.68 -15.398 1 98.31 150 TYR B N 1
ATOM 3299 C CA . TYR B 1 150 ? -5.898 -13.617 -16.844 1 98.31 150 TYR B CA 1
ATOM 3300 C C . TYR B 1 150 ? -4.504 -13.43 -17.438 1 98.31 150 TYR B C 1
ATOM 3302 O O . TYR B 1 150 ? -3.816 -12.453 -17.109 1 98.31 150 TYR B O 1
ATOM 3310 N N . ILE B 1 151 ? -4.094 -14.336 -18.281 1 98.25 151 ILE B N 1
ATOM 3311 C CA . ILE B 1 151 ? -2.801 -14.305 -18.953 1 98.25 151 ILE B CA 1
ATOM 3312 C C . ILE B 1 151 ? -3.01 -14.281 -20.469 1 98.25 151 ILE B C 1
ATOM 3314 O O . ILE B 1 151 ? -3.771 -15.086 -21.016 1 98.25 151 ILE B O 1
ATOM 3318 N N . PRO B 1 152 ? -2.324 -13.32 -21.109 1 97.88 152 PRO B N 1
ATOM 3319 C CA . PRO B 1 152 ? -2.408 -13.438 -22.562 1 97.88 152 PRO B CA 1
ATOM 3320 C C . PRO B 1 152 ? -2.061 -14.836 -23.062 1 97.88 152 PRO B C 1
ATOM 3322 O O . PRO B 1 152 ? -0.999 -15.367 -22.734 1 97.88 152 PRO B O 1
ATOM 3325 N N . TYR B 1 153 ? -2.918 -15.32 -23.891 1 96.5 153 TYR B N 1
ATOM 3326 C CA . TYR B 1 153 ? -2.775 -16.719 -24.297 1 96.5 153 TYR B CA 1
ATOM 3327 C C . TYR B 1 153 ? -1.44 -16.953 -24.984 1 96.5 153 TYR B C 1
ATOM 3329 O O . TYR B 1 153 ? -0.771 -17.953 -24.75 1 96.5 153 TYR B O 1
ATOM 3337 N N . GLU B 1 154 ? -1.043 -16.047 -25.797 1 94.75 154 GLU B N 1
ATOM 3338 C CA . GLU B 1 154 ? 0.161 -16.188 -26.609 1 94.75 154 GLU B CA 1
ATOM 3339 C C . GLU B 1 154 ? 1.419 -16.109 -25.75 1 94.75 154 GLU B C 1
ATOM 3341 O O . GLU B 1 154 ? 2.504 -16.5 -26.203 1 94.75 154 GLU B O 1
ATOM 3346 N N . LEU B 1 155 ? 1.312 -15.602 -24.578 1 95.12 155 LEU B N 1
ATOM 3347 C CA . LEU B 1 155 ? 2.467 -15.438 -23.703 1 95.12 155 LEU B CA 1
ATOM 3348 C C . LEU B 1 155 ? 3.014 -16.797 -23.266 1 95.12 155 LEU B C 1
ATOM 3350 O O . LEU B 1 155 ? 4.23 -16.984 -23.203 1 95.12 155 LEU B O 1
ATOM 3354 N N . CYS B 1 156 ? 2.135 -17.734 -22.969 1 94.69 156 CYS B N 1
ATOM 3355 C CA . CYS B 1 156 ? 2.525 -19.047 -22.469 1 94.69 156 CYS B CA 1
ATOM 3356 C C . CYS B 1 156 ? 1.464 -20.094 -22.797 1 94.69 156 CYS B C 1
ATOM 3358 O O . CYS B 1 156 ? 0.589 -20.375 -21.984 1 94.69 156 CYS B O 1
ATOM 3360 N N . LEU B 1 157 ? 1.565 -20.75 -23.844 1 93.38 157 LEU B N 1
ATOM 3361 C CA . LEU B 1 157 ? 0.585 -21.703 -24.359 1 93.38 157 LEU B CA 1
ATOM 3362 C C . LEU B 1 157 ? 0.526 -22.953 -23.484 1 93.38 157 LEU B C 1
ATOM 3364 O O . LEU B 1 157 ? -0.487 -23.656 -23.453 1 93.38 157 LEU B O 1
ATOM 3368 N N . GLU B 1 158 ? 1.548 -23.172 -22.734 1 93.06 158 GLU B N 1
ATOM 3369 C CA . GLU B 1 158 ? 1.729 -24.406 -21.969 1 93.06 158 GLU B CA 1
ATOM 3370 C C . GLU B 1 158 ? 0.845 -24.422 -20.719 1 93.06 158 GLU B C 1
ATOM 3372 O O . GLU B 1 158 ? 0.645 -25.484 -20.109 1 93.06 158 GLU B O 1
ATOM 3377 N N . LEU B 1 159 ? 0.256 -23.312 -20.391 1 94.5 159 LEU B N 1
ATOM 3378 C CA . LEU B 1 159 ? -0.469 -23.203 -19.125 1 94.5 159 LEU B CA 1
ATOM 3379 C C . LEU B 1 159 ? -1.635 -24.188 -19.094 1 94.5 159 LEU B C 1
ATOM 3381 O O . LEU B 1 159 ? -2 -24.688 -18.031 1 94.5 159 LEU B O 1
ATOM 3385 N N . THR B 1 160 ? -2.188 -24.469 -20.188 1 92.44 160 THR B N 1
ATOM 3386 C CA . THR B 1 160 ? -3.361 -25.328 -20.25 1 92.44 160 THR B CA 1
ATOM 3387 C C . THR B 1 160 ? -2.99 -26.766 -19.922 1 92.44 160 THR B C 1
ATOM 3389 O O . THR B 1 160 ? -3.867 -27.594 -19.656 1 92.44 160 THR B O 1
ATOM 3392 N N . GLU B 1 161 ? -1.787 -27.094 -19.906 1 91.56 161 GLU B N 1
ATOM 3393 C CA . GLU B 1 161 ? -1.321 -28.469 -19.688 1 91.56 161 GLU B CA 1
ATOM 3394 C C . GLU B 1 161 ? -1.203 -28.781 -18.203 1 91.56 161 GLU B C 1
ATOM 3396 O O . GLU B 1 161 ? -0.998 -29.938 -17.812 1 91.56 161 GLU B O 1
ATOM 3401 N N . TYR B 1 162 ? -1.379 -27.812 -17.406 1 91.69 162 TYR B N 1
ATOM 3402 C CA . TYR B 1 162 ? -1.124 -27.984 -15.984 1 91.69 162 TYR B CA 1
ATOM 3403 C C . TYR B 1 162 ? -2.416 -27.891 -15.18 1 91.69 162 TYR B C 1
ATOM 3405 O O . TYR B 1 162 ? -3.367 -27.234 -15.602 1 91.69 162 TYR B O 1
ATOM 3413 N N . ASP B 1 163 ? -2.346 -28.594 -14.055 1 91.44 163 ASP B N 1
ATOM 3414 C CA . ASP B 1 163 ? -3.369 -28.453 -13.023 1 91.44 163 ASP B CA 1
ATOM 3415 C C . ASP B 1 163 ? -2.92 -27.484 -11.93 1 91.44 163 ASP B C 1
ATOM 3417 O O . ASP B 1 163 ? -1.938 -27.734 -11.234 1 91.44 163 ASP B O 1
ATOM 3421 N N . PHE B 1 164 ? -3.678 -26.438 -11.789 1 92.75 164 PHE B N 1
ATOM 3422 C CA . PHE B 1 164 ? -3.232 -25.391 -10.883 1 92.75 164 PHE B CA 1
ATOM 3423 C C . PHE B 1 164 ? -3.904 -25.531 -9.516 1 92.75 164 PHE B C 1
ATOM 3425 O O . PHE B 1 164 ? -3.984 -24.562 -8.758 1 92.75 164 PHE B O 1
ATOM 3432 N N . SER B 1 165 ? -4.398 -26.688 -9.148 1 90.12 165 SER B N 1
ATOM 3433 C CA . SER B 1 165 ? -4.922 -26.953 -7.812 1 90.12 165 SER B CA 1
ATOM 3434 C C . SER B 1 165 ? -3.811 -26.953 -6.77 1 90.12 165 SER B C 1
ATOM 3436 O O . SER B 1 165 ? -4.035 -26.578 -5.617 1 90.12 165 SER B O 1
ATOM 3438 N N . ASP B 1 166 ? -2.648 -27.312 -7.141 1 81.44 166 ASP B N 1
ATOM 3439 C CA . ASP B 1 166 ? -1.522 -27.328 -6.211 1 81.44 166 ASP B CA 1
ATOM 3440 C C . ASP B 1 166 ? -0.263 -26.766 -6.859 1 81.44 166 ASP B C 1
ATOM 3442 O O . ASP B 1 166 ? 0.846 -27.219 -6.586 1 81.44 166 ASP B O 1
ATOM 3446 N N . ARG B 1 167 ? -0.489 -25.906 -7.766 1 82.75 167 ARG B N 1
ATOM 3447 C CA . ARG B 1 167 ? 0.64 -25.344 -8.492 1 82.75 167 ARG B CA 1
ATOM 3448 C C . ARG B 1 167 ? 0.554 -23.812 -8.531 1 82.75 167 ARG B C 1
ATOM 3450 O O . ARG B 1 167 ? -0.534 -23.25 -8.68 1 82.75 167 ARG B O 1
ATOM 3457 N N . SER B 1 168 ? 1.729 -23.234 -8.453 1 85.31 168 SER B N 1
ATOM 3458 C CA . SER B 1 168 ? 1.812 -21.781 -8.539 1 85.31 168 SER B CA 1
ATOM 3459 C C . SER B 1 168 ? 1.801 -21.328 -9.992 1 85.31 168 SER B C 1
ATOM 3461 O O . SER B 1 168 ? 2.635 -21.75 -10.797 1 85.31 168 SER B O 1
ATOM 3463 N N . LEU B 1 169 ? 0.899 -20.438 -10.266 1 91 169 LEU B N 1
ATOM 3464 C CA . LEU B 1 169 ? 0.833 -19.859 -11.602 1 91 169 LEU B CA 1
ATOM 3465 C C . LEU B 1 169 ? 2.096 -19.062 -11.914 1 91 169 LEU B C 1
ATOM 3467 O O . LEU B 1 169 ? 2.664 -19.188 -13 1 91 169 LEU B O 1
ATOM 3471 N N . HIS B 1 170 ? 2.559 -18.297 -10.969 1 88.44 170 HIS B N 1
ATOM 3472 C CA . HIS B 1 170 ? 3.732 -17.469 -11.18 1 88.44 170 HIS B CA 1
ATOM 3473 C C . HIS B 1 170 ? 4.988 -18.312 -11.352 1 88.44 170 HIS B C 1
ATOM 3475 O O . HIS B 1 170 ? 5.816 -18.016 -12.219 1 88.44 170 HIS B O 1
ATOM 3481 N N . ASN B 1 171 ? 5.129 -19.312 -10.562 1 82.44 171 ASN B N 1
ATOM 3482 C CA . ASN B 1 171 ? 6.27 -20.203 -10.734 1 82.44 171 ASN B CA 1
ATOM 3483 C C . ASN B 1 171 ? 6.266 -20.859 -12.109 1 82.44 171 ASN B C 1
ATOM 3485 O O . ASN B 1 171 ? 7.32 -21.047 -12.719 1 82.44 171 ASN B O 1
ATOM 3489 N N . THR B 1 172 ? 5.121 -21.234 -12.539 1 87.5 172 THR B N 1
ATOM 3490 C CA . THR B 1 172 ? 5 -21.844 -13.859 1 87.5 172 THR B CA 1
ATOM 3491 C C . THR B 1 172 ? 5.406 -20.859 -14.953 1 87.5 172 THR B C 1
ATOM 3493 O O . THR B 1 172 ? 6.145 -21.203 -15.875 1 87.5 172 THR B O 1
ATOM 3496 N N . LEU B 1 173 ? 4.934 -19.656 -14.836 1 89.94 173 LEU B N 1
ATOM 3497 C CA . LEU B 1 173 ? 5.328 -18.625 -15.797 1 89.94 173 LEU B CA 1
ATOM 3498 C C . LEU B 1 173 ? 6.844 -18.453 -15.812 1 89.94 173 LEU B C 1
ATOM 3500 O O . LEU B 1 173 ? 7.445 -18.328 -16.875 1 89.94 173 LEU B O 1
ATOM 3504 N N . CYS B 1 174 ? 7.41 -18.469 -14.648 1 84.19 174 CYS B N 1
ATOM 3505 C CA . CYS B 1 174 ? 8.859 -18.328 -14.547 1 84.19 174 CYS B CA 1
ATOM 3506 C C . CYS B 1 174 ? 9.562 -19.469 -15.289 1 84.19 174 CYS B C 1
ATOM 3508 O O . CYS B 1 174 ? 10.586 -19.234 -15.945 1 84.19 174 CYS B O 1
ATOM 3510 N N . GLN B 1 175 ? 9.047 -20.625 -15.164 1 81.81 175 GLN B N 1
ATOM 3511 C CA . GLN B 1 175 ? 9.617 -21.797 -15.82 1 81.81 175 GLN B CA 1
ATOM 3512 C C . GLN B 1 175 ? 9.695 -21.594 -17.328 1 81.81 175 GLN B C 1
ATOM 3514 O O . GLN B 1 175 ? 10.57 -22.156 -18 1 81.81 175 GLN B O 1
ATOM 3519 N N . TYR B 1 176 ? 8.898 -20.828 -17.812 1 88.56 176 TYR B N 1
ATOM 3520 C CA . TYR B 1 176 ? 8.867 -20.609 -19.25 1 88.56 176 TYR B CA 1
ATOM 3521 C C . TYR B 1 176 ? 9.438 -19.234 -19.609 1 88.56 176 TYR B C 1
ATOM 3523 O O . TYR B 1 176 ? 9.18 -18.703 -20.688 1 88.56 176 TYR B O 1
ATOM 3531 N N . GLY B 1 177 ? 10.039 -18.594 -18.672 1 85.44 177 GLY B N 1
ATOM 3532 C CA . GLY B 1 177 ? 10.844 -17.422 -18.953 1 85.44 177 GLY B CA 1
ATOM 3533 C C . GLY B 1 177 ? 10.109 -16.125 -18.703 1 85.44 177 GLY B C 1
ATOM 3534 O O . GLY B 1 177 ? 10.602 -15.039 -19.047 1 85.44 177 GLY B O 1
ATOM 3535 N N . HIS B 1 178 ? 8.945 -16.172 -18.172 1 91 178 HIS B N 1
ATOM 3536 C CA . HIS B 1 178 ? 8.18 -14.977 -17.844 1 91 178 HIS B CA 1
ATOM 3537 C C . HIS B 1 178 ? 8.234 -14.68 -16.359 1 91 178 HIS B C 1
ATOM 3539 O O . HIS B 1 178 ? 7.414 -15.195 -15.586 1 91 178 HIS B O 1
ATOM 3545 N N . VAL B 1 179 ? 9.133 -13.844 -15.984 1 85.94 179 VAL B N 1
ATOM 3546 C CA . VAL B 1 179 ? 9.422 -13.609 -14.578 1 85.94 179 VAL B CA 1
ATOM 3547 C C . VAL B 1 179 ? 8.75 -12.312 -14.117 1 85.94 179 VAL B C 1
ATOM 3549 O O . VAL B 1 179 ? 9.086 -11.227 -14.602 1 85.94 179 VAL B O 1
ATOM 3552 N N . PRO B 1 180 ? 7.84 -12.383 -13.18 1 88.25 180 PRO B N 1
ATOM 3553 C CA . PRO B 1 180 ? 7.246 -11.164 -12.633 1 88.25 180 PRO B CA 1
ATOM 3554 C C . PRO B 1 180 ? 8.273 -10.242 -11.977 1 88.25 180 PRO B C 1
ATOM 3556 O O . PRO B 1 180 ? 9.156 -10.719 -11.25 1 88.25 180 PRO B O 1
ATOM 3559 N N . PHE B 1 181 ? 8.141 -8.961 -12.203 1 83.62 181 PHE B N 1
ATOM 3560 C CA . PHE B 1 181 ? 9.094 -7.98 -11.703 1 83.62 181 PHE B CA 1
ATOM 3561 C C . PHE B 1 181 ? 8.383 -6.871 -10.945 1 83.62 181 PHE B C 1
ATOM 3563 O O . PHE B 1 181 ? 8.773 -6.535 -9.82 1 83.62 181 PHE B O 1
ATOM 3570 N N . LYS B 1 182 ? 7.406 -6.395 -11.516 1 84.62 182 LYS B N 1
ATOM 3571 C CA . LYS B 1 182 ? 6.641 -5.285 -10.953 1 84.62 182 LYS B CA 1
ATOM 3572 C C . LYS B 1 182 ? 5.141 -5.559 -11.023 1 84.62 182 LYS B C 1
ATOM 3574 O O . LYS B 1 182 ? 4.664 -6.207 -11.961 1 84.62 182 LYS B O 1
ATOM 3579 N N . ALA B 1 183 ? 4.441 -5.035 -10.031 1 88.5 183 ALA B N 1
ATOM 3580 C CA . ALA B 1 183 ? 2.986 -5.141 -10.047 1 88.5 183 ALA B CA 1
ATOM 3581 C C . ALA B 1 183 ? 2.334 -3.826 -9.625 1 88.5 183 ALA B C 1
ATOM 3583 O O . ALA B 1 183 ? 2.754 -3.203 -8.648 1 88.5 183 ALA B O 1
ATOM 3584 N N . ASP B 1 184 ? 1.389 -3.361 -10.422 1 87.38 184 ASP B N 1
ATOM 3585 C CA . ASP B 1 184 ? 0.488 -2.283 -10.031 1 87.38 184 ASP B CA 1
ATOM 3586 C C . ASP B 1 184 ? -0.775 -2.836 -9.375 1 87.38 184 ASP B C 1
ATOM 3588 O O . ASP B 1 184 ? -1.528 -3.586 -10 1 87.38 184 ASP B O 1
ATOM 3592 N N . LYS B 1 185 ? -0.984 -2.455 -8.125 1 87.5 185 LYS B N 1
ATOM 3593 C CA . LYS B 1 185 ? -2.078 -3.035 -7.352 1 87.5 185 LYS B CA 1
ATOM 3594 C C . LYS B 1 185 ? -3.062 -1.961 -6.902 1 87.5 185 LYS B C 1
ATOM 3596 O O . LYS B 1 185 ? -2.656 -0.88 -6.473 1 87.5 185 LYS B O 1
ATOM 3601 N N . THR B 1 186 ? -4.355 -2.236 -7.059 1 89.94 186 THR B N 1
ATOM 3602 C CA . THR B 1 186 ? -5.445 -1.421 -6.527 1 89.94 186 THR B CA 1
ATOM 3603 C C . THR B 1 186 ? -6.336 -2.246 -5.605 1 89.94 186 THR B C 1
ATOM 3605 O O . THR B 1 186 ? -6.758 -3.35 -5.961 1 89.94 186 THR B O 1
ATOM 3608 N N . ILE B 1 187 ? -6.594 -1.754 -4.402 1 90.25 187 ILE B N 1
ATOM 3609 C CA . ILE B 1 187 ? -7.453 -2.436 -3.441 1 90.25 187 ILE B CA 1
ATOM 3610 C C . ILE B 1 187 ? -8.641 -1.547 -3.092 1 90.25 187 ILE B C 1
ATOM 3612 O O . ILE B 1 187 ? -8.469 -0.367 -2.775 1 90.25 187 ILE B O 1
ATOM 3616 N N . GLU B 1 188 ? -9.805 -2.113 -3.166 1 94.62 188 GLU B N 1
ATOM 3617 C CA . GLU B 1 188 ? -11.023 -1.413 -2.771 1 94.62 188 GLU B CA 1
ATOM 3618 C C . GLU B 1 188 ? -11.961 -2.328 -1.983 1 94.62 188 GLU B C 1
ATOM 3620 O O . GLU B 1 188 ? -11.797 -3.551 -1.998 1 94.62 188 GLU B O 1
ATOM 3625 N N . ILE B 1 189 ? -12.875 -1.712 -1.268 1 95.5 189 ILE B N 1
ATOM 3626 C CA . ILE B 1 189 ? -13.898 -2.443 -0.522 1 95.5 189 ILE B CA 1
ATOM 3627 C C . ILE B 1 189 ? -15.25 -2.289 -1.21 1 95.5 189 ILE B C 1
ATOM 3629 O O . ILE B 1 189 ? -15.602 -1.195 -1.655 1 95.5 189 ILE B O 1
ATOM 3633 N N . SER B 1 190 ? -15.93 -3.373 -1.317 1 97.62 190 SER B N 1
ATOM 3634 C CA . SER B 1 190 ? -17.234 -3.383 -1.969 1 97.62 190 SER B CA 1
ATOM 3635 C C . SER B 1 190 ? -18.188 -4.375 -1.301 1 97.62 190 SER B C 1
ATOM 3637 O O . SER B 1 190 ? -17.797 -5.066 -0.354 1 97.62 190 SER B O 1
ATOM 3639 N N . LYS B 1 191 ? -19.422 -4.328 -1.758 1 98.19 191 LYS B N 1
ATOM 3640 C CA . LYS B 1 191 ? -20.406 -5.309 -1.306 1 98.19 191 LYS B CA 1
ATOM 3641 C C . LYS B 1 191 ? -20.328 -6.598 -2.117 1 98.19 191 LYS B C 1
ATOM 3643 O O . LYS B 1 191 ? -20.156 -6.559 -3.34 1 98.19 191 LYS B O 1
ATOM 3648 N N . ALA B 1 192 ? -20.453 -7.723 -1.451 1 98.25 192 ALA B N 1
ATOM 3649 C CA . ALA B 1 192 ? -20.391 -9.023 -2.113 1 98.25 192 ALA B CA 1
ATOM 3650 C C . ALA B 1 192 ? -21.594 -9.227 -3.033 1 98.25 192 ALA B C 1
ATOM 3652 O O . ALA B 1 192 ? -22.734 -9.016 -2.627 1 98.25 192 ALA B O 1
ATOM 3653 N N . SER B 1 193 ? -21.297 -9.648 -4.238 1 97.94 193 SER B N 1
ATOM 3654 C CA . SER B 1 193 ? -22.359 -10.148 -5.109 1 97.94 193 SER B CA 1
ATOM 3655 C C . SER B 1 193 ? -22.844 -11.523 -4.652 1 97.94 193 SER B C 1
ATOM 3657 O O . SER B 1 193 ? -22.281 -12.117 -3.734 1 97.94 193 SER B O 1
ATOM 3659 N N . GLU B 1 194 ? -23.891 -12.008 -5.32 1 97.94 194 GLU B N 1
ATOM 3660 C CA . GLU B 1 194 ? -24.359 -13.367 -5.035 1 97.94 194 GLU B CA 1
ATOM 3661 C C . GLU B 1 194 ? -23.25 -14.391 -5.316 1 97.94 194 GLU B C 1
ATOM 3663 O O . GLU B 1 194 ? -23.062 -15.328 -4.543 1 97.94 194 GLU B O 1
ATOM 3668 N N . TYR B 1 195 ? -22.562 -14.203 -6.402 1 97.69 195 TYR B N 1
ATOM 3669 C CA . TYR B 1 195 ? -21.484 -15.102 -6.789 1 97.69 195 TYR B CA 1
ATOM 3670 C C . TYR B 1 195 ? -20.359 -15.078 -5.762 1 97.69 195 TYR B C 1
ATOM 3672 O O . TYR B 1 195 ? -19.875 -16.125 -5.332 1 97.69 195 TYR B O 1
ATOM 3680 N N . ASP B 1 196 ? -19.938 -13.906 -5.367 1 97.38 196 ASP B N 1
ATOM 3681 C CA . ASP B 1 196 ? -18.906 -13.766 -4.34 1 97.38 196 ASP B CA 1
ATOM 3682 C C . ASP B 1 196 ? -19.312 -14.469 -3.049 1 97.38 196 ASP B C 1
ATOM 3684 O O . ASP B 1 196 ? -18.547 -15.242 -2.482 1 97.38 196 ASP B O 1
ATOM 3688 N N . ALA B 1 197 ? -20.562 -14.156 -2.635 1 97.88 197 ALA B N 1
ATOM 3689 C CA . ALA B 1 197 ? -21.078 -14.664 -1.365 1 97.88 197 ALA B CA 1
ATOM 3690 C C . ALA B 1 197 ? -21.109 -16.188 -1.348 1 97.88 197 ALA B C 1
ATOM 3692 O O . ALA B 1 197 ? -20.703 -16.812 -0.364 1 97.88 197 ALA B O 1
ATOM 3693 N N . MET B 1 198 ? -21.531 -16.688 -2.412 1 97.62 198 MET B N 1
ATOM 3694 C CA . MET B 1 198 ? -21.625 -18.141 -2.527 1 97.62 198 MET B CA 1
ATOM 3695 C C . MET B 1 198 ? -20.25 -18.797 -2.375 1 97.62 198 MET B C 1
ATOM 3697 O O . MET B 1 198 ? -20.094 -19.781 -1.649 1 97.62 198 MET B O 1
ATOM 3701 N N . HIS B 1 199 ? -19.25 -18.234 -2.963 1 98 199 HIS B N 1
ATOM 3702 C CA . HIS B 1 199 ? -17.938 -18.875 -3.029 1 98 199 HIS B CA 1
ATOM 3703 C C . HIS B 1 199 ? -17.094 -18.516 -1.813 1 98 199 HIS B C 1
ATOM 3705 O O . HIS B 1 199 ? -16.188 -19.281 -1.444 1 98 199 HIS B O 1
ATOM 3711 N N . LEU B 1 200 ? -17.359 -17.438 -1.166 1 97.88 200 LEU B N 1
ATOM 3712 C CA . LEU B 1 200 ? -16.547 -16.984 -0.043 1 97.88 200 LEU B CA 1
ATOM 3713 C C . LEU B 1 200 ? -17.219 -17.297 1.284 1 97.88 200 LEU B C 1
ATOM 3715 O O . LEU B 1 200 ? -16.75 -16.891 2.344 1 97.88 200 LEU B O 1
ATOM 3719 N N . ASP B 1 201 ? -18.297 -18.031 1.219 1 97.12 201 ASP B N 1
ATOM 3720 C CA . ASP B 1 201 ? -19.078 -18.375 2.406 1 97.12 201 ASP B CA 1
ATOM 3721 C C . ASP B 1 201 ? -19.484 -17.109 3.178 1 97.12 201 ASP B C 1
ATOM 3723 O O . ASP B 1 201 ? -19.234 -17.016 4.379 1 97.12 201 ASP B O 1
ATOM 3727 N N . LEU B 1 202 ? -19.984 -16.172 2.48 1 97.94 202 LEU B N 1
ATOM 3728 C CA . LEU B 1 202 ? -20.516 -14.906 3.002 1 97.94 202 LEU B CA 1
ATOM 3729 C C . LEU B 1 202 ? -21.969 -14.719 2.604 1 97.94 202 LEU B C 1
ATOM 3731 O O . LEU B 1 202 ? -22.562 -15.594 1.953 1 97.94 202 LEU B O 1
ATOM 3735 N N . LYS B 1 203 ? -22.625 -13.695 3.049 1 97.81 203 LYS B N 1
ATOM 3736 C CA . LYS B 1 203 ? -23.953 -13.281 2.59 1 97.81 203 LYS B CA 1
ATOM 3737 C C . LYS B 1 203 ? -23.859 -12.172 1.551 1 97.81 203 LYS B C 1
ATOM 3739 O O . LYS B 1 203 ? -22.953 -11.328 1.618 1 97.81 203 LYS B O 1
ATOM 3744 N N . PRO B 1 204 ? -24.812 -12.227 0.579 1 98 204 PRO B N 1
ATOM 3745 C CA . PRO B 1 204 ? -24.828 -11.086 -0.337 1 98 204 PRO B CA 1
ATOM 3746 C C . PRO B 1 204 ? -24.891 -9.742 0.394 1 98 204 PRO B C 1
ATOM 3748 O O . PRO B 1 204 ? -25.625 -9.609 1.375 1 98 204 PRO B O 1
ATOM 3751 N N . GLY B 1 205 ? -24.047 -8.844 0.012 1 97.62 205 GLY B N 1
ATOM 3752 C CA . GLY B 1 205 ? -24.031 -7.539 0.648 1 97.62 205 GLY B CA 1
ATOM 3753 C C . GLY B 1 205 ? -22.938 -7.406 1.698 1 97.62 205 GLY B C 1
ATOM 3754 O O . GLY B 1 205 ? -22.594 -6.297 2.107 1 97.62 205 GLY B O 1
ATOM 3755 N N . ASP B 1 206 ? -22.422 -8.508 2.195 1 97.94 206 ASP B N 1
ATOM 3756 C CA . ASP B 1 206 ? -21.297 -8.438 3.131 1 97.94 206 ASP B CA 1
ATOM 3757 C C . ASP B 1 206 ? -20.109 -7.707 2.512 1 97.94 206 ASP B C 1
ATOM 3759 O O . ASP B 1 206 ? -19.906 -7.762 1.297 1 97.94 206 ASP B O 1
ATOM 3763 N N . PRO B 1 207 ? -19.359 -6.992 3.281 1 98.38 207 PRO B N 1
ATOM 3764 C CA . PRO B 1 207 ? -18.203 -6.281 2.723 1 98.38 207 PRO B CA 1
ATOM 3765 C C . PRO B 1 207 ? -17.094 -7.223 2.268 1 98.38 207 PRO B C 1
ATOM 3767 O O . PRO B 1 207 ? -16.734 -8.156 2.986 1 98.38 207 PRO B O 1
ATOM 3770 N N . ILE B 1 208 ? -16.578 -6.98 1.115 1 98.31 208 ILE B N 1
ATOM 3771 C CA . ILE B 1 208 ? -15.438 -7.734 0.601 1 98.31 208 ILE B CA 1
ATOM 3772 C C . ILE B 1 208 ? -14.359 -6.773 0.117 1 98.31 208 ILE B C 1
ATOM 3774 O O . ILE B 1 208 ? -14.648 -5.617 -0.208 1 98.31 208 ILE B O 1
ATOM 3778 N N . SER B 1 209 ? -13.141 -7.23 0.108 1 96.75 209 SER B N 1
ATOM 3779 C CA . SER B 1 209 ? -12.031 -6.527 -0.522 1 96.75 209 SER B CA 1
ATOM 3780 C C . SER B 1 209 ? -11.781 -7.043 -1.936 1 96.75 209 SER B C 1
ATOM 3782 O O . SER B 1 209 ? -11.82 -8.25 -2.178 1 96.75 209 SER B O 1
ATOM 3784 N N . ILE B 1 210 ? -11.656 -6.16 -2.816 1 97.12 210 ILE B N 1
ATOM 3785 C CA . ILE B 1 210 ? -11.305 -6.488 -4.191 1 97.12 210 ILE B CA 1
ATOM 3786 C C . ILE B 1 210 ? -9.914 -5.941 -4.516 1 97.12 210 ILE B C 1
ATOM 3788 O O . ILE B 1 210 ? -9.688 -4.73 -4.469 1 97.12 210 ILE B O 1
ATOM 3792 N N . SER B 1 211 ? -8.977 -6.781 -4.805 1 94.12 211 SER B N 1
ATOM 3793 C CA . SER B 1 211 ? -7.629 -6.414 -5.223 1 94.12 211 SER B CA 1
ATOM 3794 C C . SER B 1 211 ? -7.418 -6.684 -6.707 1 94.12 211 SER B C 1
ATOM 3796 O O . SER B 1 211 ? -7.535 -7.824 -7.16 1 94.12 211 SER B O 1
ATOM 3798 N N . SER B 1 212 ? -7.148 -5.668 -7.465 1 95.5 212 SER B N 1
ATOM 3799 C CA . SER B 1 212 ? -6.824 -5.766 -8.883 1 95.5 212 SER B CA 1
ATOM 3800 C C . SER B 1 212 ? -5.348 -5.484 -9.133 1 95.5 212 SER B C 1
ATOM 3802 O O . SER B 1 212 ? -4.824 -4.449 -8.719 1 95.5 212 SER B O 1
ATOM 3804 N N . THR B 1 213 ? -4.719 -6.395 -9.867 1 94.31 213 THR B N 1
ATOM 3805 C CA . THR B 1 213 ? -3.271 -6.309 -10.016 1 94.31 213 THR B CA 1
ATOM 3806 C C . THR B 1 213 ? -2.863 -6.539 -11.469 1 94.31 213 THR B C 1
ATOM 3808 O O . THR B 1 213 ? -3.322 -7.492 -12.102 1 94.31 213 THR B O 1
ATOM 3811 N N . VAL B 1 214 ? -2.074 -5.684 -11.977 1 96 214 VAL B N 1
ATOM 3812 C CA . VAL B 1 214 ? -1.395 -5.93 -13.25 1 96 214 VAL B CA 1
ATOM 3813 C C . VAL B 1 214 ? 0.089 -6.191 -12.992 1 96 214 VAL B C 1
ATOM 3815 O O . VAL B 1 214 ? 0.773 -5.371 -12.375 1 96 214 VAL B O 1
ATOM 3818 N N . THR B 1 215 ? 0.543 -7.273 -13.461 1 94 215 THR B N 1
ATOM 3819 C CA . THR B 1 215 ? 1.917 -7.711 -13.234 1 94 215 THR B CA 1
ATOM 3820 C C . THR B 1 215 ? 2.746 -7.578 -14.508 1 94 215 THR B C 1
ATOM 3822 O O . THR B 1 215 ? 2.277 -7.922 -15.594 1 94 215 THR B O 1
ATOM 3825 N N . TYR B 1 216 ? 3.943 -7.141 -14.289 1 93.25 216 TYR B N 1
ATOM 3826 C CA . TYR B 1 216 ? 4.859 -6.906 -15.398 1 93.25 216 TYR B CA 1
ATOM 3827 C C . TYR B 1 216 ? 6.16 -7.676 -15.211 1 93.25 216 TYR B C 1
ATOM 3829 O O . TYR B 1 216 ? 6.551 -7.973 -14.078 1 93.25 216 TYR B O 1
ATOM 3837 N N . ASP B 1 217 ? 6.758 -7.914 -16.375 1 90.94 217 ASP B N 1
ATOM 3838 C CA . ASP B 1 217 ? 8.141 -8.367 -16.281 1 90.94 217 ASP B CA 1
ATOM 3839 C C . ASP B 1 217 ? 9.109 -7.191 -16.281 1 90.94 217 ASP B C 1
ATOM 3841 O O . ASP B 1 217 ? 8.688 -6.031 -16.219 1 90.94 217 ASP B O 1
ATOM 3845 N N . GLU B 1 218 ? 10.367 -7.48 -16.25 1 85.25 218 GLU B N 1
ATOM 3846 C CA . GLU B 1 218 ? 11.398 -6.449 -16.125 1 85.25 218 GLU B CA 1
ATOM 3847 C C . GLU B 1 218 ? 11.422 -5.562 -17.375 1 85.25 218 GLU B C 1
ATOM 3849 O O . GLU B 1 218 ? 11.859 -4.41 -17.312 1 85.25 218 GLU B O 1
ATOM 3854 N N . GLN B 1 219 ? 11.016 -6.086 -18.469 1 91.88 219 GLN B N 1
ATOM 3855 C CA . GLN B 1 219 ? 11.023 -5.352 -19.719 1 91.88 219 GLN B CA 1
ATOM 3856 C C . GLN B 1 219 ? 9.758 -4.512 -19.891 1 91.88 219 GLN B C 1
ATOM 3858 O O . GLN B 1 219 ? 9.625 -3.764 -20.859 1 91.88 219 GLN B O 1
ATOM 3863 N N . GLY B 1 220 ? 8.844 -4.66 -19.031 1 92.38 220 GLY B N 1
ATOM 3864 C CA . GLY B 1 220 ? 7.621 -3.871 -19.094 1 92.38 220 GLY B CA 1
ATOM 3865 C C . GLY B 1 220 ? 6.473 -4.586 -19.781 1 92.38 220 GLY B C 1
ATOM 3866 O O . GLY B 1 220 ? 5.402 -4.012 -19.969 1 92.38 220 GLY B O 1
ATOM 3867 N N . ASN B 1 221 ? 6.719 -5.848 -20.125 1 94.44 221 ASN B N 1
ATOM 3868 C CA . ASN B 1 221 ? 5.629 -6.633 -20.703 1 94.44 221 ASN B CA 1
ATOM 3869 C C . ASN B 1 221 ? 4.609 -7.035 -19.641 1 94.44 221 ASN B C 1
ATOM 3871 O O . ASN B 1 221 ? 4.977 -7.41 -18.531 1 94.44 221 ASN B O 1
ATOM 3875 N N . MET B 1 222 ? 3.381 -6.914 -20.062 1 96.69 222 MET B N 1
ATOM 3876 C CA . MET B 1 222 ? 2.311 -7.312 -19.156 1 96.69 222 MET B CA 1
ATOM 3877 C C . MET B 1 222 ? 2.16 -8.828 -19.125 1 96.69 222 MET B C 1
ATOM 3879 O O . MET B 1 222 ? 1.956 -9.461 -20.172 1 96.69 222 MET B O 1
ATOM 3883 N N . LEU B 1 223 ? 2.219 -9.414 -17.984 1 96.62 223 LEU B N 1
ATOM 3884 C CA . LEU B 1 223 ? 2.176 -10.867 -17.828 1 96.62 223 LEU B CA 1
ATOM 3885 C C . LEU B 1 223 ? 0.787 -11.328 -17.406 1 96.62 223 LEU B C 1
ATOM 3887 O O . LEU B 1 223 ? 0.317 -12.383 -17.844 1 96.62 223 LEU B O 1
ATOM 3891 N N . GLU B 1 224 ? 0.184 -10.547 -16.562 1 97.44 224 GLU B N 1
ATOM 3892 C CA . GLU B 1 224 ? -1.013 -11.023 -15.875 1 97.44 224 GLU B CA 1
ATOM 3893 C C . GLU B 1 224 ? -1.888 -9.859 -15.406 1 97.44 224 GLU B C 1
ATOM 3895 O O . GLU B 1 224 ? -1.377 -8.836 -14.945 1 97.44 224 GLU B O 1
ATOM 3900 N N . TYR B 1 225 ? -3.17 -10.031 -15.57 1 97.69 225 TYR B N 1
ATOM 3901 C CA . TYR B 1 225 ? -4.164 -9.281 -14.805 1 97.69 225 TYR B CA 1
ATOM 3902 C C . TYR B 1 225 ? -4.898 -10.188 -13.828 1 97.69 225 TYR B C 1
ATOM 3904 O O . TYR B 1 225 ? -5.465 -11.211 -14.219 1 97.69 225 TYR B O 1
ATOM 3912 N N . ALA B 1 226 ? -4.812 -9.828 -12.555 1 97.25 226 ALA B N 1
ATOM 3913 C CA . ALA B 1 226 ? -5.43 -10.664 -11.523 1 97.25 226 ALA B CA 1
ATOM 3914 C C . ALA B 1 226 ? -6.422 -9.859 -10.688 1 97.25 226 ALA B C 1
ATOM 3916 O O . ALA B 1 226 ? -6.176 -8.688 -10.383 1 97.25 226 ALA B O 1
ATOM 3917 N N . VAL B 1 227 ? -7.531 -10.492 -10.336 1 97.38 227 VAL B N 1
ATOM 3918 C CA . VAL B 1 227 ? -8.523 -9.922 -9.43 1 97.38 227 VAL B CA 1
ATOM 3919 C C . VAL B 1 227 ? -8.812 -10.898 -8.297 1 97.38 227 VAL B C 1
ATOM 3921 O O . VAL B 1 227 ? -9.266 -12.023 -8.539 1 97.38 227 VAL B O 1
ATOM 3924 N N . THR B 1 228 ? -8.57 -10.484 -7.133 1 96.5 228 THR B N 1
ATOM 3925 C CA . THR B 1 228 ? -8.805 -11.312 -5.957 1 96.5 228 THR B CA 1
ATOM 3926 C C . THR B 1 228 ? -9.875 -10.695 -5.059 1 96.5 228 THR B C 1
ATOM 3928 O O . THR B 1 228 ? -9.828 -9.492 -4.777 1 96.5 228 THR B O 1
ATOM 3931 N N . ARG B 1 229 ? -10.805 -11.492 -4.676 1 97.56 229 ARG B N 1
ATOM 3932 C CA . ARG B 1 229 ? -11.867 -11.109 -3.754 1 97.56 229 ARG B CA 1
ATOM 3933 C C . ARG B 1 229 ? -11.781 -11.898 -2.453 1 97.56 229 ARG B C 1
ATOM 3935 O O . ARG B 1 229 ? -11.523 -13.102 -2.469 1 97.56 229 ARG B O 1
ATOM 3942 N N . ALA B 1 230 ? -11.945 -11.234 -1.356 1 97.25 230 ALA B N 1
ATOM 3943 C CA . ALA B 1 230 ? -11.867 -11.875 -0.044 1 97.25 230 ALA B CA 1
ATOM 3944 C C . ALA B 1 230 ? -12.773 -11.164 0.962 1 97.25 230 ALA B C 1
ATOM 3946 O O . ALA B 1 230 ? -13.25 -10.055 0.705 1 97.25 230 ALA B O 1
ATOM 3947 N N . ASP B 1 231 ? -13 -11.875 2.09 1 97.31 231 ASP B N 1
ATOM 3948 C CA . ASP B 1 231 ? -13.68 -11.234 3.209 1 97.31 231 ASP B CA 1
ATOM 3949 C C . ASP B 1 231 ? -12.953 -9.953 3.631 1 97.31 231 ASP B C 1
ATOM 3951 O O . ASP B 1 231 ? -11.758 -9.984 3.947 1 97.31 231 ASP B O 1
ATOM 3955 N N . ALA B 1 232 ? -13.695 -8.859 3.625 1 96.62 232 ALA B N 1
ATOM 3956 C CA . ALA B 1 232 ? -13.062 -7.582 3.928 1 96.62 232 ALA B CA 1
ATOM 3957 C C . ALA B 1 232 ? -12.422 -7.602 5.312 1 96.62 232 ALA B C 1
ATOM 3959 O O . ALA B 1 232 ? -11.391 -6.961 5.535 1 96.62 232 ALA B O 1
ATOM 3960 N N . TYR B 1 233 ? -12.992 -8.273 6.207 1 95.62 233 TYR B N 1
ATOM 3961 C CA . TYR B 1 233 ? -12.547 -8.242 7.594 1 95.62 233 TYR B CA 1
ATOM 3962 C C . TYR B 1 233 ? -11.25 -9.023 7.762 1 95.62 233 TYR B C 1
ATOM 3964 O O . TYR B 1 233 ? -10.617 -8.984 8.828 1 95.62 233 TYR B O 1
ATOM 3972 N N . LYS B 1 234 ? -10.766 -9.68 6.688 1 91.06 234 LYS B N 1
ATOM 3973 C CA . LYS B 1 234 ? -9.469 -10.344 6.688 1 91.06 234 LYS B CA 1
ATOM 3974 C C . LYS B 1 234 ? -8.375 -9.43 6.141 1 91.06 234 LYS B C 1
ATOM 3976 O O . LYS B 1 234 ? -7.199 -9.789 6.129 1 91.06 234 LYS B O 1
ATOM 3981 N N . THR B 1 235 ? -8.773 -8.305 5.797 1 88.94 235 THR B N 1
ATOM 3982 C CA . THR B 1 235 ? -7.852 -7.375 5.152 1 88.94 235 THR B CA 1
ATOM 3983 C C . THR B 1 235 ? -6.902 -6.762 6.18 1 88.94 235 T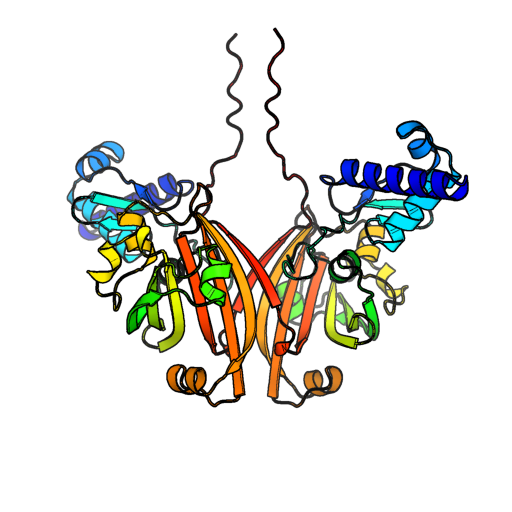HR B C 1
ATOM 3985 O O . THR B 1 235 ? -7.344 -6.219 7.195 1 88.94 235 THR B O 1
ATOM 3988 N N . LEU B 1 236 ? -5.684 -6.879 5.996 1 87.44 236 LEU B N 1
ATOM 3989 C CA . LEU B 1 236 ? -4.598 -6.223 6.719 1 87.44 236 LEU B CA 1
ATOM 3990 C C . LEU B 1 236 ? -3.484 -5.809 5.762 1 87.44 236 LEU B C 1
ATOM 3992 O O . LEU B 1 236 ? -2.844 -6.66 5.141 1 87.44 236 LEU B O 1
ATOM 3996 N N . ILE B 1 237 ? -3.303 -4.527 5.637 1 83.75 237 ILE B N 1
ATOM 3997 C CA . ILE B 1 237 ? -2.287 -3.982 4.742 1 83.75 237 ILE B CA 1
ATOM 3998 C C . ILE B 1 237 ? -1.245 -3.215 5.551 1 83.75 237 ILE B C 1
ATOM 4000 O O . ILE B 1 237 ? -1.592 -2.363 6.371 1 83.75 237 ILE B O 1
ATOM 4004 N N . GLN B 1 238 ? -0.035 -3.49 5.387 1 82.81 238 GLN B N 1
ATOM 4005 C CA . GLN B 1 238 ? 1.074 -2.779 6.012 1 82.81 238 GLN B CA 1
ATOM 4006 C C . GLN B 1 238 ? 2.012 -2.189 4.965 1 82.81 238 GLN B C 1
ATOM 4008 O O . GLN B 1 238 ? 2.393 -2.871 4.012 1 82.81 238 GLN B O 1
ATOM 4013 N N . MET B 1 239 ? 2.322 -0.907 5.125 1 77.25 239 MET B N 1
ATOM 4014 C CA . MET B 1 239 ? 3.193 -0.25 4.152 1 77.25 239 MET B CA 1
ATOM 4015 C C . MET B 1 239 ? 4.012 0.852 4.812 1 77.25 239 MET B C 1
ATOM 4017 O O . MET B 1 239 ? 3.701 1.281 5.926 1 77.25 239 MET B O 1
ATOM 4021 N N . GLN B 1 240 ? 5.09 1.178 4.137 1 79 240 GLN B N 1
ATOM 4022 C CA . GLN B 1 240 ? 5.891 2.348 4.492 1 79 240 GLN B CA 1
ATOM 4023 C C . GLN B 1 240 ? 5.77 3.438 3.432 1 79 240 GLN B C 1
ATOM 4025 O O . GLN B 1 240 ? 5.773 3.146 2.232 1 79 240 GLN B O 1
ATOM 4030 N N . VAL B 1 241 ? 5.559 4.613 3.902 1 76.5 241 VAL B N 1
ATOM 4031 C CA . VAL B 1 241 ? 5.441 5.762 3.01 1 76.5 241 VAL B CA 1
ATOM 4032 C C . VAL B 1 241 ? 6.527 6.785 3.34 1 76.5 241 VAL B C 1
ATOM 4034 O O . VAL B 1 241 ? 6.832 7.016 4.512 1 76.5 241 VAL B O 1
ATOM 4037 N N . TYR B 1 242 ? 7.105 7.316 2.287 1 74.19 242 TYR B N 1
ATOM 4038 C CA . TYR B 1 242 ? 8.156 8.312 2.465 1 74.19 242 TYR B CA 1
ATOM 4039 C C . TYR B 1 242 ? 7.781 9.625 1.78 1 74.19 242 TYR B C 1
ATOM 4041 O O . TYR B 1 242 ? 7.18 9.617 0.703 1 74.19 242 TYR B O 1
ATOM 4049 N N . ASN B 1 243 ? 8.047 10.641 2.34 1 68.31 243 ASN B N 1
ATOM 4050 C CA . ASN B 1 243 ? 7.949 11.914 1.64 1 68.31 243 ASN B CA 1
ATOM 4051 C C . ASN B 1 243 ? 9.109 12.109 0.671 1 68.31 243 ASN B C 1
ATOM 4053 O O . ASN B 1 243 ? 10.273 11.898 1.033 1 68.31 243 ASN B O 1
ATOM 4057 N N . GLN B 1 244 ? 9.516 11.555 -0.549 1 52.31 244 GLN B N 1
ATOM 4058 C CA . GLN B 1 244 ? 10.539 11.43 -1.581 1 52.31 244 GLN B CA 1
ATOM 4059 C C . GLN B 1 244 ? 11.703 12.383 -1.327 1 52.31 244 GLN B C 1
ATOM 4061 O O . GLN B 1 244 ? 11.492 13.586 -1.145 1 52.31 244 GLN B O 1
ATOM 4066 N N . ASP B 1 245 ? 12.867 12.07 -0.833 1 41.53 245 ASP B N 1
ATOM 4067 C CA . ASP B 1 245 ? 14.148 12.344 -1.464 1 41.53 245 ASP B CA 1
ATOM 4068 C C . ASP B 1 245 ? 14.203 11.773 -2.881 1 41.53 245 ASP B C 1
ATOM 4070 O O . ASP B 1 245 ? 13.961 10.586 -3.086 1 41.53 245 ASP B O 1
ATOM 4074 N N . HIS B 1 246 ? 13.852 12.398 -4.02 1 37.12 246 HIS B N 1
ATOM 4075 C CA . HIS B 1 246 ? 14.609 12.016 -5.207 1 37.12 246 HIS B CA 1
ATOM 4076 C C . HIS B 1 246 ? 16.094 11.852 -4.891 1 37.12 246 HIS B C 1
ATOM 4078 O O . HIS B 1 246 ? 16.922 11.828 -5.797 1 37.12 246 HIS B O 1
ATOM 4084 N N . VAL B 1 247 ? 16.891 12.07 -3.912 1 29.91 247 VAL B N 1
ATOM 4085 C CA . VAL B 1 247 ? 18.312 12.266 -4.145 1 29.91 247 VAL B CA 1
ATOM 4086 C C . VAL B 1 247 ? 18.875 11.086 -4.93 1 29.91 247 VAL B C 1
ATOM 4088 O O . VAL B 1 247 ? 19.859 11.227 -5.652 1 29.91 247 VAL B O 1
ATOM 4091 N N . LYS B 1 248 ? 18.969 9.93 -4.645 1 30.52 248 LYS B N 1
ATOM 4092 C CA . LYS B 1 248 ? 20.266 9.305 -4.879 1 30.52 248 LYS B CA 1
ATOM 4093 C C . LYS B 1 248 ? 20.516 9.109 -6.375 1 30.52 248 LYS B C 1
ATOM 4095 O O . LYS B 1 248 ? 21.391 8.328 -6.766 1 30.52 248 LYS B O 1
ATOM 4100 N N . ASP B 1 249 ? 20.203 9.43 -7.535 1 26.42 249 ASP B N 1
ATOM 4101 C CA . ASP B 1 249 ? 21.25 8.875 -8.398 1 26.42 249 ASP B CA 1
ATOM 4102 C C . ASP B 1 249 ? 22.594 9.531 -8.117 1 26.42 249 ASP B C 1
ATOM 4104 O O . ASP B 1 249 ? 22.656 10.641 -7.586 1 26.42 249 ASP B O 1
ATOM 4108 N N . LYS B 1 250 ? 23.969 8.852 -8.711 1 26.23 250 LYS B N 1
ATOM 4109 C CA . LYS B 1 250 ? 25.406 8.75 -8.906 1 26.23 250 LYS B CA 1
ATOM 4110 C C . LYS B 1 250 ? 25.969 10.016 -9.539 1 26.23 250 LYS B C 1
ATOM 4112 O O . LYS B 1 250 ? 25.688 10.312 -10.703 1 26.23 250 LYS B O 1
ATOM 4117 N N . VAL B 1 251 ? 26.031 11.25 -9.148 1 22.2 251 VAL B N 1
ATOM 4118 C CA . VAL B 1 251 ? 27.141 11.953 -9.789 1 22.2 251 VAL B CA 1
ATOM 4119 C C . VAL B 1 251 ? 28.453 11.336 -9.336 1 22.2 251 VAL B C 1
ATOM 4121 O O . VAL B 1 251 ? 28.828 11.43 -8.164 1 22.2 251 VAL B O 1
ATOM 4124 N N . MET B 1 252 ? 28.875 10.039 -9.875 1 22.53 252 MET B N 1
ATOM 4125 C CA . MET B 1 252 ? 30.281 9.688 -10.039 1 22.53 252 MET B CA 1
ATOM 4126 C C . MET B 1 252 ? 31.062 10.828 -10.703 1 22.53 252 MET B C 1
ATOM 4128 O O . MET B 1 252 ? 30.797 11.172 -11.852 1 22.53 252 MET B O 1
ATOM 4132 N N . ARG B 1 253 ? 31.344 11.875 -9.969 1 20.2 253 ARG B N 1
ATOM 4133 C CA . ARG B 1 253 ? 32.469 12.719 -10.383 1 20.2 253 ARG B CA 1
ATOM 4134 C C . ARG B 1 253 ? 33.688 11.875 -10.711 1 20.2 253 ARG B C 1
ATOM 4136 O O . ARG B 1 253 ? 33.906 10.82 -10.102 1 20.2 253 ARG B O 1
ATOM 4143 N N . GLU B 1 254 ? 34.281 12.109 -11.922 1 19.23 254 GLU B N 1
ATOM 4144 C CA . GLU B 1 254 ? 35.562 11.969 -12.594 1 19.23 254 GLU B CA 1
ATOM 4145 C C . GLU B 1 254 ? 36.719 12.305 -11.648 1 19.23 254 GLU B C 1
ATOM 4147 O O . GLU B 1 254 ? 36.625 13.234 -10.844 1 19.23 254 GLU B O 1
ATOM 4152 N N . LYS B 1 255 ? 37.625 11.289 -11.359 1 20.84 255 LYS B N 1
ATOM 4153 C CA . LYS B 1 255 ? 39.031 11.477 -10.961 1 20.84 255 LYS B CA 1
ATOM 4154 C C . LYS B 1 255 ? 39.719 12.547 -11.812 1 20.84 255 LYS B C 1
ATOM 4156 O O . LYS B 1 255 ? 39.625 12.5 -13.047 1 20.84 255 LYS B O 1
ATOM 4161 N N . ARG B 1 256 ? 39.938 13.703 -11.219 1 19.64 256 ARG B N 1
ATOM 4162 C CA . ARG B 1 256 ? 41.062 14.516 -11.648 1 19.64 256 ARG B CA 1
ATOM 4163 C C . ARG B 1 256 ? 42.312 13.672 -11.773 1 19.64 256 ARG B C 1
ATOM 4165 O O . ARG B 1 256 ? 42.688 12.961 -10.844 1 19.64 256 ARG B O 1
ATOM 4172 N N . GLN B 1 257 ? 42.625 13.289 -13.086 1 19.78 257 GLN B N 1
ATOM 4173 C CA . GLN B 1 257 ? 43.969 13.625 -13.492 1 19.78 257 GLN B CA 1
ATOM 4174 C C . GLN B 1 257 ? 44.219 15.133 -13.461 1 19.78 257 GLN B C 1
ATOM 4176 O O . GLN B 1 257 ? 43.312 15.906 -13.797 1 19.78 257 GLN B O 1
#

pLDDT: mean 83.14, std 19.48, range [19.05, 98.44]

Foldseek 3Di:
DPPVVVLVVLLVVLLVVVCVVCQPPDAFAFDDDLVVSCVVVVHDSVSSVSSVVVCVQLVQWDQDVPPHITGGHALPCPVLPDPLPPPDPFPCSSQSSSVKDKFKDWPDWDKAFDDPVRCVLQVHDHRFIWTWTWIQMDINRHTFKIKIKIFRCVLDVCVSVDDCRRPTPQVVSVVVPFHWDDKDKDKDKDFDDPVRCVRAVHDGGQIKMKMWMWTAGPVGRTGMIMIMIGRPVPDDHHDDDDPDDDVPPPPPPDDDD/DPPVVVLVVLLVVLLVVVCVVCQPPDAFAFDDDLVVSCVVVVHDSVSSVSSVVVCVQLVQWDQDVPPHITGGHALPCPVPPDALPPPDPFPCSSQSSPVKDKFKDWPDWDKAFDDPVRCVLQVHDHRFIWTWTWIQMDINRHTFKIKIKIFRCVLDVCPNVDDCRRPTPQVVSVVVPFHWDDKDKDKDKDFDDPVRCVRAVHDGGQIKMKMWMWTAGPVGRTGMIMIMIGRPVPDDHHDDDDPDPPPDDDPPDDDDD

=== Feature glossary ===
Feature key, reading from the visual/contextual features back to the raw sequence:

Rendered structure images. Six rendered views show the 3D structure from the faces of a cube — i.e. along ±x, ±y, ±z. Rendering representation is drawn randomly per protein from cartoon (secondary-structure ribbons), sticks (backbone bonds), or molecular surface; coloring is either N→C rainbow (blue at the N-terminus through red at the C-terminus) or one color per chain.

Contact-map, Ramachandran, and PAE plots. The contact map is a binary N×N matrix image: pixel (i, j) is dark where Cα_i and Cα_j are within 8 Å and |i−j|>4. Because the |i−j|>4 filter removes local helical contacts, off-diagonal stripes parallel to the main diagonal indicate parallel β-sheets; stripes perpendicular to it indicate antiparallel β-sheets. The Ramachandran plot scatters every residue's (φ, ψ) pair against the sterically allowed regions. The PAE heatmap renders the predicted-aligned-error matrix.

InterPro / GO / CATH / organism. Database cross-references. InterPro integrates a dozen domain/family signature databases into unified entries with residue-range hits. GO terms attach function/process/location labels with evidence codes. CATH codes position the fold in a four-level structural taxonomy. Organism is the NCBI-taxonomy species name.

Nearest PDB structures. The Foldseek neighbor list gives the closest experimentally determined structures in the PDB, ranked by structural alignment. TM-score near 1 means near-identical fold; near 0.3 means only rough topology match. This is how one finds what a novel AlphaFold prediction most resembles in the solved-structure universe.

Predicted aligned error. PAE(i, j) answers: if I align the predicted and true structures on residue i, how far off (in Å) do I expect residue j to be? A block-diagonal PAE matrix with low values on the blocks and high values off-diagonal is the signature of a multi-domain protein with confidently predicted domains but uncertain inter-domain orientation.

Solvent-accessible surface area. Accessible surface area quantifies burial. A residue with SASA near zero is packed into the hydrophobic core; one with SASA >100 Å² sits on the surface. Computed here via the Shrake–Rupley numerical algorithm with a 1.4 Å probe.

B-factor. B-factor (Debye–Waller factor) reflects atomic displacement in the crystal lattice. It is an experimental observable (units Å²), not a prediction; low values mean the atom is pinned down, high values mean it moves or is heterogeneous across the crystal.

pLDDT. For AlphaFold models, the B-factor field carries pLDDT — the model's own estimate of local accuracy on a 0–100 scale. Regions with pLDDT<50 should be treated as essentially unmodeled; they often correspond to intrinsically disordered segments.

Backbone torsions (φ/ψ). φ (phi) and ψ (psi) are the two rotatable backbone dihedrals per residue: φ is the C(i-1)–N–Cα–C torsion, ψ is the N–Cα–C–N(i+1) torsion, both in degrees on (−180°, 180°]. α-helical residues cluster near (−60°, −45°); β-strand residues near (−120°, +130°). A Ramachandran plot is simply a scatter of (φ, ψ) for every residue.

Radius of gyration, Cα contacts, bounding box. Radius of gyration (Rg) is the root-mean-square distance of Cα atoms from their centroid — a single number for overall size and compactness. A globular domain of N residues has Rg ≈ 2.2·N^0.38 Å; an extended or disordered chain has a much larger Rg. The Cα contact count is the number of residue pairs whose Cα atoms are within 8 Å and are more than four positions apart in sequence — a standard proxy for tertiary packing density. The bounding box is the smallest axis-aligned box enclosing all Cα atoms.

Secondary structure (3-state, P-SEA). Three-state secondary structure (P-SEA) collapses the eight DSSP classes into helix (a), strand (b), and coil (c). P-SEA assigns these from Cα geometry alone — distances and angles — without requiring backbone oxygens, so it works on any Cα trace.

Secondary structure (8-state, DSSP). DSSP 8-state secondary structure assigns each residue one of H (α-helix), G (3₁₀-helix), I (π-helix), E (extended β-strand), B (isolated β-bridge), T (hydrogen-bonded turn), S (bend), or '-' (coil). The assignment is computed from backbone hydrogen-bond geometry via the Kabsch–Sander algorithm.

Foldseek 3Di. A 3Di character summarizes, for each residue, the relative orientation of the Cα frame of its nearest spatial neighbor. Because it encodes f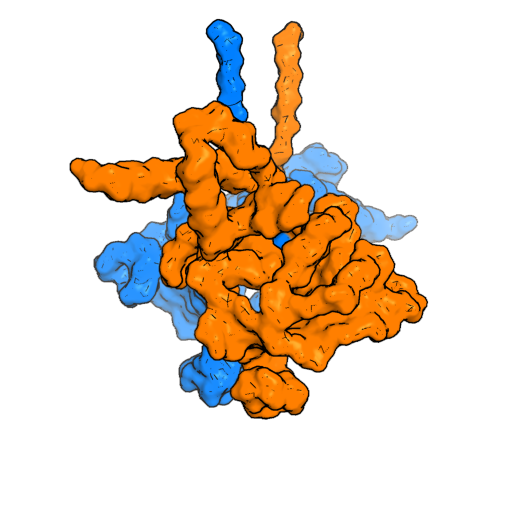old topology rather than chemistry, 3Di alignments detect remote structural similarity that sequence alignment misses.

mmCIF coordinates. The mmCIF block holds the 3D Cartesian coordinates of each backbone atom (N, Cα, C, O) in ångströms. mmCIF is the PDB's canonical archive format — a tagged-loop text representation of the atomic model.

Sequence. Sequence gives the chain of amino acids in standard one-letter code (A=alanine, C=cysteine, …, Y=tyrosine), read N→C. It is the only feature that is directly encoded by the gene; all structural features are derived from the folded form of this sequence.